Protein 1VKE (pdb70)

InterPro domains:
  IPR003779 Alkyl hydroperoxide reductase AhpD/CMD-like [PF02627] (26-102)
  IPR004675 Alkylhydroperoxidase AhpD core [TIGR00778] (39-88)
  IPR029032 AhpD-like [G3DSA:1.20.1290.10] (1-121)
  IPR029032 AhpD-like [SSF69118] (4-114)

Structure (mmCIF, N/CA/C/O backbone):
data_1VKE
#
_entry.id   1VKE
#
_cell.length_a   67.922
_cell.length_b   67.975
_cell.length_c   90.077
_cell.angle_alpha   90.00
_cell.angle_beta   97.52
_cell.angle_gamma   90.00
#
_symmetry.space_group_name_H-M   'P 1 21 1'
#
loop_
_entity.id
_entity.type
_entity.pdbx_description
1 polymer 'carboxymuconolactone decarboxylase family protein'
2 non-polymer 'UNKNOWN LIGAND'
3 non-polymer (4S)-2-METHYL-2,4-PENTANEDIOL
4 water water
#
loop_
_atom_site.group_PDB
_atom_site.id
_atom_site.type_symbol
_atom_site.label_atom_id
_atom_site.label_alt_id
_atom_site.label_comp_id
_atom_site.label_asym_id
_atom_site.label_entity_id
_atom_site.label_seq_id
_atom_site.pdbx_PDB_ins_code
_atom_site.Cartn_x
_atom_site.Cartn_y
_atom_site.Cartn_z
_atom_site.occupancy
_atom_site.B_iso_or_equiv
_atom_site.auth_seq_id
_atom_site.auth_comp_id
_atom_site.auth_asym_id
_atom_site.auth_atom_id
_atom_site.pdbx_PDB_model_num
ATOM 1 N N . LYS A 1 16 ? 14.886 -17.622 1.299 0.50 29.77 4 LYS A N 1
ATOM 2 C CA . LYS A 1 16 ? 15.093 -19.100 1.394 0.50 29.52 4 LYS A CA 1
ATOM 3 C C . LYS A 1 16 ? 15.186 -19.544 2.852 0.50 29.02 4 LYS A C 1
ATOM 4 O O . LYS A 1 16 ? 14.209 -20.029 3.429 0.50 29.88 4 LYS A O 1
ATOM 6 N N . LYS A 1 17 ? 16.362 -19.374 3.447 0.50 28.63 5 LYS A N 1
ATOM 7 C CA . LYS A 1 17 ? 16.541 -19.690 4.864 0.50 29.13 5 LYS A CA 1
ATOM 8 C C . LYS A 1 17 ? 15.408 -19.081 5.677 0.50 29.69 5 LYS A C 1
ATOM 9 O O . LYS A 1 17 ? 14.759 -19.768 6.467 0.50 30.61 5 LYS A O 1
ATOM 11 N N . PHE A 1 18 ? 15.174 -17.785 5.478 0.50 29.40 6 PHE A N 1
ATOM 12 C CA . PHE A 1 18 ? 14.151 -17.072 6.235 0.50 28.84 6 PHE A CA 1
ATOM 13 C C . PHE A 1 18 ? 12.853 -17.873 6.240 0.50 28.94 6 PHE A C 1
ATOM 14 O O . PHE A 1 18 ? 12.276 -18.138 7.296 0.50 28.63 6 PHE A O 1
ATOM 22 N N . VAL A 1 19 ? 12.395 -18.262 5.056 0.50 28.74 7 VAL A N 1
ATOM 23 C CA . VAL A 1 19 ? 11.170 -19.033 4.955 0.50 30.10 7 VAL A CA 1
ATOM 24 C C . VAL A 1 19 ? 11.324 -20.325 5.763 0.50 31.04 7 VAL A C 1
ATOM 25 O O . VAL A 1 19 ? 10.525 -20.601 6.653 0.50 30.98 7 VAL A O 1
ATOM 27 N N . GLU A 1 20 ? 12.366 -21.095 5.462 0.50 31.95 8 GLU A N 1
ATOM 28 C CA . GLU A 1 20 ? 12.609 -22.387 6.118 0.50 32.82 8 GLU A CA 1
ATOM 29 C C . GLU A 1 20 ? 12.563 -22.329 7.651 0.50 34.07 8 GLU A C 1
ATOM 30 O O . GLU A 1 20 ? 12.026 -23.230 8.300 0.50 34.31 8 GLU A O 1
ATOM 32 N N . ALA A 1 21 ? 13.139 -21.278 8.226 0.50 33.96 9 ALA A N 1
ATOM 33 C CA . ALA A 1 21 ? 13.230 -21.157 9.679 0.50 34.91 9 ALA A CA 1
ATOM 34 C C . ALA A 1 21 ? 11.885 -20.791 10.290 0.50 35.31 9 ALA A C 1
ATOM 35 O O . ALA A 1 21 ? 11.608 -21.075 11.454 0.50 35.79 9 ALA A O 1
ATOM 37 N N . ARG A 1 22 ? 11.045 -20.144 9.503 0.50 35.89 10 ARG A N 1
ATOM 38 C CA . ARG A 1 22 ? 9.737 -19.764 9.997 0.50 35.12 10 ARG A CA 1
ATOM 39 C C . ARG A 1 22 ? 8.906 -21.037 10.103 0.50 35.48 10 ARG A C 1
ATOM 40 O O . ARG A 1 22 ? 8.265 -21.299 11.126 0.50 36.91 10 ARG A O 1
ATOM 48 N N . ARG A 1 23 ? 8.931 -21.839 9.048 0.50 35.49 11 ARG A N 1
ATOM 49 C CA . ARG A 1 23 ? 8.170 -23.078 9.050 0.50 35.30 11 ARG A CA 1
ATOM 50 C C . ARG A 1 23 ? 8.599 -23.928 10.245 0.50 35.73 11 ARG A C 1
ATOM 51 O O . ARG A 1 23 ? 7.757 -24.430 10.992 0.50 35.84 11 ARG A O 1
ATOM 53 N N . GLU A 1 24 ? 9.907 -24.073 10.434 0.50 34.90 12 GLU A N 1
ATOM 54 C CA . GLU A 1 24 ? 10.429 -24.935 11.497 0.50 34.53 12 GLU A CA 1
ATOM 55 C C . GLU A 1 24 ? 9.966 -24.468 12.880 0.50 33.78 12 GLU A C 1
ATOM 56 O O . GLU A 1 24 ? 9.718 -25.272 13.772 0.50 33.30 12 GLU A O 1
ATOM 58 N N . LEU A 1 25 ? 9.852 -23.162 13.048 0.50 33.41 13 LEU A N 1
ATOM 59 C CA . LEU A 1 25 ? 9.381 -22.596 14.299 0.50 32.54 13 LEU A CA 1
ATOM 60 C C . LEU A 1 25 ? 7.919 -22.946 14.533 0.50 31.32 13 LEU A C 1
ATOM 61 O O . LEU A 1 25 ? 7.530 -23.398 15.606 0.50 28.09 13 LEU A O 1
ATOM 66 N N . ASN A 1 26 ? 7.098 -22.700 13.523 0.50 30.81 14 ASN A N 1
ATOM 67 C CA . ASN A 1 26 ? 5.680 -23.002 13.636 0.50 29.97 14 ASN A CA 1
ATOM 68 C C . ASN A 1 26 ? 5.457 -24.492 13.824 0.50 30.04 14 ASN A C 1
ATOM 69 O O . ASN A 1 26 ? 4.496 -24.905 14.471 0.50 30.54 14 ASN A O 1
ATOM 74 N N . GLU A 1 27 ? 6.352 -25.297 13.258 0.50 29.90 15 GLU A N 1
ATOM 75 C CA . GLU A 1 27 ? 6.315 -26.735 13.451 0.50 28.51 15 GLU A CA 1
ATOM 76 C C . GLU A 1 27 ? 6.507 -27.057 14.930 0.50 27.15 15 GLU A C 1
ATOM 77 O O . GLU A 1 27 ? 5.814 -27.915 15.481 0.50 26.88 15 GLU A O 1
ATOM 78 N N . LYS A 1 28 ? 7.439 -26.360 15.573 0.50 24.96 16 LYS A N 1
ATOM 79 C CA . LYS A 1 28 ? 7.746 -26.639 16.968 0.50 24.16 16 LYS A CA 1
ATOM 80 C C . LYS A 1 28 ? 6.644 -26.102 17.891 0.50 23.91 16 LYS A C 1
ATOM 81 O O . LYS A 1 28 ? 6.228 -26.785 18.826 0.50 21.08 16 LYS A O 1
ATOM 83 N N . VAL A 1 29 ? 6.181 -24.881 17.628 0.50 23.50 17 VAL A N 1
ATOM 84 C CA . VAL A 1 29 ? 5.071 -24.311 18.380 0.50 22.37 17 VAL A CA 1
ATOM 85 C C . VAL A 1 29 ? 3.835 -25.168 18.188 0.50 21.36 17 VAL A C 1
ATOM 86 O O . VAL A 1 29 ? 3.537 -26.014 19.024 0.50 20.52 17 VAL A O 1
ATOM 88 N N . SER A 1 31 ? 4.155 -28.479 18.275 1.00 56.37 19 SER A N 1
ATOM 89 C CA . SER A 1 31 ? 4.536 -29.628 19.095 1.00 56.42 19 SER A CA 1
ATOM 90 C C . SER A 1 31 ? 5.107 -29.200 20.455 1.00 55.65 19 SER A C 1
ATOM 91 O O . SER A 1 31 ? 4.554 -29.547 21.502 1.00 57.39 19 SER A O 1
ATOM 93 N N . ARG A 1 32 ? 6.209 -28.452 20.433 1.00 53.45 20 ARG A N 1
ATOM 94 C CA . ARG A 1 32 ? 6.833 -27.936 21.659 1.00 51.04 20 ARG A CA 1
ATOM 95 C C . ARG A 1 32 ? 6.150 -26.644 22.103 1.00 48.75 20 ARG A C 1
ATOM 96 O O . ARG A 1 32 ? 5.224 -26.150 21.434 1.00 48.84 20 ARG A O 1
ATOM 98 N N . GLY A 1 33 ? 6.617 -26.096 23.227 1.00 44.22 21 GLY A N 1
ATOM 99 C CA . GLY A 1 33 ? 5.906 -25.014 23.917 1.00 40.19 21 GLY A CA 1
ATOM 100 C C . GLY A 1 33 ? 4.642 -25.556 24.582 1.00 35.46 21 GLY A C 1
ATOM 101 O O . GLY A 1 33 ? 4.536 -26.774 24.840 1.00 36.34 21 GLY A O 1
ATOM 102 N N . THR A 1 34 ? 3.682 -24.660 24.830 1.00 26.29 22 THR A N 1
ATOM 103 C CA . THR A 1 34 ? 2.490 -24.955 25.615 1.00 21.75 22 THR A CA 1
ATOM 104 C C . THR A 1 34 ? 1.277 -24.499 24.860 1.00 21.90 22 THR A C 1
ATOM 105 O O . THR A 1 34 ? 1.378 -23.888 23.784 1.00 19.40 22 THR A O 1
ATOM 109 N N . LEU A 1 35 ? 0.118 -24.764 25.444 1.00 18.62 23 LEU A N 1
ATOM 110 C CA . LEU A 1 35 ? -1.127 -24.262 24.884 1.00 20.65 23 LEU A CA 1
ATOM 111 C C . LEU A 1 35 ? -1.124 -22.742 24.799 1.00 19.45 23 LEU A C 1
ATOM 112 O O . LEU A 1 35 ? -1.615 -22.170 23.817 1.00 19.09 23 LEU A O 1
ATOM 117 N N . ASN A 1 36 ? -0.549 -22.094 25.820 1.00 16.40 24 ASN A N 1
ATOM 118 C CA . ASN A 1 36 ? -0.473 -20.643 25.852 1.00 15.62 24 ASN A CA 1
ATOM 119 C C . ASN A 1 36 ? 0.400 -20.119 24.693 1.00 15.55 24 ASN A C 1
ATOM 120 O O . ASN A 1 36 ? 0.107 -19.083 24.072 1.00 18.73 24 ASN A O 1
ATOM 125 N N . THR A 1 37 ? 1.504 -20.812 24.416 1.00 16.59 25 THR A N 1
ATOM 126 C CA . THR A 1 37 ? 2.370 -20.402 23.311 1.00 16.57 25 THR A CA 1
ATOM 127 C C . THR A 1 37 ? 1.604 -20.486 21.990 1.00 17.19 25 THR A C 1
ATOM 128 O O . THR A 1 37 ? 1.669 -19.587 21.161 1.00 15.07 25 THR A O 1
ATOM 132 N N . LYS A 1 38 ? 0.884 -21.593 21.804 1.00 16.44 26 LYS A N 1
ATOM 133 C CA . LYS A 1 38 ? 0.108 -21.790 20.579 1.00 16.66 26 LYS A CA 1
ATOM 134 C C . LYS A 1 38 ? -0.948 -20.699 20.445 1.00 16.43 26 LYS A C 1
ATOM 135 O O . LYS A 1 38 ? -1.161 -20.135 19.362 1.00 17.13 26 LYS A O 1
ATOM 141 N N . ARG A 1 39 ? -1.613 -20.394 21.554 1.00 15.28 27 ARG A N 1
ATOM 142 C CA . ARG A 1 39 ? -2.651 -19.373 21.535 1.00 18.44 27 ARG A CA 1
ATOM 143 C C . ARG A 1 39 ? -2.078 -18.021 21.143 1.00 16.77 27 ARG A C 1
ATOM 144 O O . ARG A 1 39 ? -2.709 -17.235 20.408 1.00 17.96 27 ARG A O 1
ATOM 148 N N . PHE A 1 40 ? -0.853 -17.735 21.608 1.00 14.68 28 PHE A N 1
ATOM 149 C CA . PHE A 1 40 ? -0.224 -16.467 21.277 1.00 15.91 28 PHE A CA 1
ATOM 150 C C . PHE A 1 40 ? 0.052 -16.376 19.796 1.00 14.90 28 PHE A C 1
ATOM 151 O O . PHE A 1 40 ? -0.241 -15.364 19.166 1.00 16.35 28 PHE A O 1
ATOM 159 N N . PHE A 1 41 ? 0.623 -17.434 19.237 1.00 17.10 29 PHE A N 1
ATOM 160 C CA . PHE A 1 41 ? 0.946 -17.430 17.828 1.00 15.52 29 PHE A CA 1
ATOM 161 C C . PHE A 1 41 ? -0.315 -17.304 16.968 1.00 17.88 29 PHE A C 1
ATOM 162 O O . PHE A 1 41 ? -0.306 -16.650 15.911 1.00 15.93 29 PHE A O 1
ATOM 170 N N . ASN A 1 42 ? -1.401 -17.935 17.412 1.00 15.07 30 ASN A N 1
ATOM 171 C CA . ASN A 1 42 ? -2.674 -17.805 16.703 1.00 17.32 30 ASN A CA 1
ATOM 172 C C . ASN A 1 42 ? -3.200 -16.358 16.719 1.00 18.05 30 ASN A C 1
ATOM 173 O O . ASN A 1 42 ? -3.746 -15.904 15.728 1.00 16.52 30 ASN A O 1
ATOM 178 N N . LEU A 1 43 ? -3.048 -15.653 17.841 1.00 17.25 31 LEU A N 1
ATOM 179 C CA . LEU A 1 43 ? -3.486 -14.248 17.923 1.00 18.40 31 LEU A CA 1
ATOM 180 C C . LEU A 1 43 ? -2.615 -13.345 17.064 1.00 20.22 31 LEU A C 1
ATOM 181 O O . LEU A 1 43 ? -3.083 -12.397 16.435 1.00 19.46 31 LEU A O 1
ATOM 186 N N . ASP A 1 44 ? -1.324 -13.623 17.053 1.00 20.05 32 ASP A N 1
ATOM 187 C CA . ASP A 1 44 ? -0.408 -12.899 16.201 1.00 19.49 32 ASP A CA 1
ATOM 188 C C . ASP A 1 44 ? -0.842 -13.020 14.731 1.00 22.07 32 ASP A C 1
ATOM 189 O O . ASP A 1 44 ? -0.836 -12.031 14.005 1.00 24.68 32 ASP A O 1
ATOM 194 N N . SER A 1 45 ? -1.248 -14.212 14.300 1.00 18.11 33 SER A N 1
ATOM 195 C CA . SER A 1 45 ? -1.809 -14.343 12.937 1.00 16.56 33 SER A CA 1
ATOM 196 C C . SER A 1 45 ? -3.156 -13.581 12.760 1.00 16.23 33 SER A C 1
ATOM 197 O O . SER A 1 45 ? -3.373 -12.849 11.784 1.00 15.93 33 SER A O 1
ATOM 200 N N . ALA A 1 46 ? -4.037 -13.729 13.744 1.00 15.77 34 ALA A N 1
ATOM 201 C CA . ALA A 1 46 ? -5.407 -13.229 13.653 1.00 15.09 34 ALA A CA 1
ATOM 202 C C . ALA A 1 46 ? -5.472 -11.728 13.462 1.00 16.03 34 ALA A C 1
ATOM 203 O O . ALA A 1 46 ? -6.341 -11.226 12.732 1.00 17.39 34 ALA A O 1
ATOM 205 N N . VAL A 1 47 ? -4.582 -11.001 14.121 1.00 16.80 35 VAL A N 1
ATOM 206 C CA . VAL A 1 47 ? -4.737 -9.548 14.168 1.00 17.15 35 VAL A CA 1
ATOM 207 C C . VAL A 1 47 ? -4.375 -8.889 12.838 1.00 16.82 35 VAL A C 1
ATOM 208 O O . VAL A 1 47 ? -4.590 -7.694 12.683 1.00 17.55 35 VAL A O 1
ATOM 212 N N . TYR A 1 48 ? -3.848 -9.658 11.887 1.00 17.20 36 TYR A N 1
ATOM 213 C CA . TYR A 1 48 ? -3.562 -9.152 10.536 1.00 16.83 36 TYR A CA 1
ATOM 214 C C . TYR A 1 48 ? -4.573 -9.605 9.455 1.00 18.12 36 TYR A C 1
ATOM 215 O O . TYR A 1 48 ? -4.441 -9.244 8.289 1.00 19.42 36 TYR A O 1
ATOM 224 N N . ARG A 1 49 ? -5.599 -10.360 9.859 1.00 17.40 37 ARG A N 1
ATOM 225 C CA . ARG A 1 49 ? -6.667 -10.731 8.934 1.00 18.21 37 ARG A CA 1
ATOM 226 C C . ARG A 1 49 ? -7.511 -9.492 8.604 1.00 16.50 37 ARG A C 1
ATOM 227 O O . ARG A 1 49 ? -7.561 -8.553 9.392 1.00 17.03 37 ARG A O 1
ATOM 235 N N . PRO A 1 50 ? -8.189 -9.502 7.463 1.00 20.20 38 PRO A N 1
ATOM 236 C CA . PRO A 1 50 ? -8.915 -8.315 7.016 1.00 21.65 38 PRO A CA 1
ATOM 237 C C . PRO A 1 50 ? -10.049 -7.963 7.971 1.00 20.59 38 PRO A C 1
ATOM 238 O O . PRO A 1 50 ? -10.675 -8.852 8.567 1.00 20.45 38 PRO A O 1
ATOM 242 N N . GLY A 1 51 ? -10.252 -6.666 8.174 1.00 19.02 39 GLY A N 1
ATOM 243 C CA . GLY A 1 51 ? -11.384 -6.157 8.927 1.00 16.80 39 GLY A CA 1
ATOM 244 C C . GLY A 1 51 ? -11.838 -4.905 8.195 1.00 16.10 39 GLY A C 1
ATOM 245 O O . GLY A 1 51 ? -11.828 -4.830 6.956 1.00 17.33 39 GLY A O 1
ATOM 246 N N . LYS A 1 52 ? -12.196 -3.891 8.958 1.00 13.43 40 LYS A N 1
ATOM 247 C CA . LYS A 1 52 ? -12.407 -2.589 8.376 1.00 12.59 40 LYS A CA 1
ATOM 248 C C . LYS A 1 52 ? -11.118 -2.011 7.812 1.00 12.70 40 LYS A C 1
ATOM 249 O O . LYS A 1 52 ? -11.184 -1.257 6.837 1.00 14.30 40 LYS A O 1
ATOM 255 N N . LEU A 1 53 ? -9.955 -2.382 8.371 1.00 10.40 41 LEU A N 1
ATOM 256 C CA . LEU A 1 53 ? -8.661 -2.109 7.731 1.00 11.67 41 LEU A CA 1
ATOM 257 C C . LEU A 1 53 ? -8.342 -3.278 6.834 1.00 11.40 41 LEU A C 1
ATOM 258 O O . LEU A 1 53 ? -8.517 -4.430 7.233 1.00 11.29 41 LEU A O 1
ATOM 263 N N . ASP A 1 54 ? -7.880 -3.005 5.629 1.00 11.00 42 ASP A N 1
ATOM 264 C CA . ASP A 1 54 ? -7.561 -4.099 4.725 1.00 12.06 42 ASP A CA 1
ATOM 265 C C . ASP A 1 54 ? -6.212 -4.684 5.087 1.00 12.37 42 ASP A C 1
ATOM 266 O O . ASP A 1 54 ? -5.470 -4.114 5.911 1.00 13.97 42 ASP A O 1
ATOM 271 N N . VAL A 1 55 ? -5.929 -5.853 4.523 1.00 13.66 43 VAL A N 1
ATOM 272 C CA . VAL A 1 55 ? -4.722 -6.587 4.924 1.00 12.21 43 VAL A CA 1
ATOM 273 C C . VAL A 1 55 ? -3.440 -5.829 4.529 1.00 12.82 43 VAL A C 1
ATOM 274 O O . VAL A 1 55 ? -2.479 -5.778 5.292 1.00 9.98 43 VAL A O 1
ATOM 281 N N . LYS A 1 56 ? -3.411 -5.195 3.363 1.00 12.56 44 LYS A N 1
ATOM 282 C CA . LYS A 1 56 ? -2.247 -4.321 3.044 1.00 10.21 44 LYS A CA 1
ATOM 283 C C . LYS A 1 56 ? -1.958 -3.296 4.147 1.00 12.62 44 LYS A C 1
ATOM 284 O O . LYS A 1 56 ? -0.805 -3.137 4.594 1.00 13.28 44 LYS A O 1
ATOM 290 N N . THR A 1 57 ? -3.005 -2.633 4.637 1.00 11.23 45 THR A N 1
ATOM 291 C CA . THR A 1 57 ? -2.844 -1.593 5.639 1.00 9.75 45 THR A CA 1
ATOM 292 C C . THR A 1 57 ? -2.336 -2.201 6.933 1.00 10.01 45 THR A C 1
ATOM 293 O O . THR A 1 57 ? -1.443 -1.644 7.602 1.00 11.16 45 THR A O 1
ATOM 297 N N . LYS A 1 58 ? -2.931 -3.318 7.328 1.00 9.84 46 LYS A N 1
ATOM 298 C CA . LYS A 1 58 ? -2.493 -3.952 8.585 1.00 8.44 46 LYS A CA 1
ATOM 299 C C . LYS A 1 58 ? -1.040 -4.410 8.484 1.00 9.30 46 LYS A C 1
ATOM 300 O O . LYS A 1 58 ? -0.275 -4.273 9.455 1.00 9.78 46 LYS A O 1
ATOM 306 N N . GLU A 1 59 ? -0.653 -4.939 7.332 1.00 10.25 47 GLU A N 1
ATOM 307 C CA . GLU A 1 59 ? 0.714 -5.399 7.161 1.00 10.43 47 GLU A CA 1
ATOM 308 C C . GLU A 1 59 ? 1.696 -4.212 7.164 1.00 13.82 47 GLU A C 1
ATOM 309 O O . GLU A 1 59 ? 2.799 -4.307 7.724 1.00 12.88 47 GLU A O 1
ATOM 315 N N . LEU A 1 60 ? 1.272 -3.058 6.628 1.00 11.10 48 LEU A N 1
ATOM 316 C CA . LEU A 1 60 ? 2.085 -1.856 6.747 1.00 11.18 48 LEU A CA 1
ATOM 317 C C . LEU A 1 60 ? 2.205 -1.377 8.183 1.00 9.57 48 LEU A C 1
ATOM 318 O O . LEU A 1 60 ? 3.270 -0.876 8.589 1.00 11.56 48 LEU A O 1
ATOM 323 N N . MET A 1 61 ? 1.120 -1.509 8.939 1.00 10.78 49 MET A N 1
ATOM 324 C CA . MET A 1 61 ? 1.186 -1.202 10.377 1.00 11.69 49 MET A CA 1
ATOM 325 C C . MET A 1 61 ? 2.137 -2.114 11.119 1.00 10.31 49 MET A C 1
ATOM 326 O O . MET A 1 61 ? 2.912 -1.668 11.984 1.00 12.16 49 MET A O 1
ATOM 331 N N . GLY A 1 62 ? 2.110 -3.407 10.770 1.00 10.23 50 GLY A N 1
ATOM 332 C CA . GLY A 1 62 ? 3.057 -4.334 11.311 1.00 10.75 50 GLY A CA 1
ATOM 333 C C . GLY A 1 62 ? 4.494 -3.969 10.976 1.00 9.13 50 GLY A C 1
ATOM 334 O O . GLY A 1 62 ? 5.411 -4.090 11.830 1.00 12.91 50 GLY A O 1
ATOM 335 N N . LEU A 1 63 ? 4.693 -3.507 9.755 1.00 11.34 51 LEU A N 1
ATOM 336 C CA . LEU A 1 63 ? 6.036 -3.099 9.320 1.00 8.58 51 LEU A CA 1
ATOM 337 C C . LEU A 1 63 ? 6.508 -1.922 10.188 1.00 9.14 51 LEU A C 1
ATOM 338 O O . LEU A 1 63 ? 7.660 -1.823 10.663 1.00 10.34 51 LEU A O 1
ATOM 343 N N . VAL A 1 64 ? 5.640 -0.942 10.344 1.00 8.70 52 VAL A N 1
ATOM 344 C CA . VAL A 1 64 ? 6.002 0.247 11.155 1.00 9.18 52 VAL A CA 1
ATOM 345 C C . VAL A 1 64 ? 6.358 -0.172 12.590 1.00 10.65 52 VAL A C 1
ATOM 346 O O . VAL A 1 64 ? 7.374 0.260 13.136 1.00 8.42 52 VAL A O 1
ATOM 350 N N . ALA A 1 65 ? 5.508 -0.966 13.234 1.00 9.72 53 ALA A N 1
ATOM 351 C CA . ALA A 1 65 ? 5.791 -1.369 14.617 1.00 12.57 53 ALA A CA 1
ATOM 352 C C . ALA A 1 65 ? 7.101 -2.157 14.709 1.00 10.83 53 ALA A C 1
ATOM 353 O O . ALA A 1 65 ? 7.874 -1.971 15.630 1.00 11.07 53 ALA A O 1
ATOM 355 N N . SER A 1 66 ? 7.298 -3.058 13.771 1.00 10.50 54 SER A N 1
ATOM 356 C CA . SER A 1 66 ? 8.495 -3.887 13.726 1.00 9.79 54 SER A CA 1
ATOM 357 C C . SER A 1 66 ? 9.763 -3.091 13.548 1.00 10.69 54 SER A C 1
ATOM 358 O O . SER A 1 66 ? 10.829 -3.439 14.084 1.00 10.87 54 SER A O 1
ATOM 361 N N . THR A 1 67 ? 9.658 -2.017 12.774 1.00 10.04 55 THR A N 1
ATOM 362 C CA . THR A 1 67 ? 10.798 -1.164 12.493 1.00 11.54 55 THR A CA 1
ATOM 363 C C . THR A 1 67 ? 11.159 -0.271 13.658 1.00 11.18 55 THR A C 1
ATOM 364 O O . THR A 1 67 ? 12.348 -0.193 14.055 1.00 11.81 55 THR A O 1
ATOM 368 N N . VAL A 1 68 ? 10.170 0.401 14.283 1.00 9.36 56 VAL A N 1
ATOM 369 C CA . VAL A 1 68 ? 10.459 1.258 15.447 1.00 8.29 56 VAL A CA 1
ATOM 370 C C . VAL A 1 68 ? 11.008 0.428 16.607 1.00 9.13 56 VAL A C 1
ATOM 371 O O . VAL A 1 68 ? 11.810 0.904 17.401 1.00 12.38 56 VAL A O 1
ATOM 375 N N . LEU A 1 69 ? 10.587 -0.840 16.698 1.00 8.78 57 LEU A N 1
ATOM 376 C CA . LEU A 1 69 ? 11.065 -1.778 17.725 1.00 10.62 57 LEU A CA 1
ATOM 377 C C . LEU A 1 69 ? 12.305 -2.575 17.323 1.00 10.15 57 LEU A C 1
ATOM 378 O O . LEU A 1 69 ? 12.859 -3.325 18.164 1.00 12.72 57 LEU A O 1
ATOM 383 N N . ARG A 1 70 ? 12.784 -2.332 16.111 1.00 9.32 58 ARG A N 1
ATOM 384 C CA . ARG A 1 70 ? 14.080 -2.815 15.627 1.00 10.74 58 ARG A CA 1
ATOM 385 C C . ARG A 1 70 ? 14.205 -4.362 15.721 1.00 13.12 58 ARG A C 1
ATOM 386 O O . ARG A 1 70 ? 15.209 -4.899 16.223 1.00 13.57 58 ARG A O 1
ATOM 394 N N . CYS A 1 71 ? 13.201 -5.049 15.181 1.00 11.53 59 CYS A N 1
ATOM 395 C CA . CYS A 1 71 ? 13.207 -6.516 15.048 1.00 12.64 59 CYS A CA 1
ATOM 396 C C . CYS A 1 71 ? 13.384 -6.901 13.587 1.00 10.57 59 CYS A C 1
ATOM 397 O O . CYS A 1 71 ? 12.442 -6.794 12.797 1.00 11.58 59 CYS A O 1
ATOM 400 N N . ASP A 1 72 ? 14.585 -7.334 13.193 1.00 11.81 60 ASP A N 1
ATOM 401 C CA . ASP A 1 72 ? 14.852 -7.580 11.762 1.00 12.09 60 ASP A CA 1
ATOM 402 C C . ASP A 1 72 ? 14.006 -8.705 11.176 1.00 12.20 60 ASP A C 1
ATOM 403 O O . ASP A 1 72 ? 13.497 -8.574 10.052 1.00 12.05 60 ASP A O 1
ATOM 408 N N . ASP A 1 73 ? 13.834 -9.818 11.895 1.00 12.73 61 ASP A N 1
ATOM 409 C CA . ASP A 1 73 ? 13.008 -10.890 11.335 1.00 10.47 61 ASP A CA 1
ATOM 410 C C . ASP A 1 73 ? 11.554 -10.462 11.167 1.00 11.26 61 ASP A C 1
ATOM 411 O O . ASP A 1 73 ? 10.877 -10.904 10.218 1.00 13.71 61 ASP A O 1
ATOM 416 N N . CYS A 1 74 ? 11.067 -9.631 12.097 1.00 12.74 62 CYS A N 1
ATOM 417 C CA . CYS A 1 74 ? 9.699 -9.097 12.034 1.00 12.83 62 CYS A CA 1
ATOM 418 C C . CYS A 1 74 ? 9.578 -8.162 10.808 1.00 13.90 62 CYS A C 1
ATOM 419 O O . CYS A 1 74 ? 8.603 -8.204 10.053 1.00 14.22 62 CYS A O 1
ATOM 422 N N . ILE A 1 75 ? 10.584 -7.302 10.643 1.00 12.05 63 ILE A N 1
ATOM 423 C CA . ILE A 1 75 ? 10.607 -6.410 9.490 1.00 11.67 63 ILE A CA 1
ATOM 424 C C . ILE A 1 75 ? 10.500 -7.215 8.175 1.00 13.74 63 ILE A C 1
ATOM 425 O O . ILE A 1 75 ? 9.699 -6.919 7.268 1.00 13.46 63 ILE A O 1
ATOM 430 N N . ARG A 1 76 ? 11.358 -8.230 8.060 1.00 13.17 64 ARG A N 1
ATOM 431 C CA . ARG A 1 76 ? 11.378 -9.097 6.877 1.00 13.56 64 ARG A CA 1
ATOM 432 C C . ARG A 1 76 ? 10.031 -9.744 6.612 1.00 12.19 64 ARG A C 1
ATOM 433 O O . ARG A 1 76 ? 9.509 -9.726 5.491 1.00 12.74 64 ARG A O 1
ATOM 448 N N . TYR A 1 77 ? 9.440 -10.318 7.661 1.00 12.73 65 TYR A N 1
ATOM 449 C CA . TYR A 1 77 ? 8.144 -10.969 7.531 1.00 12.59 65 TYR A CA 1
ATOM 450 C C . TYR A 1 77 ? 7.096 -9.992 7.007 1.00 13.52 65 TYR A C 1
ATOM 451 O O . TYR A 1 77 ? 6.351 -10.275 6.060 1.00 12.61 65 TYR A O 1
ATOM 460 N N . HIS A 1 78 ? 7.004 -8.821 7.632 1.00 12.46 66 HIS A N 1
ATOM 461 C CA . HIS A 1 78 ? 5.978 -7.853 7.181 1.00 13.91 66 HIS A CA 1
ATOM 462 C C . HIS A 1 78 ? 6.267 -7.210 5.831 1.00 13.75 66 HIS A C 1
ATOM 463 O O . HIS A 1 78 ? 5.325 -6.941 5.072 1.00 15.61 66 HIS A O 1
ATOM 470 N N . LEU A 1 79 ? 7.547 -7.034 5.473 1.00 14.66 67 LEU A N 1
ATOM 471 C CA . LEU A 1 79 ? 7.897 -6.652 4.082 1.00 16.01 67 LEU A CA 1
ATOM 472 C C . LEU A 1 79 ? 7.381 -7.659 3.077 1.00 14.98 67 LEU A C 1
ATOM 473 O O . LEU A 1 79 ? 6.770 -7.286 2.075 1.00 17.43 67 LEU A O 1
ATOM 478 N N . VAL A 1 80 ? 7.607 -8.951 3.323 1.00 14.21 68 VAL A N 1
ATOM 479 C CA . VAL A 1 80 ? 7.080 -9.982 2.429 1.00 13.34 68 VAL A CA 1
ATOM 480 C C . VAL A 1 80 ? 5.567 -9.819 2.280 1.00 13.34 68 VAL A C 1
ATOM 481 O O . VAL A 1 80 ? 5.043 -9.811 1.154 1.00 14.49 68 VAL A O 1
ATOM 485 N N . ARG A 1 81 ? 4.865 -9.727 3.405 1.00 15.73 69 ARG A N 1
ATOM 486 C CA . ARG A 1 81 ? 3.412 -9.616 3.373 1.00 14.68 69 ARG A CA 1
ATOM 487 C C . ARG A 1 81 ? 2.975 -8.339 2.629 1.00 11.56 69 ARG A C 1
ATOM 488 O O . ARG A 1 81 ? 2.037 -8.384 1.837 1.00 13.10 69 ARG A O 1
ATOM 496 N N . CYS A 1 82 ? 3.674 -7.220 2.865 1.00 11.47 70 CYS A N 1
ATOM 497 C CA . CYS A 1 82 ? 3.297 -5.972 2.188 1.00 12.03 70 CYS A CA 1
ATOM 498 C C . CYS A 1 82 ? 3.442 -6.123 0.671 1.00 13.80 70 CYS A C 1
ATOM 499 O O . CYS A 1 82 ? 2.579 -5.682 -0.090 1.00 13.72 70 CYS A O 1
ATOM 502 N N . VAL A 1 83 ? 4.539 -6.732 0.223 1.00 13.25 71 VAL A N 1
ATOM 503 C CA . VAL A 1 83 ? 4.733 -6.972 -1.208 1.00 15.83 71 VAL A CA 1
ATOM 504 C C . VAL A 1 83 ? 3.673 -7.919 -1.753 1.00 13.17 71 VAL A C 1
ATOM 505 O O . VAL A 1 83 ? 3.059 -7.646 -2.778 1.00 14.22 71 VAL A O 1
ATOM 509 N N . GLN A 1 84 ? 3.405 -9.022 -1.040 1.00 15.50 72 GLN A N 1
ATOM 510 C CA . GLN A 1 84 ? 2.335 -9.940 -1.446 1.00 13.25 72 GLN A CA 1
ATOM 511 C C . GLN A 1 84 ? 0.965 -9.271 -1.609 1.00 13.82 72 GLN A C 1
ATOM 512 O O . GLN A 1 84 ? 0.178 -9.663 -2.469 1.00 15.07 72 GLN A O 1
ATOM 518 N N . GLU A 1 85 ? 0.676 -8.273 -0.777 1.00 12.58 73 GLU A N 1
ATOM 519 C CA . GLU A 1 85 ? -0.624 -7.614 -0.780 1.00 13.30 73 GLU A CA 1
ATOM 520 C C . GLU A 1 85 ? -0.629 -6.394 -1.675 1.00 14.81 73 GLU A C 1
ATOM 521 O O . GLU A 1 85 ? -1.574 -5.603 -1.652 1.00 15.53 73 GLU A O 1
ATOM 527 N N . GLY A 1 86 ? 0.425 -6.240 -2.468 1.00 13.57 74 GLY A N 1
ATOM 528 C CA . GLY A 1 86 ? 0.418 -5.240 -3.521 1.00 14.32 74 GLY A CA 1
ATOM 529 C C . GLY A 1 86 ? 0.855 -3.843 -3.126 1.00 16.57 74 GLY A C 1
ATOM 530 O O . GLY A 1 86 ? 0.588 -2.894 -3.854 1.00 15.05 74 GLY A O 1
ATOM 531 N N . ALA A 1 87 ? 1.495 -3.675 -1.966 1.00 14.21 75 ALA A N 1
ATOM 532 C CA . ALA A 1 87 ? 2.013 -2.345 -1.630 1.00 13.73 75 ALA A CA 1
ATOM 533 C C . ALA A 1 87 ? 3.123 -1.965 -2.579 1.00 13.71 75 ALA A C 1
ATOM 534 O O . ALA A 1 87 ? 3.925 -2.819 -2.964 1.00 14.42 75 ALA A O 1
ATOM 536 N N . SER A 1 88 ? 3.187 -0.678 -2.930 1.00 11.94 76 SER A N 1
ATOM 537 C CA . SER A 1 88 ? 4.262 -0.180 -3.785 1.00 12.16 76 SER A CA 1
ATOM 538 C C . SER A 1 88 ? 5.506 0.175 -2.941 1.00 12.51 76 SER A C 1
ATOM 539 O O . SER A 1 88 ? 5.406 0.387 -1.720 1.00 11.85 76 SER A O 1
ATOM 542 N N . ASP A 1 89 ? 6.671 0.302 -3.593 1.00 13.16 77 ASP A N 1
ATOM 543 C CA . ASP A 1 89 ? 7.855 0.772 -2.882 1.00 12.66 77 ASP A CA 1
ATOM 544 C C . ASP A 1 89 ? 7.593 2.166 -2.260 1.00 11.86 77 ASP A C 1
ATOM 545 O O . ASP A 1 89 ? 8.043 2.436 -1.123 1.00 12.51 77 ASP A O 1
ATOM 550 N N . GLU A 1 90 ? 6.876 3.043 -2.963 1.00 14.69 78 GLU A N 1
ATOM 551 C CA . GLU A 1 90 ? 6.621 4.383 -2.423 1.00 15.39 78 GLU A CA 1
ATOM 552 C C . GLU A 1 90 ? 5.775 4.302 -1.149 1.00 12.02 78 GLU A C 1
ATOM 553 O O . GLU A 1 90 ? 6.018 5.038 -0.174 1.00 14.14 78 GLU A O 1
ATOM 559 N N . GLU A 1 91 ? 4.757 3.428 -1.146 1.00 11.88 79 GLU A N 1
ATOM 560 C CA . GLU A 1 91 ? 3.958 3.242 0.090 1.00 12.86 79 GLU A CA 1
ATOM 561 C C . GLU A 1 91 ? 4.823 2.725 1.249 1.00 9.84 79 GLU A C 1
ATOM 562 O O . GLU A 1 91 ? 4.733 3.189 2.409 1.00 12.21 79 GLU A O 1
ATOM 568 N N . ILE A 1 92 ? 5.635 1.715 0.945 1.00 10.09 80 ILE A N 1
ATOM 569 C CA . ILE A 1 92 ? 6.550 1.140 1.925 1.00 10.48 80 ILE A CA 1
ATOM 570 C C . ILE A 1 92 ? 7.489 2.207 2.466 1.00 9.78 80 ILE A C 1
ATOM 571 O O . ILE A 1 92 ? 7.698 2.304 3.685 1.00 12.87 80 ILE A O 1
ATOM 576 N N . PHE A 1 93 ? 8.059 3.030 1.601 1.00 10.30 81 PHE A N 1
ATOM 577 C CA . PHE A 1 93 ? 9.007 4.021 2.074 1.00 9.86 81 PHE A CA 1
ATOM 578 C C . PHE A 1 93 ? 8.330 5.088 2.916 1.00 12.07 81 PHE A C 1
ATOM 579 O O . PHE A 1 93 ? 8.920 5.560 3.884 1.00 11.37 81 PHE A O 1
ATOM 587 N N . GLU A 1 94 ? 7.106 5.482 2.574 1.00 11.52 82 GLU A N 1
ATOM 588 C CA . GLU A 1 94 ? 6.366 6.446 3.420 1.00 11.29 82 GLU A CA 1
ATOM 589 C C . GLU A 1 94 ? 6.133 5.899 4.824 1.00 9.99 82 GLU A C 1
ATOM 590 O O . GLU A 1 94 ? 6.186 6.640 5.812 1.00 13.84 82 GLU A O 1
ATOM 596 N N . ALA A 1 95 ? 5.859 4.591 4.919 1.00 11.42 83 ALA A N 1
ATOM 597 C CA . ALA A 1 95 ? 5.673 3.957 6.213 1.00 11.25 83 ALA A CA 1
ATOM 598 C C . ALA A 1 95 ? 7.025 3.913 6.945 1.00 12.82 83 ALA A C 1
ATOM 599 O O . ALA A 1 95 ? 7.113 4.210 8.155 1.00 12.60 83 ALA A O 1
ATOM 601 N N . LEU A 1 96 ? 8.091 3.514 6.250 1.00 13.35 84 LEU A N 1
ATOM 602 C CA . LEU A 1 96 ? 9.411 3.395 6.879 1.00 10.33 84 LEU A CA 1
ATOM 603 C C . LEU A 1 96 ? 9.899 4.783 7.399 1.00 11.61 84 LEU A C 1
ATOM 604 O O . LEU A 1 96 ? 10.613 4.838 8.417 1.00 13.82 84 LEU A O 1
ATOM 609 N N . ASP A 1 97 ? 9.548 5.856 6.708 1.00 14.23 85 ASP A N 1
ATOM 610 C CA . ASP A 1 97 ? 9.890 7.224 7.150 1.00 13.50 85 ASP A CA 1
ATOM 611 C C . ASP A 1 97 ? 9.271 7.592 8.462 1.00 12.95 85 ASP A C 1
ATOM 612 O O . ASP A 1 97 ? 9.893 8.305 9.273 1.00 11.50 85 ASP A O 1
ATOM 617 N N . ILE A 1 98 ? 8.011 7.180 8.667 1.00 12.07 86 ILE A N 1
ATOM 618 C CA . ILE A 1 98 ? 7.387 7.393 9.977 1.00 11.25 86 ILE A CA 1
ATOM 619 C C . ILE A 1 98 ? 8.187 6.654 11.026 1.00 12.44 86 ILE A C 1
ATOM 620 O O . ILE A 1 98 ? 8.479 7.206 12.133 1.00 12.17 86 ILE A O 1
ATOM 625 N N . ALA A 1 99 ? 8.515 5.393 10.774 1.00 10.92 87 ALA A N 1
ATOM 626 C CA . ALA A 1 99 ? 9.310 4.630 11.719 1.00 10.07 87 ALA A CA 1
ATOM 627 C C . ALA A 1 99 ? 10.679 5.250 12.024 1.00 10.89 87 ALA A C 1
ATOM 628 O O . ALA A 1 99 ? 11.140 5.249 13.149 1.00 11.36 87 ALA A O 1
ATOM 630 N N . LEU A 1 100 ? 11.313 5.795 11.010 1.00 12.08 88 LEU A N 1
ATOM 631 C CA . LEU A 1 100 ? 12.630 6.376 11.144 1.00 13.42 88 LEU A CA 1
ATOM 632 C C . LEU A 1 100 ? 12.534 7.616 12.041 1.00 14.64 88 LEU A C 1
ATOM 633 O O . LEU A 1 100 ? 13.330 7.826 12.962 1.00 12.41 88 LEU A O 1
ATOM 638 N N . VAL A 1 101 ? 11.598 8.505 11.734 1.00 13.61 89 VAL A N 1
ATOM 639 C CA . VAL A 1 101 ? 11.533 9.763 12.481 1.00 14.31 89 VAL A CA 1
ATOM 640 C C . VAL A 1 101 ? 11.125 9.504 13.941 1.00 12.94 89 VAL A C 1
ATOM 641 O O . VAL A 1 101 ? 11.677 10.083 14.916 1.00 14.67 89 VAL A O 1
ATOM 645 N N . VAL A 1 102 ? 10.154 8.600 14.142 1.00 11.85 90 VAL A N 1
ATOM 646 C CA . VAL A 1 102 ? 9.648 8.288 15.493 1.00 13.26 90 VAL A CA 1
ATOM 647 C C . VAL A 1 102 ? 10.685 7.553 16.324 1.00 14.26 90 VAL A C 1
ATOM 648 O O . VAL A 1 102 ? 10.842 7.856 17.508 1.00 13.34 90 VAL A O 1
ATOM 652 N N . GLY A 1 103 ? 11.347 6.553 15.752 1.00 11.00 91 GLY A N 1
ATOM 653 C CA . GLY A 1 103 ? 12.290 5.701 16.493 1.00 12.90 91 GLY A CA 1
ATOM 654 C C . GLY A 1 103 ? 13.736 6.140 16.525 1.00 13.41 91 GLY A C 1
ATOM 655 O O . GLY A 1 103 ? 14.506 5.619 17.323 1.00 15.85 91 GLY A O 1
ATOM 656 N N . GLY A 1 104 ? 14.140 7.111 15.676 1.00 13.09 92 GLY A N 1
ATOM 657 C CA . GLY A 1 104 ? 15.480 7.704 15.730 1.00 14.26 92 GLY A CA 1
ATOM 658 C C . GLY A 1 104 ? 16.494 7.089 14.822 1.00 14.44 92 GLY A C 1
ATOM 659 O O . GLY A 1 104 ? 16.220 6.100 14.135 1.00 11.36 92 GLY A O 1
ATOM 660 N N . SER A 1 105 ? 17.694 7.659 14.834 1.00 11.80 93 SER A N 1
ATOM 661 C CA . SER A 1 105 ? 18.769 7.179 14.005 1.00 13.77 93 SER A CA 1
ATOM 662 C C . SER A 1 105 ? 19.194 5.762 14.298 1.00 11.23 93 SER A C 1
ATOM 663 O O . SER A 1 105 ? 19.781 5.145 13.439 1.00 10.70 93 SER A O 1
ATOM 666 N N . ILE A 1 106 ? 18.935 5.245 15.506 1.00 12.57 94 ILE A N 1
ATOM 667 C CA . ILE A 1 106 ? 19.146 3.819 15.799 1.00 12.80 94 ILE A CA 1
ATOM 668 C C . ILE A 1 106 ? 18.389 2.918 14.897 1.00 11.05 94 ILE A C 1
ATOM 669 O O . ILE A 1 106 ? 18.679 1.713 14.826 1.00 15.22 94 ILE A O 1
ATOM 674 N N . VAL A 1 107 ? 17.360 3.436 14.208 1.00 10.34 95 VAL A N 1
ATOM 675 C CA . VAL A 1 107 ? 16.600 2.638 13.248 1.00 9.88 95 VAL A CA 1
ATOM 676 C C . VAL A 1 107 ? 17.365 2.447 11.930 1.00 10.28 95 VAL A C 1
ATOM 677 O O . VAL A 1 107 ? 17.106 1.514 11.153 1.00 13.03 95 VAL A O 1
ATOM 681 N N . ILE A 1 108 ? 18.333 3.322 11.664 1.00 9.67 96 ILE A N 1
ATOM 682 C CA . ILE A 1 108 ? 18.981 3.342 10.330 1.00 8.91 96 ILE A CA 1
ATOM 683 C C . ILE A 1 108 ? 19.564 1.988 9.868 1.00 11.48 96 ILE A C 1
ATOM 684 O O . ILE A 1 108 ? 19.308 1.598 8.727 1.00 12.29 96 ILE A O 1
ATOM 689 N N . PRO A 1 109 ? 20.329 1.278 10.689 1.00 8.68 97 PRO A N 1
ATOM 690 C CA . PRO A 1 109 ? 20.849 -0.048 10.309 1.00 10.99 97 PRO A CA 1
ATOM 691 C C . PRO A 1 109 ? 19.729 -1.002 9.874 1.00 13.82 97 PRO A C 1
ATOM 692 O O . PRO A 1 109 ? 19.889 -1.810 8.951 1.00 13.65 97 PRO A O 1
ATOM 696 N N . HIS A 1 110 ? 18.588 -0.924 10.550 1.00 10.56 9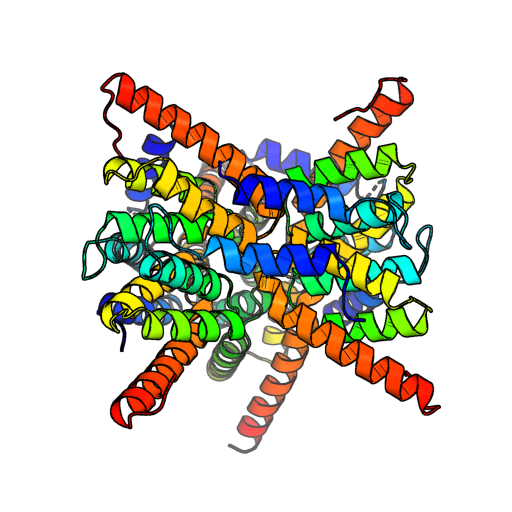8 HIS A N 1
ATOM 697 C CA . HIS A 1 110 ? 17.405 -1.748 10.191 1.00 10.88 98 HIS A CA 1
ATOM 698 C C . HIS A 1 110 ? 16.764 -1.321 8.885 1.00 12.79 98 HIS A C 1
ATOM 699 O O . HIS A 1 110 ? 16.240 -2.137 8.121 1.00 13.56 98 HIS A O 1
ATOM 706 N N . LEU A 1 111 ? 16.745 -0.021 8.653 1.00 13.59 99 LEU A N 1
ATOM 707 C CA . LEU A 1 111 ? 16.176 0.532 7.403 1.00 17.61 99 LEU A CA 1
ATOM 708 C C . LEU A 1 111 ? 17.027 0.096 6.243 1.00 18.85 99 LEU A C 1
ATOM 709 O O . LEU A 1 111 ? 16.518 -0.298 5.164 1.00 17.04 99 LEU A O 1
ATOM 714 N N . ARG A 1 112 ? 18.337 0.126 6.441 1.00 17.52 100 ARG A N 1
ATOM 715 C CA . ARG A 1 112 ? 19.273 -0.330 5.419 1.00 19.69 100 ARG A CA 1
ATOM 716 C C . ARG A 1 112 ? 19.000 -1.769 5.067 1.00 18.83 100 ARG A C 1
ATOM 717 O O . ARG A 1 112 ? 18.871 -2.142 3.894 1.00 17.54 100 ARG A O 1
ATOM 720 N N . ARG A 1 113 ? 18.878 -2.608 6.075 1.00 14.43 101 ARG A N 1
ATOM 721 C CA . ARG A 1 113 ? 18.562 -4.013 5.812 1.00 16.67 101 ARG A CA 1
ATOM 722 C C . ARG A 1 113 ? 17.187 -4.231 5.169 1.00 15.70 101 ARG A C 1
ATOM 723 O O . ARG A 1 113 ? 17.031 -5.111 4.285 1.00 16.28 101 ARG A O 1
ATOM 731 N N . ALA A 1 114 ? 16.182 -3.464 5.610 1.00 15.13 102 ALA A N 1
ATOM 732 C CA . ALA A 1 114 ? 14.843 -3.524 5.036 1.00 15.15 102 ALA A CA 1
ATOM 733 C C . ALA A 1 114 ? 14.885 -3.230 3.534 1.00 16.52 102 ALA A C 1
ATOM 734 O O . ALA A 1 114 ? 14.281 -3.938 2.740 1.00 15.72 102 ALA A O 1
ATOM 736 N N . VAL A 1 115 ? 15.607 -2.182 3.158 1.00 14.26 103 VAL A N 1
ATOM 737 C CA . VAL A 1 115 ? 15.675 -1.802 1.735 1.00 15.30 103 VAL A CA 1
ATOM 738 C C . VAL A 1 115 ? 16.404 -2.861 0.899 1.00 17.25 103 VAL A C 1
ATOM 739 O O . VAL A 1 115 ? 15.966 -3.200 -0.236 1.00 16.78 103 VAL A O 1
ATOM 743 N N . GLY A 1 116 ? 17.473 -3.446 1.430 1.00 17.15 104 GLY A N 1
ATOM 744 C CA . GLY A 1 116 ? 18.172 -4.548 0.733 1.00 17.28 104 GLY A CA 1
ATOM 745 C C . GLY A 1 116 ? 17.248 -5.732 0.480 1.00 18.28 104 GLY A C 1
ATOM 746 O O . GLY A 1 116 ? 17.178 -6.291 -0.626 1.00 17.89 104 GLY A O 1
ATOM 747 N N . PHE A 1 117 ? 16.499 -6.095 1.506 1.00 16.21 105 PHE A N 1
ATOM 748 C CA . PHE A 1 117 ? 15.574 -7.210 1.402 1.00 16.27 105 PHE A CA 1
ATOM 749 C C . PHE A 1 117 ? 14.430 -6.914 0.420 1.00 15.82 105 PHE A C 1
ATOM 750 O O . PHE A 1 117 ? 14.068 -7.777 -0.397 1.00 12.85 105 PHE A O 1
ATOM 758 N N . LEU A 1 118 ? 13.925 -5.681 0.430 1.00 12.37 106 LEU A N 1
ATOM 759 C CA . LEU A 1 118 ? 12.864 -5.297 -0.517 1.00 11.34 106 LEU A CA 1
ATOM 760 C C . LEU A 1 118 ? 13.371 -5.429 -1.945 1.00 13.07 106 LEU A C 1
ATOM 761 O O . LEU A 1 118 ? 12.667 -5.958 -2.824 1.00 14.47 106 LEU A O 1
ATOM 766 N N . GLU A 1 119 ? 14.587 -4.955 -2.181 1.00 13.66 107 GLU A N 1
ATOM 767 C CA . GLU A 1 119 ? 15.169 -5.092 -3.526 1.00 13.74 107 GLU A CA 1
ATOM 768 C C . GLU A 1 119 ? 15.252 -6.545 -3.989 1.00 15.14 107 GLU A C 1
ATOM 769 O O . GLU A 1 119 ? 14.959 -6.854 -5.164 1.00 13.39 107 GLU A O 1
ATOM 775 N N . GLU A 1 120 ? 15.603 -7.439 -3.077 1.00 13.51 108 GLU A N 1
ATOM 776 C CA . GLU A 1 120 ? 15.644 -8.889 -3.356 1.00 16.17 108 GLU A CA 1
ATOM 777 C C . GLU A 1 120 ? 14.261 -9.431 -3.704 1.00 13.54 108 GLU A C 1
ATOM 778 O O . GLU A 1 120 ? 14.104 -10.248 -4.613 1.00 13.18 108 GLU A O 1
ATOM 784 N N . LEU A 1 121 ? 13.255 -9.008 -2.952 1.00 11.54 109 LEU A N 1
ATOM 785 C CA . LEU A 1 121 ? 11.874 -9.379 -3.236 1.00 13.18 109 LEU A CA 1
ATOM 786 C C . LEU A 1 121 ? 11.419 -8.872 -4.602 1.00 13.29 109 LEU A C 1
ATOM 787 O O . LEU A 1 121 ? 10.767 -9.612 -5.369 1.00 11.39 109 LEU A O 1
ATOM 792 N N . ARG A 1 122 ? 11.750 -7.621 -4.923 1.00 13.05 110 ARG A N 1
ATOM 793 C CA . ARG A 1 122 ? 11.408 -7.093 -6.263 1.00 10.68 110 ARG A CA 1
ATOM 794 C C . ARG A 1 122 ? 12.099 -7.847 -7.408 1.00 11.07 110 ARG A C 1
ATOM 795 O O . ARG A 1 122 ? 11.537 -8.013 -8.495 1.00 11.58 110 ARG A O 1
ATOM 803 N N . GLU A 1 123 ? 13.321 -8.294 -7.178 1.00 10.15 111 GLU A N 1
ATOM 804 C CA . GLU A 1 123 ? 14.037 -9.089 -8.202 1.00 11.70 111 GLU A CA 1
ATOM 805 C C . GLU A 1 123 ? 13.326 -10.428 -8.404 1.00 11.15 111 GLU A C 1
ATOM 806 O O . GLU A 1 123 ? 13.146 -10.890 -9.524 1.00 10.25 111 GLU A O 1
ATOM 812 N N . MET A 1 124 ? 12.891 -11.050 -7.309 1.00 10.18 112 MET A N 1
ATOM 813 C CA . MET A 1 124 ? 12.116 -12.300 -7.391 1.00 10.29 112 MET A CA 1
ATOM 814 C C . MET A 1 124 ? 10.822 -12.092 -8.183 1.00 10.52 112 MET A C 1
ATOM 815 O O . MET A 1 124 ? 10.488 -12.884 -9.053 1.00 11.78 112 MET A O 1
ATOM 820 N N . GLU A 1 125 ? 10.094 -11.019 -7.837 1.00 10.24 113 GLU A N 1
ATOM 821 C CA . GLU A 1 125 ? 8.893 -10.641 -8.577 1.00 12.25 113 GLU A CA 1
ATOM 822 C C . GLU A 1 125 ? 9.232 -10.472 -10.065 1.00 11.49 113 GLU A C 1
ATOM 823 O O . GLU A 1 125 ? 8.505 -10.973 -10.940 1.00 17.65 113 GLU A O 1
ATOM 829 N N . LYS A 1 126 ? 10.352 -9.821 -10.373 1.00 12.99 114 LYS A N 1
ATOM 830 C CA . LYS A 1 126 ? 10.720 -9.540 -11.774 1.00 17.69 114 LYS A CA 1
ATOM 831 C C . LYS A 1 126 ? 10.883 -10.876 -12.533 1.00 18.20 114 LYS A C 1
ATOM 832 O O . LYS A 1 126 ? 10.545 -10.991 -13.721 1.00 19.11 114 LYS A O 1
ATOM 836 N N . ASN A 1 127 ? 11.369 -11.889 -11.827 1.00 14.55 115 ASN A N 1
ATOM 837 C CA . ASN A 1 127 ? 11.682 -13.169 -12.415 1.00 12.98 115 ASN A CA 1
ATOM 838 C C . ASN A 1 127 ? 10.564 -14.218 -12.308 1.00 11.88 115 ASN A C 1
ATOM 839 O O . ASN A 1 127 ? 10.746 -15.372 -12.721 1.00 9.76 115 ASN A O 1
ATOM 844 N N . GLY A 1 128 ? 9.420 -13.821 -11.771 1.00 12.14 116 GLY A N 1
ATOM 845 C CA . GLY A 1 128 ? 8.291 -14.740 -11.614 1.00 11.78 116 GLY A CA 1
ATOM 846 C C . GLY A 1 128 ? 8.427 -15.733 -10.484 1.00 12.16 116 GLY A C 1
ATOM 847 O O . GLY A 1 128 ? 7.758 -16.757 -10.469 1.00 14.20 116 GLY A O 1
ATOM 848 N N . GLU A 1 129 ? 9.296 -15.449 -9.524 1.00 10.00 117 GLU A N 1
ATOM 849 C CA . GLU A 1 129 ? 9.525 -16.382 -8.430 1.00 11.82 117 GLU A CA 1
ATOM 850 C C . GLU A 1 129 ? 8.572 -15.979 -7.305 1.00 16.12 117 GLU A C 1
ATOM 851 O O . GLU A 1 129 ? 8.637 -14.882 -6.772 1.00 15.69 117 GLU A O 1
ATOM 862 N N . THR A 1 130 ? 7.645 -16.871 -6.980 1.00 16.61 118 THR A N 1
ATOM 863 C CA . THR A 1 130 ? 6.557 -16.490 -6.109 1.00 21.71 118 THR A CA 1
ATOM 864 C C . THR A 1 130 ? 7.145 -16.218 -4.785 1.00 24.43 118 THR A C 1
ATOM 865 O O . THR A 1 130 ? 7.954 -17.006 -4.274 1.00 26.10 118 THR A O 1
ATOM 869 N N . ILE A 1 131 ? 6.679 -15.086 -4.246 1.00 30.50 119 ILE A N 1
ATOM 870 C CA . ILE A 1 131 ? 6.942 -14.628 -2.903 1.00 32.34 119 ILE A CA 1
ATOM 871 C C . ILE A 1 131 ? 5.958 -15.389 -1.990 1.00 36.45 119 ILE A C 1
ATOM 872 O O . ILE A 1 131 ? 4.755 -15.062 -1.968 1.00 31.06 119 ILE A O 1
ATOM 877 N N . SER A 1 132 ? 6.466 -16.404 -1.277 1.00 39.73 120 SER A N 1
ATOM 878 C CA . SER A 1 132 ? 5.638 -17.220 -0.391 1.00 44.35 120 SER A CA 1
ATOM 879 C C . SER A 1 132 ? 6.266 -17.330 1.002 1.00 48.12 120 SER A C 1
ATOM 880 O O . SER A 1 132 ? 7.425 -16.926 1.200 1.00 49.21 120 SER A O 1
ATOM 883 N N . LEU A 1 133 ? 5.485 -17.863 1.951 1.00 50.62 121 LEU A N 1
ATOM 884 C CA . LEU A 1 133 ? 5.944 -18.128 3.325 1.00 51.39 121 LEU A CA 1
ATOM 885 C C . LEU A 1 133 ? 5.545 -19.538 3.791 1.00 52.30 121 LEU A C 1
ATOM 886 O O . LEU A 1 133 ? 4.460 -20.044 3.475 1.00 52.22 121 LEU A O 1
ATOM 889 N N . GLY B 1 33 ? 14.900 6.288 -1.118 1.00 31.59 21 GLY B N 1
ATOM 890 C CA . GLY B 1 33 ? 13.867 6.819 -0.145 1.00 31.14 21 GLY B CA 1
ATOM 891 C C . GLY B 1 33 ? 13.179 8.082 -0.655 1.00 28.84 21 GLY B C 1
ATOM 892 O O . GLY B 1 33 ? 12.947 8.216 -1.879 1.00 31.60 21 GLY B O 1
ATOM 893 N N . THR B 1 34 ? 12.831 8.986 0.269 1.00 22.18 22 THR B N 1
ATOM 894 C CA . THR B 1 34 ? 12.105 10.207 -0.037 1.00 17.99 22 THR B CA 1
ATOM 895 C C . THR B 1 34 ? 12.883 11.440 0.393 1.00 16.27 22 THR B C 1
ATOM 896 O O . THR B 1 34 ? 13.939 11.350 1.037 1.00 16.42 22 THR B O 1
ATOM 900 N N . LEU B 1 35 ? 12.288 12.602 0.144 1.00 15.27 23 LEU B N 1
ATOM 901 C CA . LEU B 1 35 ? 12.868 13.868 0.611 1.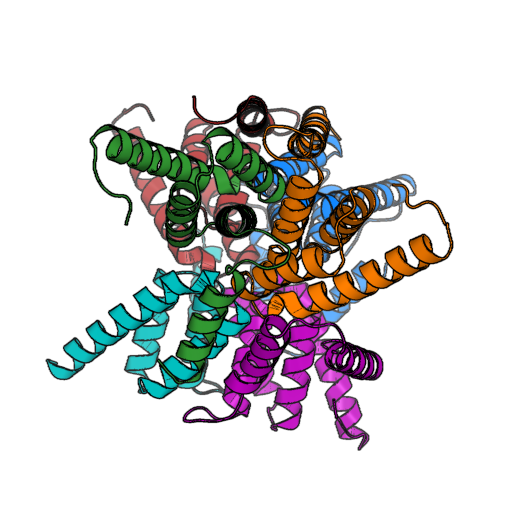00 19.89 23 LEU B CA 1
ATOM 902 C C . LEU B 1 35 ? 12.958 13.882 2.139 1.00 15.65 23 LEU B C 1
ATOM 903 O O . LEU B 1 35 ? 13.918 14.391 2.721 1.00 15.61 23 LEU B O 1
ATOM 908 N N . ASN B 1 36 ? 11.947 13.296 2.790 1.00 15.75 24 ASN B N 1
ATOM 909 C CA . ASN B 1 36 ? 11.937 13.201 4.236 1.00 13.90 24 ASN B CA 1
ATOM 910 C C . ASN B 1 36 ? 13.077 12.298 4.767 1.00 12.72 24 ASN B C 1
ATOM 911 O O . ASN B 1 36 ? 13.697 12.623 5.748 1.00 13.07 24 ASN B O 1
ATOM 916 N N . THR B 1 37 ? 13.363 11.198 4.075 1.00 13.16 25 THR B N 1
ATOM 917 C CA . THR B 1 37 ? 14.483 10.342 4.470 1.00 14.45 25 THR B CA 1
ATOM 918 C C . THR B 1 37 ? 15.785 11.140 4.397 1.00 13.92 25 THR B C 1
ATOM 919 O O . THR B 1 37 ? 16.599 11.112 5.316 1.00 12.35 25 THR B O 1
ATOM 923 N N . LYS B 1 38 ? 15.951 11.879 3.308 1.00 12.47 26 LYS B N 1
ATOM 924 C CA . LYS B 1 38 ? 17.160 12.699 3.085 1.00 10.49 26 LYS B CA 1
ATOM 925 C C . LYS B 1 38 ? 17.299 13.753 4.175 1.00 11.81 26 LYS B C 1
ATOM 926 O O . LYS B 1 38 ? 18.374 13.932 4.732 1.00 12.90 26 LYS B O 1
ATOM 932 N N . ARG B 1 39 ? 16.196 14.428 4.493 1.00 11.99 27 ARG B N 1
ATOM 933 C CA . ARG B 1 39 ? 16.213 15.445 5.533 1.00 12.72 27 ARG B CA 1
ATOM 934 C C . ARG B 1 39 ? 16.625 14.845 6.876 1.00 12.26 27 ARG B C 1
ATOM 935 O O . ARG B 1 39 ? 17.376 15.461 7.650 1.00 12.87 27 ARG B O 1
ATOM 939 N N . PHE B 1 40 ? 16.147 13.637 7.183 1.00 11.63 28 PHE B N 1
ATOM 940 C CA . PHE B 1 40 ? 16.495 12.989 8.442 1.00 12.48 28 PHE B CA 1
ATOM 941 C C . PHE B 1 40 ? 17.990 12.685 8.494 1.00 10.92 28 PHE B C 1
ATOM 942 O O . PHE B 1 40 ? 18.652 12.983 9.521 1.00 13.17 28 PHE B O 1
ATOM 950 N N . PHE B 1 41 ? 18.542 12.127 7.414 1.00 12.35 29 PHE B N 1
ATOM 951 C CA . PHE B 1 41 ? 19.967 11.862 7.390 1.00 12.55 29 PHE B CA 1
ATOM 952 C C . PHE B 1 41 ? 20.793 13.144 7.499 1.00 13.66 29 PHE B C 1
ATOM 953 O O . PHE B 1 41 ? 21.884 13.155 8.109 1.00 14.76 29 PHE B O 1
ATOM 961 N N . ASN B 1 42 ? 20.331 14.224 6.862 1.00 12.45 30 ASN B N 1
ATOM 962 C CA . ASN B 1 42 ? 21.043 15.512 6.944 1.00 13.74 30 ASN B CA 1
ATOM 963 C C . ASN B 1 42 ? 21.058 16.008 8.407 1.00 14.22 30 ASN B C 1
ATOM 964 O O . ASN B 1 42 ? 22.079 16.477 8.882 1.00 13.98 30 ASN B O 1
ATOM 969 N N . LEU B 1 43 ? 19.937 15.843 9.109 1.00 13.31 31 LEU B N 1
ATOM 970 C CA . LEU B 1 43 ? 19.874 16.255 10.515 1.00 13.83 31 LEU B CA 1
ATOM 971 C C . LEU B 1 43 ? 20.764 15.388 11.404 1.00 13.72 31 LEU B C 1
ATOM 972 O O . LEU B 1 43 ? 21.411 15.912 12.314 1.00 17.41 31 LEU B O 1
ATOM 977 N N . ASP B 1 44 ? 20.806 14.081 11.159 1.00 11.95 32 ASP B N 1
ATOM 978 C CA . ASP B 1 44 ? 21.690 13.164 11.871 1.00 13.45 32 ASP B CA 1
ATOM 979 C C . ASP B 1 44 ? 23.160 13.599 11.752 1.00 17.87 32 ASP B C 1
ATOM 980 O O . ASP B 1 44 ? 23.913 13.582 12.726 1.00 20.83 32 ASP B O 1
ATOM 985 N N . SER B 1 45 ? 23.585 14.000 10.581 1.00 12.84 33 SER B N 1
ATOM 986 C CA . SER B 1 45 ? 24.947 14.551 10.463 1.00 13.52 33 SER B CA 1
ATOM 987 C C . SER B 1 45 ? 25.078 15.891 11.200 1.00 14.00 33 SER B C 1
ATOM 988 O O . SER B 1 45 ? 26.073 16.149 11.894 1.00 13.20 33 SER B O 1
ATOM 993 N N . ALA B 1 46 ? 24.099 16.760 11.018 1.00 11.92 34 ALA B N 1
ATOM 994 C CA . ALA B 1 46 ? 24.196 18.130 11.545 1.00 13.37 34 ALA B CA 1
ATOM 995 C C . ALA B 1 46 ? 24.362 18.211 13.051 1.00 13.12 34 ALA B C 1
ATOM 996 O O . ALA B 1 46 ? 25.079 19.094 13.585 1.00 14.47 34 ALA B O 1
ATOM 998 N N . VAL B 1 47 ? 23.679 17.351 13.782 1.00 12.11 35 VAL B N 1
ATOM 999 C CA . VAL B 1 47 ? 23.686 17.457 15.230 1.00 11.91 35 VAL B CA 1
ATOM 1000 C C . VAL B 1 47 ? 25.059 17.138 15.860 1.00 13.43 35 VAL B C 1
ATOM 1001 O O . VAL B 1 47 ? 25.239 17.354 17.093 1.00 12.34 35 VAL B O 1
ATOM 1005 N N . TYR B 1 48 ? 25.976 16.602 15.078 1.00 13.69 36 TYR B N 1
ATOM 1006 C CA . TYR B 1 48 ? 27.339 16.327 15.567 1.00 14.78 36 TYR B CA 1
ATOM 1007 C C . TYR B 1 48 ? 28.401 17.358 15.135 1.00 15.69 36 TYR B C 1
ATOM 1008 O O . TYR B 1 48 ? 29.565 17.192 15.437 1.00 14.78 36 TYR B O 1
ATOM 1017 N N . ARG B 1 49 ? 28.004 18.390 14.392 1.00 14.30 37 ARG B N 1
ATOM 1018 C CA . ARG B 1 49 ? 28.930 19.420 13.985 1.00 16.51 37 ARG B CA 1
ATOM 1019 C C . ARG B 1 49 ? 29.294 20.236 15.226 1.00 15.55 37 ARG B C 1
ATOM 1020 O O . ARG B 1 49 ? 28.509 20.312 16.155 1.00 16.69 37 ARG B O 1
ATOM 1028 N N . PRO B 1 50 ? 30.458 20.888 15.219 1.00 15.46 38 PRO B N 1
ATOM 1029 C CA . PRO B 1 50 ? 30.899 21.629 16.408 1.00 18.26 38 PRO B CA 1
ATOM 1030 C C . PRO B 1 50 ? 29.983 22.812 16.764 1.00 16.09 38 PRO B C 1
ATOM 1031 O O . PRO B 1 50 ? 29.488 23.525 15.878 1.00 14.72 38 PRO B O 1
ATOM 1035 N N . GLY B 1 51 ? 29.790 23.015 18.065 1.00 16.34 39 GLY B N 1
ATOM 1036 C CA . GLY B 1 51 ? 29.026 24.143 18.563 1.00 15.52 39 GLY B CA 1
ATOM 1037 C C . GLY B 1 51 ? 29.742 24.595 19.809 1.00 11.02 39 GLY B C 1
ATOM 1038 O O . GLY B 1 51 ? 30.977 24.598 19.858 1.00 13.53 39 GLY B O 1
ATOM 1039 N N . LYS B 1 52 ? 28.968 24.927 20.836 1.00 10.54 40 LYS B N 1
ATOM 1040 C CA . LYS B 1 52 ? 29.566 25.150 22.149 1.00 10.70 40 LYS B CA 1
ATOM 1041 C C . LYS B 1 52 ? 30.112 23.871 22.721 1.00 11.39 40 LYS B C 1
ATOM 1042 O O . LYS B 1 52 ? 31.083 23.915 23.483 1.00 11.54 40 LYS B O 1
ATOM 1048 N N . LEU B 1 53 ? 29.547 22.719 22.322 1.00 9.08 41 LEU B N 1
ATOM 1049 C CA . LEU B 1 53 ? 30.171 21.420 22.570 1.00 9.71 41 LEU B CA 1
ATOM 1050 C C . LEU B 1 53 ? 31.039 21.064 21.376 1.00 9.62 41 LEU B C 1
ATOM 1051 O O . LEU B 1 53 ? 30.623 21.256 20.233 1.00 9.13 41 LEU B O 1
ATOM 1056 N N . ASP B 1 54 ? 32.251 20.588 21.632 1.00 9.83 42 ASP B N 1
ATOM 1057 C CA . ASP B 1 54 ? 33.144 20.215 20.527 1.00 10.65 42 ASP B CA 1
ATOM 1058 C C . ASP B 1 54 ? 32.753 18.860 19.961 1.00 9.25 42 ASP B C 1
ATOM 1059 O O . ASP B 1 54 ? 31.941 18.128 20.544 1.00 8.88 42 ASP B O 1
ATOM 1064 N N . VAL B 1 55 ? 33.327 18.552 18.789 1.00 10.99 43 VAL B N 1
ATOM 1065 C CA . VAL B 1 55 ? 32.936 17.320 18.083 1.00 9.77 43 VAL B CA 1
ATOM 1066 C C . VAL B 1 55 ? 33.289 16.071 18.890 1.00 9.57 43 VAL B C 1
ATOM 1067 O O . VAL B 1 55 ? 32.516 15.123 18.932 1.00 9.73 43 VAL B O 1
ATOM 1071 N N . LYS B 1 56 ? 34.462 16.053 19.523 1.00 8.37 44 LYS B N 1
ATOM 1072 C CA . LYS B 1 56 ? 34.829 14.913 20.365 1.00 10.74 44 LYS B CA 1
ATOM 1073 C C . LYS B 1 56 ? 33.734 14.659 21.413 1.00 11.87 44 LYS B C 1
ATOM 1074 O O . LYS B 1 56 ? 33.265 13.526 21.621 1.00 10.70 44 LYS B O 1
ATOM 1080 N N . THR B 1 57 ? 33.312 15.718 22.109 1.00 9.69 45 THR B N 1
ATOM 1081 C CA . THR B 1 57 ? 32.285 15.578 23.102 1.00 9.67 45 THR B CA 1
ATOM 1082 C C . THR B 1 57 ? 30.956 15.073 22.529 1.00 9.96 45 THR B C 1
ATOM 1083 O O . THR B 1 57 ? 30.332 14.169 23.086 1.00 10.32 45 THR B O 1
ATOM 1087 N N . LYS B 1 58 ? 30.548 15.655 21.398 1.00 9.39 46 LYS B N 1
ATOM 1088 C CA . LYS B 1 58 ? 29.307 15.228 20.742 1.00 7.75 46 LYS B CA 1
ATOM 1089 C C . LYS B 1 58 ? 29.354 13.754 20.310 1.00 9.53 46 LYS B C 1
ATOM 1090 O O . LYS B 1 58 ? 28.383 12.999 20.469 1.00 9.48 46 LYS B O 1
ATOM 1096 N N . GLU B 1 59 ? 30.473 13.341 19.796 1.00 8.94 47 GLU B N 1
ATOM 1097 C CA . GLU B 1 59 ? 30.588 11.953 19.373 1.00 10.56 47 GLU B CA 1
ATOM 1098 C C . GLU B 1 59 ? 30.585 10.995 20.587 1.00 10.12 47 GLU B C 1
ATOM 1099 O O . GLU B 1 59 ? 30.034 9.873 20.474 1.00 9.98 47 GLU B O 1
ATOM 1105 N N . LEU B 1 60 ? 31.167 11.410 21.743 1.00 8.25 48 LEU B N 1
ATOM 1106 C CA . LEU B 1 60 ? 31.094 10.585 22.951 1.00 9.82 48 LEU B CA 1
ATOM 1107 C C . LEU B 1 60 ? 29.653 10.491 23.405 1.00 10.05 48 LEU B C 1
ATOM 1108 O O . LEU B 1 60 ? 29.250 9.465 23.933 1.00 10.11 48 LEU B O 1
ATOM 1113 N N . MET B 1 61 ? 28.906 11.579 23.272 1.00 8.56 49 MET B N 1
ATOM 1114 C CA . MET B 1 61 ? 27.457 11.545 23.599 1.00 10.68 49 MET B CA 1
ATOM 1115 C C . MET B 1 61 ? 26.711 10.591 22.687 1.00 10.57 49 MET B C 1
ATOM 1116 O O . MET B 1 61 ? 25.833 9.843 23.136 1.00 10.78 49 MET B O 1
ATOM 1125 N N . GLY B 1 62 ? 27.019 10.628 21.396 1.00 9.60 50 GLY B N 1
ATOM 1126 C CA . GLY B 1 62 ? 26.463 9.675 20.418 1.00 9.84 50 GLY B CA 1
ATOM 1127 C C . GLY B 1 62 ? 26.755 8.236 20.843 1.00 10.82 50 GLY B C 1
ATOM 1128 O O . GLY B 1 62 ? 25.901 7.341 20.722 1.00 11.25 50 GLY B O 1
ATOM 1129 N N . LEU B 1 63 ? 28.000 8.000 21.273 1.00 9.58 51 LEU B N 1
ATOM 1130 C CA . LEU B 1 63 ? 28.421 6.694 21.766 1.00 10.39 51 LEU B CA 1
ATOM 1131 C C . LEU B 1 63 ? 27.577 6.222 22.962 1.00 9.30 51 LEU B C 1
ATOM 1132 O O . LEU B 1 63 ? 27.063 5.114 23.012 1.00 9.73 51 LEU B O 1
ATOM 1137 N N . VAL B 1 64 ? 27.390 7.080 23.942 1.00 8.29 52 VAL B N 1
ATOM 1138 C CA . VAL B 1 64 ? 26.611 6.718 25.125 1.00 9.25 52 VAL B CA 1
ATOM 1139 C C . VAL B 1 64 ? 25.163 6.396 24.732 1.00 9.22 52 VAL B C 1
ATOM 1140 O O . VAL B 1 64 ? 24.596 5.403 25.143 1.00 9.21 52 VAL B O 1
ATOM 1144 N N . ALA B 1 65 ? 24.561 7.259 23.911 1.00 8.40 53 ALA B N 1
ATOM 1145 C CA . ALA B 1 65 ? 23.169 7.034 23.483 1.00 8.65 53 ALA B CA 1
ATOM 1146 C C . ALA B 1 65 ? 23.035 5.712 22.729 1.00 10.13 53 ALA B C 1
ATOM 1147 O O . ALA B 1 65 ? 22.115 4.935 22.937 1.00 9.17 53 ALA B O 1
ATOM 1149 N N . SER B 1 66 ? 23.985 5.473 21.827 1.00 8.55 54 SER B N 1
ATOM 1150 C CA . SER B 1 66 ? 23.994 4.281 20.959 1.00 8.75 54 SER B CA 1
ATOM 1151 C C . SER B 1 66 ? 24.139 3.020 21.786 1.00 11.00 54 SER B C 1
ATOM 1152 O O . SER B 1 66 ? 23.629 1.970 21.458 1.00 9.92 54 SER B O 1
ATOM 1155 N N . THR B 1 67 ? 24.898 3.126 22.887 1.00 9.22 55 THR B N 1
ATOM 1156 C CA . THR B 1 67 ? 25.215 1.985 23.727 1.00 9.74 55 THR B CA 1
ATOM 1157 C C . THR B 1 67 ? 24.037 1.646 24.601 1.00 8.84 55 THR B C 1
ATOM 1158 O O . THR B 1 67 ? 23.601 0.475 24.693 1.00 9.39 55 THR B O 1
ATOM 1162 N N . VAL B 1 68 ? 23.424 2.632 25.269 1.00 8.82 56 VAL B N 1
ATOM 1163 C CA . VAL B 1 68 ? 22.258 2.304 26.060 1.00 8.03 56 VAL B CA 1
ATOM 1164 C C . VAL B 1 68 ? 21.064 1.796 25.255 1.00 9.25 56 VAL B C 1
ATOM 1165 O O . VAL B 1 68 ? 20.237 1.054 25.751 1.00 10.26 56 VAL B O 1
ATOM 1169 N N . LEU B 1 69 ? 21.009 2.177 23.984 1.00 8.44 57 LEU B N 1
ATOM 1170 C CA . LEU B 1 69 ? 19.968 1.758 23.061 1.00 9.04 57 LEU B CA 1
ATOM 1171 C C . LEU B 1 69 ? 20.365 0.495 22.312 1.00 9.65 57 LEU B C 1
ATOM 1172 O O . LEU B 1 69 ? 19.550 -0.047 21.529 1.00 10.57 57 LEU B O 1
ATOM 1177 N N . ARG B 1 70 ? 21.604 0.019 22.529 1.00 9.12 58 ARG B N 1
ATOM 1178 C CA . ARG B 1 70 ? 22.039 -1.301 22.068 1.00 9.00 58 ARG B CA 1
ATOM 1179 C C . ARG B 1 70 ? 21.956 -1.422 20.547 1.00 10.40 58 ARG B C 1
ATOM 1180 O O . ARG B 1 70 ? 21.400 -2.380 20.013 1.00 13.50 58 ARG B O 1
ATOM 1188 N N . CYS B 1 71 ? 22.515 -0.428 19.859 1.00 10.37 59 CYS B N 1
ATOM 1189 C CA . CYS B 1 71 ? 22.652 -0.444 18.380 1.00 11.10 59 CYS B CA 1
ATOM 1190 C C . CYS B 1 71 ? 24.127 -0.651 18.013 1.00 10.26 59 CYS B C 1
ATOM 1191 O O . CYS B 1 71 ? 24.933 0.302 18.081 1.00 12.15 59 CYS B O 1
ATOM 1194 N N . ASP B 1 72 ? 24.494 -1.868 17.614 1.00 9.79 60 ASP B N 1
ATOM 1195 C CA . ASP B 1 72 ? 25.913 -2.128 17.316 1.00 10.15 60 ASP B CA 1
ATOM 1196 C C . ASP B 1 72 ? 26.514 -1.292 16.208 1.00 10.48 60 ASP B C 1
ATOM 1197 O O . ASP B 1 72 ? 27.638 -0.816 16.332 1.00 12.48 60 ASP B O 1
ATOM 1202 N N . ASP B 1 73 ? 25.806 -1.142 15.088 1.00 9.84 61 ASP B N 1
ATOM 1203 C CA . ASP B 1 73 ? 26.371 -0.342 13.977 1.00 10.66 61 ASP B CA 1
ATOM 1204 C C . ASP B 1 73 ? 26.561 1.129 14.386 1.00 10.07 61 ASP B C 1
ATOM 1205 O O . ASP B 1 73 ? 27.494 1.790 13.940 1.00 12.00 61 ASP B O 1
ATOM 1210 N N . CYS B 1 74 ? 25.654 1.643 15.213 1.00 10.76 62 CYS B N 1
ATOM 1211 C CA . CYS B 1 74 ? 25.733 3.019 15.714 1.00 9.90 62 CYS B CA 1
ATOM 1212 C C . CYS B 1 74 ? 26.951 3.145 16.668 1.00 10.60 62 CYS B C 1
ATOM 1213 O O . CYS B 1 74 ? 27.708 4.102 16.632 1.00 11.00 62 CYS B O 1
ATOM 1216 N N . ILE B 1 75 ? 27.119 2.178 17.559 1.00 9.00 63 ILE B N 1
ATOM 1217 C CA . ILE B 1 75 ? 28.286 2.152 18.450 1.00 10.01 63 ILE B CA 1
ATOM 1218 C C . ILE B 1 75 ? 29.575 2.185 17.614 1.00 10.64 63 ILE B C 1
ATOM 1219 O O . ILE B 1 75 ? 30.489 2.966 17.903 1.00 10.54 63 ILE B O 1
ATOM 1224 N N . ARG B 1 76 ? 29.651 1.324 16.584 1.00 10.14 64 ARG B N 1
ATOM 1225 C CA . ARG B 1 76 ? 30.862 1.281 15.742 1.00 10.64 64 ARG B CA 1
ATOM 1226 C C . ARG B 1 76 ? 31.136 2.638 15.081 1.00 11.28 64 ARG B C 1
ATOM 1227 O O . ARG B 1 76 ? 32.260 3.134 15.081 1.00 10.10 64 ARG B O 1
ATOM 1249 N N . TYR B 1 77 ? 30.087 3.234 14.520 1.00 10.50 65 TYR B N 1
ATOM 1250 C CA . TYR B 1 77 ? 30.206 4.549 13.910 1.00 10.84 65 TYR B CA 1
ATOM 1251 C C . TYR B 1 77 ? 30.776 5.576 14.852 1.00 9.34 65 TYR B C 1
ATOM 1252 O O . TYR B 1 77 ? 31.777 6.261 14.556 1.00 11.02 65 TYR B O 1
ATOM 1261 N N . HIS B 1 78 ? 30.192 5.667 16.041 1.00 9.57 66 HIS B N 1
ATOM 1262 C CA . HIS B 1 78 ? 30.638 6.698 16.963 1.00 11.32 66 HIS B CA 1
ATOM 1263 C C . HIS B 1 78 ? 32.011 6.388 17.533 1.00 11.53 66 HIS B C 1
ATOM 1264 O O . HIS B 1 78 ? 32.749 7.300 17.824 1.00 11.57 66 HIS B O 1
ATOM 1271 N N . LEU B 1 79 ? 32.368 5.101 17.687 1.00 11.24 67 LEU B N 1
ATOM 1272 C CA . LEU B 1 79 ? 33.734 4.769 18.108 1.00 12.15 67 LEU B CA 1
ATOM 1273 C C . LEU B 1 79 ? 34.741 5.238 17.092 1.00 10.16 67 LEU B C 1
ATOM 1274 O O . LEU B 1 79 ? 35.783 5.789 17.460 1.00 13.04 67 LEU B O 1
ATOM 1279 N N . VAL B 1 80 ? 34.445 5.027 15.805 1.00 10.10 68 VAL B N 1
ATOM 1280 C CA . VAL B 1 80 ? 35.365 5.515 14.772 1.00 11.41 68 VAL B CA 1
ATOM 1281 C C . VAL B 1 80 ? 35.550 7.025 14.923 1.00 9.82 68 VAL B C 1
ATOM 1282 O O . VAL B 1 80 ? 36.679 7.520 14.966 1.00 11.95 68 VAL B O 1
ATOM 1286 N N . ARG B 1 81 ? 34.424 7.753 15.041 1.00 9.93 69 ARG B N 1
ATOM 1287 C CA . ARG B 1 81 ? 34.495 9.218 15.146 1.00 11.56 69 ARG B CA 1
ATOM 1288 C C . ARG B 1 81 ? 35.237 9.662 16.432 1.00 9.88 69 ARG B C 1
ATOM 1289 O O . ARG B 1 81 ? 36.047 10.596 16.389 1.00 11.17 69 ARG B O 1
ATOM 1297 N N . CYS B 1 82 ? 34.971 9.001 17.559 1.00 11.56 70 CYS B N 1
ATOM 1298 C CA . CYS B 1 82 ? 35.676 9.314 18.829 1.00 11.24 70 CYS B CA 1
ATOM 1299 C C . CYS B 1 82 ? 37.205 9.196 18.614 1.00 10.32 70 CYS B C 1
ATOM 1300 O O . CYS B 1 82 ? 37.964 10.047 19.057 1.00 11.68 70 CYS B O 1
ATOM 1303 N N . VAL B 1 83 ? 37.618 8.082 18.011 1.00 8.95 71 VAL B N 1
ATOM 1304 C CA . VAL B 1 83 ? 39.028 7.784 17.778 1.00 11.38 71 VAL B CA 1
ATOM 1305 C C . VAL B 1 83 ? 39.617 8.852 16.840 1.00 10.60 71 VAL B C 1
ATOM 1306 O O . VAL B 1 83 ? 40.678 9.451 17.118 1.00 12.01 71 VAL B O 1
ATOM 1310 N N . GLN B 1 84 ? 38.913 9.144 15.749 1.00 11.14 72 GLN B N 1
ATOM 1311 C CA . GLN B 1 84 ? 39.330 10.186 14.790 1.00 13.58 72 GLN B CA 1
ATOM 1312 C C . GLN B 1 84 ? 39.487 11.568 15.430 1.00 12.55 72 GLN B C 1
ATOM 1313 O O . GLN B 1 84 ? 40.373 12.336 15.053 1.00 11.82 72 GLN B O 1
ATOM 1319 N N . GLU B 1 85 ? 38.625 11.870 16.411 1.00 11.22 73 GLU B N 1
ATOM 1320 C CA . GLU B 1 85 ? 38.655 13.147 17.127 1.00 11.94 73 GLU B CA 1
ATOM 1321 C C . GLU B 1 85 ? 39.589 13.164 18.353 1.00 14.20 73 GLU B C 1
ATOM 1322 O O . GLU B 1 85 ? 39.595 14.144 19.109 1.00 15.72 73 GLU B O 1
ATOM 1328 N N . GLY B 1 86 ? 40.399 12.126 18.538 1.00 13.35 74 GLY B N 1
ATOM 1329 C CA . GLY B 1 86 ? 41.435 12.136 19.568 1.00 12.38 74 GLY B CA 1
ATOM 1330 C C . GLY B 1 86 ? 41.026 11.685 20.950 1.00 13.87 74 GLY B C 1
ATOM 1331 O O . GLY B 1 86 ? 41.791 11.850 21.897 1.00 13.98 74 GLY B O 1
ATOM 1332 N N . ALA B 1 87 ? 39.851 11.066 21.100 1.00 11.70 75 ALA B N 1
ATOM 1333 C CA . ALA B 1 87 ? 39.527 10.484 22.390 1.00 12.34 75 ALA B CA 1
ATOM 1334 C C . ALA B 1 87 ? 40.475 9.358 22.746 1.00 11.88 75 ALA B C 1
ATOM 1335 O O . ALA B 1 87 ? 40.863 8.554 21.889 1.00 13.20 75 ALA B O 1
ATOM 1337 N N . SER B 1 88 ? 40.782 9.272 24.026 1.00 10.84 76 SER B N 1
ATOM 1338 C CA . SER B 1 88 ? 41.591 8.192 24.554 1.00 10.97 76 SER B CA 1
ATOM 1339 C C . SER B 1 88 ? 40.738 7.017 24.922 1.00 11.35 76 SER B C 1
ATOM 1340 O O . SER B 1 88 ? 39.529 7.156 25.087 1.00 10.85 76 SER B O 1
ATOM 1343 N N . ASP B 1 89 ? 41.364 5.846 25.095 1.00 11.18 77 ASP B N 1
ATOM 1344 C CA . ASP B 1 89 ? 40.627 4.707 25.576 1.00 10.06 77 ASP B CA 1
ATOM 1345 C C . ASP B 1 89 ? 40.032 4.984 26.962 1.00 9.62 77 ASP B C 1
ATOM 1346 O O . ASP B 1 89 ? 38.903 4.572 27.240 1.00 10.44 77 ASP B O 1
ATOM 1351 N N . GLU B 1 90 ? 40.777 5.671 27.824 1.00 11.19 78 GLU B N 1
ATOM 1352 C CA . GLU B 1 90 ? 40.239 5.943 29.153 1.00 14.66 78 GLU B CA 1
ATOM 1353 C C . GLU B 1 90 ? 38.966 6.820 29.066 1.00 9.81 78 GLU B C 1
ATOM 1354 O O . GLU B 1 90 ? 37.987 6.580 29.806 1.00 11.19 78 GLU B O 1
ATOM 1360 N N . GLU B 1 91 ? 38.992 7.849 28.205 1.00 9.52 79 GLU B N 1
ATOM 1361 C CA . GLU B 1 91 ? 37.777 8.653 28.007 1.00 11.04 79 GLU B CA 1
ATOM 1362 C C . GLU B 1 91 ? 36.609 7.801 27.508 1.00 12.35 79 GLU B C 1
ATOM 1363 O O . GLU B 1 91 ? 35.474 7.887 27.995 1.00 11.56 79 GLU B O 1
ATOM 1369 N N . ILE B 1 92 ? 36.899 6.961 26.520 1.00 9.55 80 ILE B N 1
ATOM 1370 C CA . ILE B 1 92 ? 35.860 6.090 25.957 1.00 10.19 80 ILE B CA 1
ATOM 1371 C C . ILE B 1 92 ? 35.300 5.147 27.004 1.00 10.52 80 ILE B C 1
ATOM 1372 O O . ILE B 1 92 ? 34.080 4.953 27.122 1.00 9.73 80 ILE B O 1
ATOM 1377 N N . PHE B 1 93 ? 36.187 4.521 27.786 1.00 9.86 81 PHE B N 1
ATOM 1378 C CA . PHE B 1 93 ? 35.724 3.619 28.850 1.00 11.20 81 PHE B CA 1
ATOM 1379 C C . PHE B 1 93 ? 34.886 4.324 29.935 1.00 9.60 81 PHE B C 1
ATOM 1380 O O . PHE B 1 93 ? 33.930 3.778 30.417 1.00 9.56 81 PHE B O 1
ATOM 1388 N N . GLU B 1 94 ? 35.236 5.562 30.286 1.00 9.41 82 GLU B N 1
ATOM 1389 C CA . GLU B 1 94 ? 34.424 6.294 31.280 1.00 9.46 82 GLU B CA 1
ATOM 1390 C C . GLU B 1 94 ? 33.020 6.545 30.775 1.00 7.54 82 GLU B C 1
ATOM 1391 O O . GLU B 1 94 ? 32.069 6.519 31.509 1.00 11.23 82 GLU B O 1
ATOM 1397 N N . ALA B 1 95 ? 32.916 6.814 29.469 1.00 8.76 83 ALA B N 1
ATOM 1398 C CA . ALA B 1 95 ? 31.636 6.982 28.812 1.00 7.75 83 ALA B CA 1
ATOM 1399 C C . ALA B 1 95 ? 30.825 5.690 28.767 1.00 10.06 83 ALA B C 1
ATOM 1400 O O . ALA B 1 95 ? 29.616 5.639 29.041 1.00 10.76 83 ALA B O 1
ATOM 1402 N N . LEU B 1 96 ? 31.497 4.615 28.378 1.00 12.39 84 LEU B N 1
ATOM 1403 C CA . LEU B 1 96 ? 30.842 3.298 28.324 1.00 9.90 84 LEU B CA 1
ATOM 1404 C C . LEU B 1 96 ? 30.376 2.839 29.696 1.00 9.48 84 LEU B C 1
ATOM 1405 O O . LEU B 1 96 ? 29.304 2.171 29.780 1.00 10.38 84 LEU B O 1
ATOM 1410 N N . ASP B 1 97 ? 31.108 3.192 30.756 1.00 8.65 85 ASP B N 1
ATOM 1411 C CA . ASP B 1 97 ? 30.695 2.839 32.101 1.00 9.90 85 ASP B CA 1
ATOM 1412 C C . ASP B 1 97 ? 29.354 3.514 32.458 1.00 9.49 85 ASP B C 1
ATOM 1413 O O . AS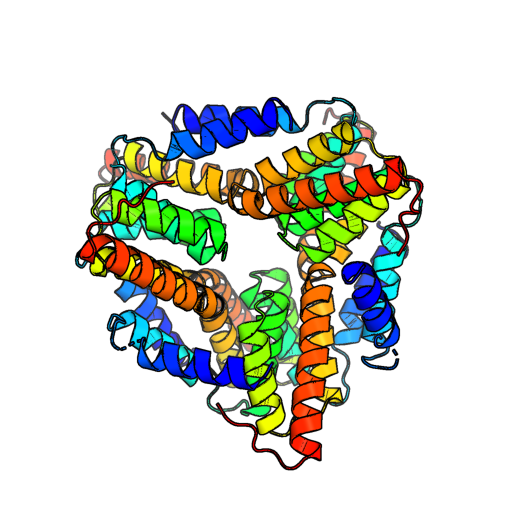P B 1 97 ? 28.483 2.909 33.140 1.00 10.06 85 ASP B O 1
ATOM 1418 N N . ILE B 1 98 ? 29.166 4.770 32.013 1.00 7.60 86 ILE B N 1
ATOM 1419 C CA . ILE B 1 98 ? 27.873 5.441 32.250 1.00 8.60 86 ILE B CA 1
ATOM 1420 C C . ILE B 1 98 ? 26.760 4.641 31.558 1.00 9.04 86 ILE B C 1
ATOM 1421 O O . ILE B 1 98 ? 25.706 4.386 32.101 1.00 11.44 86 ILE B O 1
ATOM 1426 N N . ALA B 1 99 ? 27.008 4.279 30.301 1.00 9.07 87 ALA B N 1
ATOM 1427 C CA . ALA B 1 99 ? 26.004 3.534 29.545 1.00 9.20 87 ALA B CA 1
ATOM 1428 C C . ALA B 1 99 ? 25.677 2.175 30.156 1.00 11.34 87 ALA B C 1
ATOM 1429 O O . ALA B 1 99 ? 24.525 1.732 30.168 1.00 10.57 87 ALA B O 1
ATOM 1431 N N . LEU B 1 100 ? 26.698 1.522 30.661 1.00 10.02 88 LEU B N 1
ATOM 1432 C CA . LEU B 1 100 ? 26.527 0.230 31.337 1.00 11.08 88 LEU B CA 1
ATOM 1433 C C . LEU B 1 100 ? 25.690 0.374 32.579 1.00 11.34 88 LEU B C 1
ATOM 1434 O O . LEU B 1 100 ? 24.747 -0.386 32.808 1.00 10.31 88 LEU B O 1
ATOM 1439 N N . VAL B 1 101 ? 26.021 1.335 33.431 1.00 10.71 89 VAL B N 1
ATOM 1440 C CA . VAL B 1 101 ? 25.264 1.464 34.642 1.00 11.80 89 VAL B CA 1
ATOM 1441 C C . VAL B 1 101 ? 23.832 1.915 34.355 1.00 13.17 89 VAL B C 1
ATOM 1442 O O . VAL B 1 101 ? 22.882 1.391 34.967 1.00 15.10 89 VAL B O 1
ATOM 1446 N N . VAL B 1 102 ? 23.637 2.869 33.448 1.00 12.70 90 VAL B N 1
ATOM 1447 C CA . VAL B 1 102 ? 22.300 3.390 33.145 1.00 12.07 90 VAL B CA 1
ATOM 1448 C C . VAL B 1 102 ? 21.407 2.384 32.391 1.00 9.85 90 VAL B C 1
ATOM 1449 O O . VAL B 1 102 ? 20.216 2.219 32.728 1.00 12.49 90 VAL B O 1
ATOM 1453 N N . GLY B 1 103 ? 22.006 1.676 31.437 1.00 11.54 91 GLY B N 1
ATOM 1454 C CA . GLY B 1 103 ? 21.278 0.746 30.559 1.00 9.76 91 GLY B CA 1
ATOM 1455 C C . GLY B 1 103 ? 21.201 -0.678 31.023 1.00 12.82 91 GLY B C 1
ATOM 1456 O O . GLY B 1 103 ? 20.376 -1.451 30.492 1.00 14.59 91 GLY B O 1
ATOM 1457 N N . GLY B 1 104 ? 22.005 -1.059 32.021 1.00 12.37 92 GLY B N 1
ATOM 1458 C CA . GLY B 1 104 ? 21.932 -2.396 32.597 1.00 11.24 92 GLY B CA 1
ATOM 1459 C C . GLY B 1 104 ? 22.847 -3.463 32.033 1.00 13.08 92 GLY B C 1
ATOM 1460 O O . GLY B 1 104 ? 23.529 -3.273 31.044 1.00 11.83 92 GLY B O 1
ATOM 1461 N N . SER B 1 105 ? 22.828 -4.644 32.646 1.00 13.07 93 SER B N 1
ATOM 1462 C CA . SER B 1 105 ? 23.641 -5.743 32.189 1.00 10.94 93 SER B CA 1
ATOM 1463 C C . SER B 1 105 ? 23.287 -6.280 30.824 1.00 9.13 93 SER B C 1
ATOM 1464 O O . SER B 1 105 ? 24.117 -6.931 30.166 1.00 10.99 93 SER B O 1
ATOM 1467 N N . ILE B 1 106 ? 22.070 -5.942 30.316 1.00 9.79 94 ILE B N 1
ATOM 1468 C CA . ILE B 1 106 ? 21.727 -6.234 28.889 1.00 13.66 94 ILE B CA 1
ATOM 1469 C C . ILE B 1 106 ? 22.667 -5.565 27.945 1.00 12.29 94 ILE B C 1
ATOM 1470 O O . ILE B 1 106 ? 22.795 -5.954 26.809 1.00 15.20 94 ILE B O 1
ATOM 1475 N N . VAL B 1 107 ? 23.333 -4.488 28.375 1.00 9.10 95 VAL B N 1
ATOM 1476 C CA . VAL B 1 107 ? 24.349 -3.824 27.566 1.00 10.10 95 VAL B CA 1
ATOM 1477 C C . VAL B 1 107 ? 25.648 -4.613 27.394 1.00 9.24 95 VAL B C 1
ATOM 1478 O O . VAL B 1 107 ? 26.427 -4.357 26.478 1.00 11.27 95 VAL B O 1
ATOM 1482 N N . ILE B 1 108 ? 25.922 -5.552 28.290 1.00 8.99 96 ILE B N 1
ATOM 1483 C CA . ILE B 1 108 ? 27.231 -6.186 28.291 1.00 10.40 96 ILE B CA 1
ATOM 1484 C C . ILE B 1 108 ? 27.665 -6.767 26.942 1.00 10.74 96 ILE B C 1
ATOM 1485 O O . ILE B 1 108 ? 28.831 -6.544 26.542 1.00 11.45 96 ILE B O 1
ATOM 1490 N N . PRO B 1 109 ? 26.824 -7.530 26.237 1.00 10.66 97 PRO B N 1
ATOM 1491 C CA . PRO B 1 109 ? 27.275 -8.045 24.936 1.00 12.05 97 PRO B CA 1
ATOM 1492 C C . PRO B 1 109 ? 27.717 -6.939 23.975 1.00 12.75 97 PRO B C 1
ATOM 1493 O O . PRO B 1 109 ? 28.669 -7.129 23.215 1.00 13.80 97 PRO B O 1
ATOM 1497 N N . HIS B 1 110 ? 27.049 -5.793 24.030 1.00 12.58 98 HIS B N 1
ATOM 1498 C CA . HIS B 1 110 ? 27.399 -4.676 23.179 1.00 12.48 98 HIS B CA 1
ATOM 1499 C C . HIS B 1 110 ? 28.671 -4.013 23.620 1.00 13.56 98 HIS B C 1
ATOM 1500 O O . HIS B 1 110 ? 29.430 -3.546 22.807 1.00 15.75 98 HIS B O 1
ATOM 1507 N N . LEU B 1 111 ? 28.895 -3.965 24.922 1.00 14.59 99 LEU B N 1
ATOM 1508 C CA . LEU B 1 111 ? 30.153 -3.440 25.452 1.00 14.77 99 LEU B CA 1
ATOM 1509 C C . LEU B 1 111 ? 31.325 -4.302 25.025 1.00 16.87 99 LEU B C 1
ATOM 1510 O O . LEU B 1 111 ? 32.379 -3.769 24.678 1.00 16.39 99 LEU B O 1
ATOM 1515 N N . ARG B 1 112 ? 31.156 -5.622 25.070 1.00 15.38 100 ARG B N 1
ATOM 1516 C CA . ARG B 1 112 ? 32.181 -6.557 24.588 1.00 16.61 100 ARG B CA 1
ATOM 1517 C C . ARG B 1 112 ? 32.526 -6.264 23.146 1.00 17.46 100 ARG B C 1
ATOM 1518 O O . ARG B 1 112 ? 33.706 -6.162 22.789 1.00 18.24 100 ARG B O 1
ATOM 1521 N N . ARG B 1 113 ? 31.509 -6.161 22.304 1.00 16.65 101 ARG B N 1
ATOM 1522 C CA . ARG B 1 113 ? 31.717 -5.853 20.893 1.00 17.03 101 ARG B CA 1
ATOM 1523 C C . ARG B 1 113 ? 32.413 -4.498 20.697 1.00 14.63 101 ARG B C 1
ATOM 1524 O O . ARG B 1 113 ? 33.283 -4.370 19.822 1.00 16.93 101 ARG B O 1
ATOM 1532 N N . ALA B 1 114 ? 32.006 -3.497 21.466 1.00 14.47 102 ALA B N 1
ATOM 1533 C CA . ALA B 1 114 ? 32.578 -2.164 21.369 1.00 14.01 102 ALA B CA 1
ATOM 1534 C C . ALA B 1 114 ? 34.059 -2.230 21.667 1.00 15.38 102 ALA B C 1
ATOM 1535 O O . ALA B 1 114 ? 34.854 -1.616 20.953 1.00 13.63 102 ALA B O 1
ATOM 1537 N N . VAL B 1 115 ? 34.436 -2.976 22.704 1.00 12.20 103 VAL B N 1
ATOM 1538 C CA . VAL B 1 115 ? 35.856 -3.028 23.095 1.00 14.28 103 VAL B CA 1
ATOM 1539 C C . VAL B 1 115 ? 36.685 -3.778 22.042 1.00 15.81 103 VAL B C 1
ATOM 1540 O O . VAL B 1 115 ? 37.795 -3.352 21.708 1.00 14.27 103 VAL B O 1
ATOM 1544 N N . GLY B 1 116 ? 36.154 -4.858 21.484 1.00 14.92 104 GLY B N 1
ATOM 1545 C CA . GLY B 1 116 ? 36.816 -5.549 20.389 1.00 15.34 104 GLY B CA 1
ATOM 1546 C C . GLY B 1 116 ? 37.046 -4.657 19.193 1.00 15.45 104 GLY B C 1
ATOM 1547 O O . GLY B 1 116 ? 38.141 -4.645 18.610 1.00 15.55 104 GLY B O 1
ATOM 1548 N N . PHE B 1 117 ? 36.041 -3.851 18.864 1.00 13.31 105 PHE B N 1
ATOM 1549 C CA . PHE B 1 117 ? 36.139 -2.970 17.732 1.00 14.57 105 PHE B CA 1
ATOM 1550 C C . PHE B 1 117 ? 37.149 -1.864 17.988 1.00 12.53 105 PHE B C 1
ATOM 1551 O O . PHE B 1 117 ? 37.961 -1.530 17.114 1.00 12.81 105 PHE B O 1
ATOM 1559 N N . LEU B 1 118 ? 37.117 -1.313 19.194 1.00 9.22 106 LEU B N 1
ATOM 1560 C CA . LEU B 1 118 ? 38.078 -0.289 19.583 1.00 9.66 106 LEU B CA 1
ATOM 1561 C C . LEU B 1 118 ? 39.517 -0.827 19.480 1.00 11.11 106 LEU B C 1
ATOM 1562 O O . LEU B 1 118 ? 40.430 -0.121 19.013 1.00 11.32 106 LEU B O 1
ATOM 1567 N N . GLU B 1 119 ? 39.725 -2.074 19.877 1.00 11.39 107 GLU B N 1
ATOM 1568 C CA . GLU B 1 119 ? 41.061 -2.688 19.774 1.00 13.02 107 GLU B CA 1
ATOM 1569 C C . GLU B 1 119 ? 41.510 -2.789 18.314 1.00 13.31 107 GLU B C 1
ATOM 1570 O O . GLU B 1 119 ? 42.700 -2.592 17.979 1.00 12.09 107 GLU B O 1
ATOM 1576 N N . GLU B 1 120 ? 40.575 -3.105 17.429 1.00 12.04 108 GLU B N 1
ATOM 1577 C CA . GLU B 1 120 ? 40.871 -3.122 15.989 1.00 11.74 108 GLU B CA 1
ATOM 1578 C C . GLU B 1 120 ? 41.292 -1.746 15.487 1.00 11.01 108 GLU B C 1
ATOM 1579 O O . GLU B 1 120 ? 42.245 -1.620 14.719 1.00 10.74 108 GLU B O 1
ATOM 1590 N N . LEU B 1 121 ? 40.576 -0.712 15.913 1.00 10.08 109 LEU B N 1
ATOM 1591 C CA . LEU B 1 121 ? 40.920 0.642 15.489 1.00 9.01 109 LEU B CA 1
ATOM 1592 C C . LEU B 1 121 ? 42.319 1.042 16.032 1.00 9.04 109 LEU B C 1
ATOM 1593 O O . LEU B 1 121 ? 43.089 1.740 15.348 1.00 10.66 109 LEU B O 1
ATOM 1598 N N . ARG B 1 122 ? 42.632 0.631 17.257 1.00 7.90 110 ARG B N 1
ATOM 1599 C CA . ARG B 1 122 ? 43.915 1.003 17.853 1.00 9.24 110 ARG B CA 1
ATOM 1600 C C . ARG B 1 122 ? 45.049 0.277 17.147 1.00 9.16 110 ARG B C 1
ATOM 1601 O O . ARG B 1 122 ? 46.165 0.830 17.037 1.00 11.62 110 ARG B O 1
ATOM 1609 N N . GLU B 1 123 ? 44.777 -0.950 16.684 1.00 9.49 111 GLU B N 1
ATOM 1610 C CA . GLU B 1 123 ? 45.760 -1.678 15.878 1.00 9.92 111 GLU B CA 1
ATOM 1611 C C . GLU B 1 123 ? 45.993 -0.957 14.558 1.00 9.39 111 GLU B C 1
ATOM 1612 O O . GLU B 1 123 ? 47.141 -0.810 14.125 1.00 8.25 111 GLU B O 1
ATOM 1623 N N . MET B 1 124 ? 44.921 -0.515 13.910 1.00 9.42 112 MET B N 1
ATOM 1624 C CA . MET B 1 124 ? 45.073 0.300 12.700 1.00 10.30 112 MET B CA 1
ATOM 1625 C C . MET B 1 124 ? 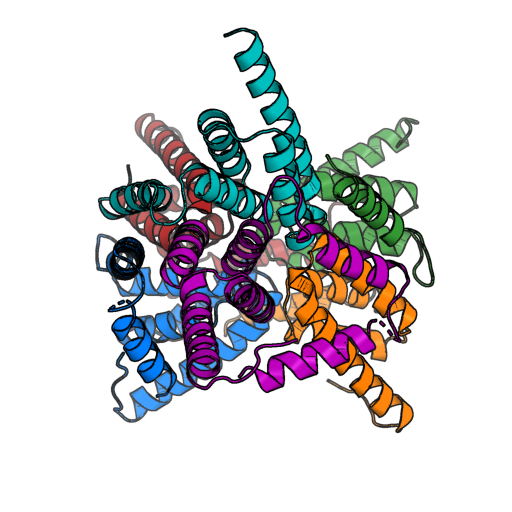45.917 1.555 12.982 1.00 8.43 112 MET B C 1
ATOM 1626 O O . MET B 1 124 ? 46.853 1.836 12.226 1.00 10.37 112 MET B O 1
ATOM 1631 N N . GLU B 1 125 ? 45.602 2.264 14.065 1.00 9.76 113 GLU B N 1
ATOM 1632 C CA . GLU B 1 125 ? 46.322 3.490 14.466 1.00 8.44 113 GLU B CA 1
ATOM 1633 C C . GLU B 1 125 ? 47.823 3.188 14.661 1.00 8.53 113 GLU B C 1
ATOM 1634 O O . GLU B 1 125 ? 48.724 3.878 14.102 1.00 9.53 113 GLU B O 1
ATOM 1640 N N . LYS B 1 126 ? 48.105 2.147 15.444 1.00 7.57 114 LYS B N 1
ATOM 1641 C CA . LYS B 1 126 ? 49.503 1.687 15.658 1.00 6.09 114 LYS B CA 1
ATOM 1642 C C . LYS B 1 126 ? 50.253 1.428 14.350 1.00 3.38 114 LYS B C 1
ATOM 1643 O O . LYS B 1 126 ? 51.433 1.803 14.213 1.00 7.41 114 LYS B O 1
ATOM 1649 N N . ASN B 1 127 ? 49.553 0.777 13.421 1.00 4.50 115 ASN B N 1
ATOM 1650 C CA . ASN B 1 127 ? 50.091 0.392 12.135 1.00 7.59 115 ASN B CA 1
ATOM 1651 C C . ASN B 1 127 ? 50.097 1.507 11.084 1.00 7.02 115 ASN B C 1
ATOM 1652 O O . ASN B 1 127 ? 50.589 1.280 9.970 1.00 10.23 115 ASN B O 1
ATOM 1657 N N . GLY B 1 128 ? 49.627 2.697 11.440 1.00 8.70 116 GLY B N 1
ATOM 1658 C CA . GLY B 1 128 ? 49.658 3.854 10.527 1.00 10.27 116 GLY B CA 1
ATOM 1659 C C . GLY B 1 128 ? 48.678 3.687 9.369 1.00 12.37 116 GLY B C 1
ATOM 1660 O O . GLY B 1 128 ? 48.924 4.195 8.250 1.00 17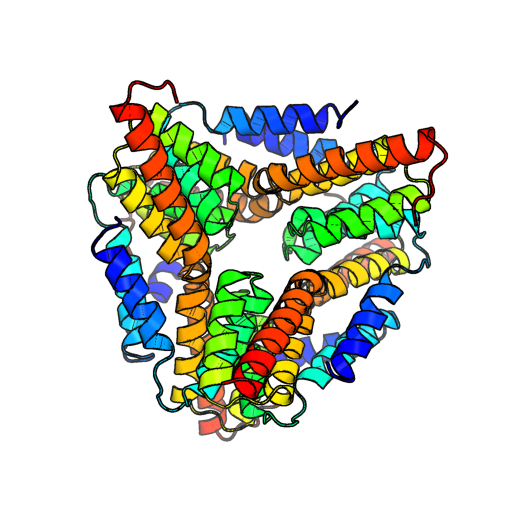.25 116 GLY B O 1
ATOM 1661 N N . GLU B 1 129 ? 47.629 2.914 9.599 1.00 11.53 117 GLU B N 1
ATOM 1662 C CA . GLU B 1 129 ? 46.595 2.654 8.594 1.00 13.59 117 GLU B CA 1
ATOM 1663 C C . GLU B 1 129 ? 45.500 3.672 8.784 1.00 16.95 117 GLU B C 1
ATOM 1664 O O . GLU B 1 129 ? 45.004 3.862 9.892 1.00 14.63 117 GLU B O 1
ATOM 1670 N N . THR B 1 130 ? 45.163 4.388 7.714 1.00 20.50 118 THR B N 1
ATOM 1671 C CA . THR B 1 130 ? 44.184 5.479 7.825 1.00 23.37 118 THR B CA 1
ATOM 1672 C C . THR B 1 130 ? 42.849 4.902 8.204 1.00 20.83 118 THR B C 1
ATOM 1673 O O . THR B 1 130 ? 42.409 3.892 7.651 1.00 19.24 118 THR B O 1
ATOM 1677 N N . ILE B 1 131 ? 42.206 5.565 9.149 1.00 23.52 119 ILE B N 1
ATOM 1678 C CA . ILE B 1 131 ? 40.871 5.207 9.590 1.00 24.12 119 ILE B CA 1
ATOM 1679 C C . ILE B 1 131 ? 39.920 6.213 8.926 1.00 27.21 119 ILE B C 1
ATOM 1680 O O . ILE B 1 131 ? 39.972 7.416 9.214 1.00 24.87 119 ILE B O 1
ATOM 1685 N N . SER B 1 132 ? 39.100 5.735 8.001 1.00 29.89 120 SER B N 1
ATOM 1686 C CA . SER B 1 132 ? 38.188 6.618 7.293 1.00 35.21 120 SER B CA 1
ATOM 1687 C C . SER B 1 132 ? 36.860 5.924 7.047 1.00 39.42 120 SER B C 1
ATOM 1688 O O . SER B 1 132 ? 36.816 4.704 6.878 1.00 40.86 120 SER B O 1
ATOM 1691 N N . LEU B 1 133 ? 35.785 6.714 7.037 1.00 42.82 121 LEU B N 1
ATOM 1692 C CA . LEU B 1 133 ? 34.426 6.217 6.804 1.00 44.89 121 LEU B CA 1
ATOM 1693 C C . LEU B 1 133 ? 33.993 6.423 5.353 1.00 46.60 121 LEU B C 1
ATOM 1694 O O . LEU B 1 133 ? 34.800 6.813 4.503 1.00 48.78 121 LEU B O 1
ATOM 1699 N N . GLY C 1 33 ? 15.874 -2.329 50.993 1.00 28.06 21 GLY C N 1
ATOM 1700 C CA . GLY C 1 33 ? 16.493 -3.148 49.877 1.00 27.01 21 GLY C CA 1
ATOM 1701 C C . GLY C 1 33 ? 17.447 -4.196 50.422 1.00 23.84 21 GLY C C 1
ATOM 1702 O O . GLY C 1 33 ? 17.178 -4.779 51.455 1.00 25.31 21 GLY C O 1
ATOM 1703 N N . THR C 1 34 ? 18.545 -4.445 49.717 1.00 17.85 22 THR C N 1
ATOM 1704 C CA . THR C 1 34 ? 19.580 -5.340 50.171 1.00 14.94 22 THR C CA 1
ATOM 1705 C C . THR C 1 34 ? 20.948 -4.697 50.056 1.00 13.54 22 THR C C 1
ATOM 1706 O O . THR C 1 34 ? 21.115 -3.579 49.538 1.00 14.11 22 THR C O 1
ATOM 1710 N N . LEU C 1 35 ? 21.947 -5.459 50.474 1.00 14.30 23 LEU C N 1
ATOM 1711 C CA . LEU C 1 35 ? 23.331 -5.076 50.283 1.00 15.84 23 LEU C CA 1
ATOM 1712 C C . LEU C 1 35 ? 23.629 -4.798 48.794 1.00 14.32 23 LEU C C 1
ATOM 1713 O O . LEU C 1 35 ? 24.369 -3.886 48.437 1.00 13.42 23 LEU C O 1
ATOM 1718 N N . ASN C 1 36 ? 23.058 -5.623 47.922 1.00 11.72 24 ASN C N 1
ATOM 1719 C CA . ASN C 1 36 ? 23.194 -5.436 46.476 1.00 10.52 24 ASN C CA 1
ATOM 1720 C C . ASN C 1 36 ? 22.568 -4.136 45.974 1.00 8.34 24 ASN C C 1
ATOM 1721 O O . ASN C 1 36 ? 23.142 -3.442 45.109 1.00 11.53 24 ASN C O 1
ATOM 1726 N N . THR C 1 37 ? 21.396 -3.788 46.510 1.00 10.16 25 THR C N 1
ATOM 1727 C CA . THR C 1 37 ? 20.776 -2.537 46.119 1.00 8.54 25 THR C CA 1
ATOM 1728 C C . THR C 1 37 ? 21.674 -1.363 46.483 1.00 10.32 25 THR C C 1
ATOM 1729 O O . THR C 1 37 ? 21.850 -0.465 45.708 1.00 11.02 25 THR C O 1
ATOM 1733 N N . LYS C 1 38 ? 22.214 -1.372 47.710 1.00 8.88 26 LYS C N 1
ATOM 1734 C CA . LYS C 1 38 ? 23.086 -0.268 48.153 1.00 10.48 26 LYS C CA 1
ATOM 1735 C C . LYS C 1 38 ? 24.305 -0.153 47.263 1.00 11.01 26 LYS C C 1
ATOM 1736 O O . LYS C 1 38 ? 24.738 0.934 46.887 1.00 12.59 26 LYS C O 1
ATOM 1742 N N . ARG C 1 39 ? 24.878 -1.303 46.941 1.00 11.22 27 ARG C N 1
ATOM 1743 C CA . ARG C 1 39 ? 26.098 -1.326 46.135 1.00 12.39 27 ARG C CA 1
ATOM 1744 C C . ARG C 1 39 ? 25.811 -0.742 44.717 1.00 12.73 27 ARG C C 1
ATOM 1745 O O . ARG C 1 39 ? 26.593 0.044 44.179 1.00 13.75 27 ARG C O 1
ATOM 1753 N N . PHE C 1 40 ? 24.661 -1.112 44.143 1.00 10.73 28 PHE C N 1
ATOM 1754 C CA . PHE C 1 40 ? 24.250 -0.578 42.889 1.00 12.82 28 PHE C CA 1
ATOM 1755 C C . PHE C 1 40 ? 24.050 0.942 42.930 1.00 13.50 28 PHE C C 1
ATOM 1756 O O . PHE C 1 40 ? 24.530 1.650 42.061 1.00 12.66 28 PHE C O 1
ATOM 1764 N N . PHE C 1 41 ? 23.342 1.445 43.940 1.00 10.16 29 PHE C N 1
ATOM 1765 C CA . PHE C 1 41 ? 23.153 2.894 44.059 1.00 10.34 29 PHE C CA 1
ATOM 1766 C C . PHE C 1 41 ? 24.499 3.586 44.171 1.00 11.96 29 PHE C C 1
ATOM 1767 O O . PHE C 1 41 ? 24.696 4.671 43.602 1.00 14.17 29 PHE C O 1
ATOM 1775 N N . ASN C 1 42 ? 25.426 2.996 44.925 1.00 12.54 30 ASN C N 1
ATOM 1776 C CA . ASN C 1 42 ? 26.745 3.592 45.078 1.00 12.82 30 ASN C CA 1
ATOM 1777 C C . ASN C 1 42 ? 27.482 3.653 43.744 1.00 14.52 30 ASN C C 1
ATOM 1778 O O . ASN C 1 42 ? 28.124 4.642 43.462 1.00 12.87 30 ASN C O 1
ATOM 1783 N N . LEU C 1 43 ? 27.359 2.608 42.926 1.00 11.85 31 LEU C N 1
ATOM 1784 C CA . LEU C 1 43 ? 27.998 2.597 41.607 1.00 12.16 31 LEU C CA 1
ATOM 1785 C C . LEU C 1 43 ? 27.391 3.647 40.695 1.00 14.79 31 LEU C C 1
ATOM 1786 O O . LEU C 1 43 ? 28.090 4.295 39.890 1.00 13.65 31 LEU C O 1
ATOM 1791 N N . ASP C 1 44 ? 26.083 3.810 40.784 1.00 12.99 32 ASP C N 1
ATOM 1792 C CA . ASP C 1 44 ? 25.415 4.822 39.963 1.00 13.72 32 ASP C CA 1
ATOM 1793 C C . ASP C 1 44 ? 25.976 6.221 40.273 1.00 16.11 32 ASP C C 1
ATOM 1794 O O . ASP C 1 44 ? 26.186 7.026 39.379 1.00 19.34 32 ASP C O 1
ATOM 1799 N N . SER C 1 45 ? 26.202 6.515 41.534 1.00 11.22 33 SER C N 1
ATOM 1800 C CA . SER C 1 45 ? 26.839 7.783 41.908 1.00 13.77 33 SER C CA 1
ATOM 1801 C C . SER C 1 45 ? 28.303 7.869 41.410 1.00 13.80 33 SER C C 1
ATOM 1802 O O . SER C 1 45 ? 28.759 8.886 40.864 1.00 12.17 33 SER C O 1
ATOM 1807 N N . ALA C 1 46 ? 29.048 6.782 41.590 1.00 13.03 34 ALA C N 1
ATOM 1808 C CA . ALA C 1 46 ? 30.474 6.764 41.285 1.00 12.19 34 ALA C CA 1
ATOM 1809 C C . ALA C 1 46 ? 30.756 6.980 39.827 1.00 10.86 34 ALA C C 1
ATOM 1810 O O . ALA C 1 46 ? 31.755 7.637 39.481 1.00 11.71 34 ALA C O 1
ATOM 1812 N N . VAL C 1 47 ? 29.926 6.444 38.926 1.00 12.15 35 VAL C N 1
ATOM 1813 C CA . VAL C 1 47 ? 30.261 6.555 37.501 1.00 11.51 35 VAL C CA 1
ATOM 1814 C C . VAL C 1 47 ? 30.209 7.983 36.937 1.00 11.16 35 VAL C C 1
ATOM 1815 O O . VAL C 1 47 ? 30.707 8.249 35.846 1.00 12.92 35 VAL C O 1
ATOM 1819 N N . TYR C 1 48 ? 29.556 8.897 37.640 1.00 10.82 36 TYR C N 1
ATOM 1820 C CA . TYR C 1 48 ? 29.533 10.302 37.246 1.00 11.00 36 TYR C CA 1
ATOM 1821 C C . TYR C 1 48 ? 30.612 11.150 37.887 1.00 12.76 36 TYR C C 1
ATOM 1822 O O . TYR C 1 48 ? 30.735 12.330 37.550 1.00 12.58 36 TYR C O 1
ATOM 1831 N N . ARG C 1 49 ? 31.444 10.583 38.769 1.00 10.78 37 ARG C N 1
ATOM 1832 C CA . ARG C 1 49 ? 32.535 11.338 39.338 1.00 10.96 37 ARG C CA 1
ATOM 1833 C C . ARG C 1 49 ? 33.583 11.498 38.260 1.00 10.05 37 ARG C C 1
ATOM 1834 O O . ARG C 1 49 ? 33.761 10.589 37.423 1.00 10.97 37 ARG C O 1
ATOM 1842 N N . PRO C 1 50 ? 34.272 12.631 38.231 1.00 10.62 38 PRO C N 1
ATOM 1843 C CA . PRO C 1 50 ? 35.119 12.896 37.077 1.00 12.09 38 PRO C CA 1
ATOM 1844 C C . PRO C 1 50 ? 36.360 12.039 37.058 1.00 14.42 38 PRO C C 1
ATOM 1845 O O . PRO C 1 50 ? 36.806 11.523 38.114 1.00 12.25 38 PRO C O 1
ATOM 1849 N N . GLY C 1 51 ? 36.887 11.879 35.856 1.00 12.19 39 GLY C N 1
ATOM 1850 C CA . GLY C 1 51 ? 38.170 11.212 35.636 1.00 12.67 39 GLY C CA 1
ATOM 1851 C C . GLY C 1 51 ? 38.903 11.941 34.537 1.00 12.62 39 GLY C C 1
ATOM 1852 O O . GLY C 1 51 ? 39.134 13.151 34.630 1.00 12.90 39 GLY C O 1
ATOM 1853 N N . LYS C 1 52 ? 39.250 11.220 33.473 1.00 11.93 40 LYS C N 1
ATOM 1854 C CA . LYS C 1 52 ? 39.708 11.879 32.252 1.00 11.78 40 LYS C CA 1
ATOM 1855 C C . LYS C 1 52 ? 38.602 12.682 31.600 1.00 13.06 40 LYS C C 1
ATOM 1856 O O . LYS C 1 52 ? 38.894 13.695 30.947 1.00 14.20 40 LYS C O 1
ATOM 1862 N N . LEU C 1 53 ? 37.329 12.301 31.831 1.00 9.16 41 LEU C N 1
ATOM 1863 C CA . LEU C 1 53 ? 36.178 13.131 31.438 1.00 10.79 41 LEU C CA 1
ATOM 1864 C C . LEU C 1 53 ? 35.759 13.961 32.649 1.00 8.66 41 LEU C C 1
ATOM 1865 O O . LEU C 1 53 ? 35.678 13.439 33.789 1.00 10.80 41 LEU C O 1
ATOM 1870 N N . ASP C 1 54 ? 35.536 15.262 32.404 1.00 9.74 42 ASP C N 1
ATOM 1871 C CA . ASP C 1 54 ? 35.142 16.162 33.478 1.00 10.46 42 ASP C CA 1
ATOM 1872 C C . ASP C 1 54 ? 33.694 15.974 33.896 1.00 10.55 42 ASP C C 1
ATOM 1873 O O . ASP C 1 54 ? 32.892 15.280 33.228 1.00 10.14 42 ASP C O 1
ATOM 1878 N N . VAL C 1 55 ? 33.366 16.529 35.043 1.00 9.83 43 VAL C N 1
ATOM 1879 C CA . VAL C 1 55 ? 32.035 16.274 35.599 1.00 8.37 43 VAL C CA 1
ATOM 1880 C C . VAL C 1 55 ? 30.913 16.860 34.723 1.00 9.16 43 VAL C C 1
ATOM 1881 O O . VAL C 1 55 ? 29.834 16.272 34.605 1.00 9.10 43 VAL C O 1
ATOM 1885 N N . LYS C 1 56 ? 31.140 18.035 34.127 1.00 10.40 44 LYS C N 1
ATOM 1886 C CA . LYS C 1 56 ? 30.076 18.599 33.272 1.00 10.11 44 LYS C CA 1
ATOM 1887 C C . LYS C 1 56 ? 29.738 17.641 32.127 1.00 10.39 44 LYS C C 1
ATOM 1888 O O . LYS C 1 56 ? 28.574 17.405 31.767 1.00 11.30 44 LYS C O 1
ATOM 1894 N N . THR C 1 57 ? 30.804 17.145 31.517 1.00 9.48 45 THR C N 1
ATOM 1895 C CA . THR C 1 57 ? 30.691 16.154 30.438 1.00 9.02 45 THR C CA 1
ATOM 1896 C C . THR C 1 57 ? 29.897 14.933 30.876 1.00 9.53 45 THR C C 1
ATOM 1897 O O . THR C 1 57 ? 28.959 14.481 30.186 1.00 10.23 45 THR C O 1
ATOM 1901 N N . LYS C 1 58 ? 30.286 14.358 32.015 1.00 7.76 46 LYS C N 1
ATOM 1902 C CA . LYS C 1 58 ? 29.579 13.164 32.478 1.00 7.23 46 LYS C CA 1
ATOM 1903 C C . LYS C 1 58 ? 28.124 13.452 32.810 1.00 7.72 46 LYS C C 1
ATOM 1904 O O . LYS C 1 58 ? 27.233 12.608 32.555 1.00 8.99 46 LYS C O 1
ATOM 1910 N N . GLU C 1 59 ? 27.833 14.610 33.399 1.00 8.31 47 GLU C N 1
ATOM 1911 C CA . GLU C 1 59 ? 26.425 14.898 33.718 1.00 9.71 47 GLU C CA 1
ATOM 1912 C C . GLU C 1 59 ? 25.615 15.128 32.436 1.00 8.36 47 GLU C C 1
ATOM 1913 O O . GLU C 1 59 ? 24.440 14.734 32.369 1.00 8.73 47 GLU C O 1
ATOM 1919 N N . LEU C 1 60 ? 26.231 15.776 31.425 1.00 8.57 48 LEU C N 1
ATOM 1920 C CA . LEU C 1 60 ? 25.576 15.895 30.144 1.00 9.24 48 LEU C CA 1
ATOM 1921 C C . LEU C 1 60 ? 25.337 14.517 29.522 1.00 7.16 48 LEU C C 1
ATOM 1922 O O . LEU C 1 60 ? 24.273 14.291 28.902 1.00 8.41 48 LEU C O 1
ATOM 1927 N N . MET C 1 61 ? 26.257 13.575 29.700 1.00 6.97 49 MET C N 1
ATOM 1928 C CA . MET C 1 61 ? 26.035 12.202 29.238 1.00 7.47 49 MET C CA 1
ATOM 1929 C C . MET C 1 61 ? 24.859 11.545 29.964 1.00 9.77 49 MET C C 1
ATOM 1930 O O . MET C 1 61 ? 24.036 10.841 29.334 1.00 9.20 49 MET C O 1
ATOM 1935 N N . GLY C 1 62 ? 24.799 11.716 31.271 1.00 8.27 50 GLY C N 1
ATOM 1936 C CA . GLY C 1 62 ? 23.653 11.271 32.047 1.00 9.36 50 GLY C CA 1
ATOM 1937 C C . GLY C 1 62 ? 22.332 11.833 31.481 1.00 8.82 50 GLY C C 1
ATOM 1938 O O . GLY C 1 62 ? 21.290 11.116 31.347 1.00 9.58 50 GLY C O 1
ATOM 1939 N N . LEU C 1 63 ? 22.326 13.118 31.159 1.00 9.13 51 LEU C N 1
ATOM 1940 C CA . LEU C 1 63 ? 21.167 13.745 30.567 1.00 8.41 51 LEU C CA 1
ATOM 1941 C C . LEU C 1 63 ? 20.780 13.138 29.219 1.00 8.78 51 LEU C C 1
ATOM 1942 O O . LEU C 1 63 ? 19.622 12.844 28.950 1.00 8.95 51 LEU C O 1
ATOM 1947 N N . VAL C 1 64 ? 21.763 12.948 28.356 1.00 7.30 52 VAL C N 1
ATOM 1948 C CA . VAL C 1 64 ? 21.515 12.316 27.059 1.00 6.26 52 VAL C CA 1
ATOM 1949 C C . VAL C 1 64 ? 20.908 10.918 27.246 1.00 7.14 52 VAL C C 1
ATOM 1950 O O . VAL C 1 64 ? 19.917 10.553 26.596 1.00 8.31 52 VAL C O 1
ATOM 1954 N N . ALA C 1 65 ? 21.519 10.104 28.108 1.00 9.98 53 ALA C N 1
ATOM 1955 C CA . ALA C 1 65 ? 21.071 8.702 28.282 1.00 8.61 53 ALA C CA 1
ATOM 1956 C C . ALA C 1 65 ? 19.650 8.708 28.847 1.00 7.87 53 ALA C C 1
ATOM 1957 O O . ALA C 1 65 ? 18.778 7.898 28.435 1.00 11.02 53 ALA C O 1
ATOM 1959 N N . SER C 1 66 ? 19.415 9.581 29.841 1.00 8.35 54 SER C N 1
ATOM 1960 C CA . SER C 1 66 ? 18.110 9.704 30.500 1.00 9.40 54 SER C CA 1
ATOM 1961 C C . SER C 1 66 ? 17.018 10.123 29.527 1.00 9.66 54 SER C C 1
ATOM 1962 O O . SER C 1 66 ? 15.849 9.735 29.671 1.00 9.69 54 SER C O 1
ATOM 1965 N N . THR C 1 67 ? 17.392 10.955 28.555 1.00 8.26 55 THR C N 1
ATOM 1966 C CA . THR C 1 67 ? 16.436 11.468 27.579 1.00 8.02 55 THR C CA 1
ATOM 1967 C C . THR C 1 67 ? 16.098 10.405 26.522 1.00 9.65 55 THR C C 1
ATOM 1968 O O . THR C 1 67 ? 14.916 10.161 26.227 1.00 9.54 55 THR C O 1
ATOM 1972 N N . VAL C 1 68 ? 17.093 9.755 25.924 1.00 8.60 56 VAL C N 1
ATOM 1973 C CA . VAL C 1 68 ? 16.749 8.750 24.932 1.00 7.19 56 VAL C CA 1
ATOM 1974 C C . VAL C 1 68 ? 16.017 7.549 25.552 1.00 10.38 56 VAL C C 1
ATOM 1975 O O . VAL C 1 68 ? 15.264 6.854 24.857 1.00 9.98 56 VAL C O 1
ATOM 1979 N N . LEU C 1 69 ? 16.263 7.273 26.841 1.00 10.80 57 LEU C N 1
ATOM 1980 C CA . LEU C 1 69 ? 15.509 6.217 27.594 1.00 8.57 57 LEU C CA 1
ATOM 1981 C C . LEU C 1 69 ? 14.218 6.700 28.275 1.00 9.60 57 LEU C C 1
ATOM 1982 O O . LEU C 1 69 ? 13.456 5.915 28.836 1.00 11.21 57 LEU C O 1
ATOM 1987 N N . ARG C 1 70 ? 13.933 7.988 28.090 1.00 10.30 58 ARG C N 1
ATOM 1988 C CA . ARG C 1 70 ? 12.657 8.562 28.507 1.00 9.93 58 ARG C CA 1
ATOM 1989 C C . ARG C 1 70 ? 12.290 8.367 29.973 1.00 12.19 58 ARG C C 1
ATOM 1990 O O . ARG C 1 70 ? 11.164 7.943 30.276 1.00 13.21 58 ARG C O 1
ATOM 1998 N N . CYS C 1 71 ? 13.213 8.775 30.848 1.00 11.34 59 CYS C N 1
ATOM 1999 C CA . CYS C 1 71 ? 13.015 8.791 32.304 1.00 11.10 59 CYS C CA 1
ATOM 2000 C C . CYS C 1 71 ? 12.996 10.223 32.813 1.00 10.60 59 CYS C C 1
ATOM 2001 O O . CYS C 1 71 ? 14.038 10.872 32.917 1.00 9.98 59 CYS C O 1
ATOM 2004 N N . ASP C 1 72 ? 11.797 10.720 33.111 1.00 12.33 60 ASP C N 1
ATOM 2005 C CA . ASP C 1 72 ? 11.668 12.114 33.566 1.00 12.68 60 ASP C CA 1
ATOM 2006 C C . ASP C 1 72 ? 12.413 12.432 34.835 1.00 11.71 60 ASP C C 1
ATOM 2007 O O . ASP C 1 72 ? 13.073 13.476 34.924 1.00 12.46 60 ASP C O 1
ATOM 2012 N N . ASP C 1 73 ? 12.318 11.580 35.860 1.00 9.97 61 ASP C N 1
ATOM 2013 C CA . ASP C 1 73 ? 13.029 11.915 37.105 1.00 11.97 61 ASP C CA 1
ATOM 2014 C C . ASP C 1 73 ? 14.551 11.919 36.880 1.00 10.64 61 ASP C C 1
ATOM 2015 O O . ASP C 1 73 ? 15.285 12.711 37.478 1.00 11.01 61 ASP C O 1
ATOM 2020 N N . CYS C 1 74 ? 15.015 11.029 36.000 1.00 9.54 62 CYS C N 1
ATOM 2021 C CA . CYS C 1 74 ? 16.444 10.945 35.672 1.00 11.80 62 CYS C CA 1
ATOM 2022 C C . CYS C 1 74 ? 16.882 12.199 34.969 1.00 10.02 62 CYS C C 1
ATOM 2023 O O . CYS C 1 74 ? 17.963 12.752 35.224 1.00 10.88 62 CYS C O 1
ATOM 2026 N N . ILE C 1 75 ? 16.085 12.612 33.986 1.00 11.18 63 ILE C N 1
ATOM 2027 C CA . ILE C 1 75 ? 16.350 13.862 33.234 1.00 9.07 63 ILE C CA 1
ATOM 2028 C C . ILE C 1 75 ? 16.463 15.053 34.201 1.00 10.63 63 ILE C C 1
ATOM 2029 O O . ILE C 1 75 ? 17.388 15.874 34.146 1.00 11.95 63 ILE C O 1
ATOM 2034 N N . ARG C 1 76 ? 15.490 15.146 35.105 1.00 9.94 64 ARG C N 1
ATOM 2035 C CA . ARG C 1 76 ? 15.464 16.249 36.072 1.00 9.93 64 ARG C CA 1
ATOM 2036 C C . ARG C 1 76 ? 16.746 16.259 36.910 1.00 8.46 64 ARG C C 1
ATOM 2037 O O . ARG C 1 76 ? 17.351 17.299 37.129 1.00 11.26 64 ARG C O 1
ATOM 2052 N N . TYR C 1 77 ? 17.124 15.091 37.441 1.00 9.02 65 TYR C N 1
ATOM 2053 C CA . TYR C 1 77 ? 18.305 14.968 38.235 1.00 10.23 65 TYR C CA 1
ATOM 2054 C C . TYR C 1 77 ? 19.546 15.480 37.491 1.00 9.10 65 TYR C C 1
ATOM 2055 O O . TYR C 1 77 ? 20.307 16.334 37.981 1.00 10.19 65 TYR C O 1
ATOM 2064 N N . HIS C 1 78 ? 19.741 14.989 36.269 1.00 9.31 66 HIS C N 1
ATOM 2065 C CA . HIS C 1 78 ? 20.950 15.396 35.569 1.00 9.52 66 HIS C CA 1
ATOM 2066 C C . HIS C 1 78 ? 20.909 16.834 35.097 1.00 11.73 66 HIS C C 1
ATOM 2067 O O . HIS C 1 78 ? 21.957 17.460 34.983 1.00 10.83 66 HIS C O 1
ATOM 2074 N N . LEU C 1 79 ? 19.705 17.386 34.837 1.00 12.21 67 LEU C N 1
ATOM 2075 C CA . LEU C 1 79 ? 19.602 18.821 34.536 1.00 12.52 67 LEU C CA 1
ATOM 2076 C C . LEU C 1 79 ? 20.090 19.650 35.690 1.00 11.79 67 LEU C C 1
ATOM 2077 O O . LEU C 1 79 ? 20.887 20.603 35.521 1.00 13.57 67 LEU C O 1
ATOM 2082 N N . VAL C 1 80 ? 19.592 19.355 36.887 1.00 10.93 68 VAL C N 1
ATOM 2083 C CA . VAL C 1 80 ? 20.083 20.047 38.082 1.00 10.93 68 VAL C CA 1
ATOM 2084 C C . VAL C 1 80 ? 21.619 19.997 38.139 1.00 11.78 68 VAL C C 1
ATOM 2085 O O . VAL C 1 80 ? 22.295 21.024 38.331 1.00 10.61 68 VAL C O 1
ATOM 2089 N N . ARG C 1 81 ? 22.177 18.798 38.012 1.00 9.57 69 ARG C N 1
ATOM 2090 C CA . ARG C 1 81 ? 23.616 18.640 38.063 1.00 8.50 69 ARG C CA 1
ATOM 2091 C C . ARG C 1 81 ? 24.341 19.425 36.972 1.00 9.99 69 ARG C C 1
ATOM 2092 O O . ARG C 1 81 ? 25.354 20.072 37.229 1.00 11.17 69 ARG C O 1
ATOM 2100 N N . CYS C 1 82 ? 23.801 19.417 35.764 1.00 10.69 70 CYS C N 1
ATOM 2101 C CA . CYS C 1 82 ? 24.438 20.198 34.683 1.00 8.99 70 CYS C CA 1
ATOM 2102 C C . CYS C 1 82 ? 24.472 21.676 35.026 1.00 9.95 70 CYS C C 1
ATOM 2103 O O . CYS C 1 82 ? 25.478 22.342 34.818 1.00 12.74 70 CYS C O 1
ATOM 2106 N N . VAL C 1 83 ? 23.355 22.195 35.505 1.00 10.97 71 VAL C N 1
ATOM 2107 C CA . VAL C 1 83 ? 23.280 23.612 35.918 1.00 11.05 71 VAL C CA 1
ATOM 2108 C C . VAL C 1 83 ? 24.303 23.888 37.039 1.00 10.89 71 VAL C C 1
ATOM 2109 O O . VAL C 1 83 ? 25.057 24.869 37.000 1.00 13.15 71 VAL C O 1
ATOM 2113 N N . GLN C 1 84 ? 24.334 23.015 38.046 1.00 11.12 72 GLN C N 1
ATOM 2114 C CA . GLN C 1 84 ? 25.281 23.147 39.143 1.00 11.64 72 GLN C CA 1
ATOM 2115 C C . GLN C 1 84 ? 26.726 23.205 38.656 1.00 12.47 72 GLN C C 1
ATOM 2116 O O . GLN C 1 84 ? 27.557 23.915 39.239 1.00 12.81 72 GLN C O 1
ATOM 2122 N N . GLU C 1 85 ? 27.036 22.401 37.635 1.00 10.00 73 GLU C N 1
ATOM 2123 C CA . GLU C 1 85 ? 28.409 22.317 37.161 1.00 13.87 73 GLU C CA 1
ATOM 2124 C C . GLU C 1 85 ? 28.679 23.329 36.071 1.00 14.45 73 GLU C C 1
ATOM 2125 O O . GLU C 1 85 ? 29.705 23.219 35.384 1.00 16.42 73 GLU C O 1
ATOM 2131 N N . GLY C 1 86 ? 27.790 24.309 35.893 1.00 12.60 74 GLY C N 1
ATOM 2132 C CA . GLY C 1 86 ? 28.051 25.437 34.984 1.00 13.72 74 GLY C CA 1
ATOM 2133 C C . GLY C 1 86 ? 27.744 25.241 33.519 1.00 13.47 74 GLY C C 1
ATOM 2134 O O . GLY C 1 86 ? 28.194 26.030 32.673 1.00 13.83 74 GLY C O 1
ATOM 2135 N N . ALA C 1 87 ? 26.993 24.197 33.185 1.00 9.38 75 ALA C N 1
ATOM 2136 C CA . ALA C 1 87 ? 26.564 24.055 31.782 1.00 10.22 75 ALA C CA 1
ATOM 2137 C C . ALA C 1 87 ? 25.684 25.225 31.358 1.00 9.44 75 ALA C C 1
ATOM 2138 O O . ALA C 1 87 ? 24.831 25.671 32.118 1.00 10.52 75 ALA C O 1
ATOM 2140 N N . SER C 1 88 ? 25.888 25.683 30.120 1.00 10.52 76 SER C N 1
ATOM 2141 C CA . SER C 1 88 ? 25.063 26.712 29.548 1.00 10.53 76 SER C CA 1
ATOM 2142 C C . SER C 1 88 ? 23.798 26.083 28.948 1.00 8.66 76 SER C C 1
ATOM 2143 O O . SER C 1 88 ? 23.768 24.874 28.632 1.00 8.11 76 SER C O 1
ATOM 2146 N N . ASP C 1 89 ? 22.768 26.896 28.742 1.00 9.16 77 ASP C N 1
ATOM 2147 C CA . ASP C 1 89 ? 21.586 26.434 28.023 1.00 9.72 77 ASP C CA 1
ATOM 2148 C C . ASP C 1 89 ? 21.971 25.889 26.662 1.00 9.62 77 ASP C C 1
ATOM 2149 O O . ASP C 1 89 ? 21.443 24.874 26.238 1.00 9.25 77 ASP C O 1
ATOM 2154 N N . GLU C 1 90 ? 22.885 26.558 25.965 1.00 8.77 78 GLU C N 1
ATOM 2155 C CA . GLU C 1 90 ? 23.291 26.094 24.647 1.00 8.66 78 GLU C CA 1
ATOM 2156 C C . GLU C 1 90 ? 23.930 24.700 24.695 1.00 7.80 78 GLU C C 1
ATOM 2157 O O . GLU C 1 90 ? 23.622 23.856 23.844 1.00 8.09 78 GLU C O 1
ATOM 2163 N N . GLU C 1 91 ? 24.821 24.475 25.652 1.00 8.08 79 GLU C N 1
ATOM 2164 C CA . GLU C 1 91 ? 25.432 23.122 25.800 1.00 7.44 79 GLU C CA 1
ATOM 2165 C C . GLU C 1 91 ? 24.359 22.091 26.055 1.00 8.41 79 GLU C C 1
ATOM 2166 O O . GLU C 1 91 ? 24.351 21.016 25.467 1.00 7.62 79 GLU C O 1
ATOM 2172 N N . ILE C 1 92 ? 23.433 22.405 26.957 1.00 7.56 80 ILE C N 1
ATOM 2173 C CA . ILE C 1 92 ? 22.311 21.497 27.244 1.00 8.06 80 ILE C CA 1
ATOM 2174 C C . ILE C 1 92 ? 21.481 21.235 25.964 1.00 9.78 80 ILE C C 1
ATOM 2175 O O . ILE C 1 92 ? 21.130 20.080 25.659 1.00 10.61 80 ILE C O 1
ATOM 2180 N N . PHE C 1 93 ? 21.124 22.284 25.231 1.00 7.86 81 PHE C N 1
ATOM 2181 C CA . PHE C 1 93 ? 20.324 22.113 24.043 1.00 6.92 81 PHE C CA 1
ATOM 2182 C C . PHE C 1 93 ? 21.055 21.233 22.982 1.00 8.52 81 PHE C C 1
ATOM 2183 O O . PHE C 1 93 ? 20.432 20.439 22.251 1.00 8.82 81 PHE C O 1
ATOM 2191 N N . GLU C 1 94 ? 22.367 21.439 22.830 1.00 9.63 82 GLU C N 1
ATOM 2192 C CA . GLU C 1 94 ? 23.145 20.668 21.844 1.00 8.65 82 GLU C CA 1
ATOM 2193 C C . GLU C 1 94 ? 23.160 19.184 22.205 1.00 9.66 82 GLU C C 1
ATOM 2194 O O . GLU C 1 94 ? 23.031 18.300 21.388 1.00 9.11 82 GLU C O 1
ATOM 2200 N N . ALA C 1 95 ? 23.236 18.907 23.490 1.00 7.95 83 ALA C N 1
ATOM 2201 C CA . ALA C 1 95 ? 23.119 17.539 23.961 1.00 8.67 83 ALA C CA 1
ATOM 2202 C C . ALA C 1 95 ? 21.744 16.954 23.761 1.00 8.56 83 ALA C C 1
ATOM 2203 O O . ALA C 1 95 ? 21.606 15.785 23.327 1.00 9.07 83 ALA C O 1
ATOM 2205 N N . LEU C 1 96 ? 20.701 17.722 24.123 1.00 9.92 84 LEU C N 1
ATOM 2206 C CA . LEU C 1 96 ? 19.312 17.287 23.920 1.00 9.87 84 LEU C CA 1
ATOM 2207 C C . LEU C 1 96 ? 19.030 17.020 22.449 1.00 8.17 84 LEU C C 1
ATOM 2208 O O . LEU C 1 96 ? 18.292 16.079 22.147 1.00 10.29 84 LEU C O 1
ATOM 2213 N N . ASP C 1 97 ? 19.618 17.792 21.529 1.00 8.69 85 ASP C N 1
ATOM 2214 C CA . ASP C 1 97 ? 19.447 17.530 20.087 1.00 8.67 85 ASP C CA 1
ATOM 2215 C C . ASP C 1 97 ? 20.011 16.158 19.642 1.00 9.10 85 ASP C C 1
ATOM 2216 O O . ASP C 1 97 ? 19.432 15.497 18.771 1.00 9.67 85 ASP C O 1
ATOM 2221 N N . ILE C 1 98 ? 21.153 15.750 20.198 1.00 7.75 86 ILE C N 1
ATOM 2222 C CA . ILE C 1 98 ? 21.696 14.409 19.944 1.00 8.67 86 ILE C CA 1
ATOM 2223 C C . ILE C 1 98 ? 20.696 13.378 20.453 1.00 9.53 86 ILE C C 1
ATOM 2224 O O . ILE C 1 98 ? 20.385 12.426 19.762 1.00 10.38 86 ILE C O 1
ATOM 2229 N N . ALA C 1 99 ? 20.162 13.523 21.666 1.00 8.91 87 ALA C N 1
ATOM 2230 C CA . ALA C 1 99 ? 19.197 12.579 22.193 1.00 8.55 87 ALA C CA 1
ATOM 2231 C C . ALA C 1 99 ? 17.936 12.503 21.336 1.00 9.12 87 ALA C C 1
ATOM 2232 O O . ALA C 1 99 ? 17.389 11.421 21.102 1.00 10.12 87 ALA C O 1
ATOM 2234 N N . LEU C 1 100 ? 17.529 13.643 20.808 1.00 9.03 88 LEU C N 1
ATOM 2235 C CA . LEU C 1 100 ? 16.341 13.723 19.936 1.00 9.19 88 LEU C CA 1
ATOM 2236 C C . LEU C 1 100 ? 16.536 12.971 18.641 1.00 10.55 88 LEU C C 1
ATOM 2237 O O . LEU C 1 100 ? 15.698 12.155 18.233 1.00 11.16 88 LEU C O 1
ATOM 2242 N N . VAL C 1 101 ? 17.690 13.156 17.986 1.00 10.67 89 VAL C N 1
ATOM 2243 C CA . VAL C 1 101 ? 17.922 12.453 16.721 1.00 11.65 89 VAL C CA 1
ATOM 2244 C C . VAL C 1 101 ? 18.188 10.963 16.932 1.00 12.48 89 VAL C C 1
ATOM 2245 O O . VAL C 1 101 ? 17.684 10.125 16.184 1.00 13.41 89 VAL C O 1
ATOM 2249 N N . VAL C 1 102 ? 18.945 10.607 17.965 1.00 11.04 90 VAL C N 1
ATOM 2250 C CA . VAL C 1 102 ? 19.251 9.200 18.198 1.00 11.56 90 VAL C CA 1
ATOM 2251 C C . VAL C 1 102 ? 18.005 8.433 18.659 1.00 13.39 90 VAL C C 1
ATOM 2252 O O . VAL C 1 102 ? 17.744 7.311 18.174 1.00 12.07 90 VAL C O 1
ATOM 2256 N N . GLY C 1 103 ? 17.285 9.028 19.620 1.00 11.84 91 GLY C N 1
ATOM 2257 C CA . GLY C 1 103 ? 16.108 8.429 20.248 1.00 14.50 91 GLY C CA 1
ATOM 2258 C C . GLY C 1 103 ? 14.781 8.585 19.573 1.00 13.12 91 GLY C C 1
ATOM 2259 O O . GLY C 1 103 ? 13.804 7.897 19.940 1.00 13.38 91 GLY C O 1
ATOM 2260 N N . GLY C 1 104 ? 14.695 9.516 18.623 1.00 10.73 92 GLY C N 1
ATOM 2261 C CA . GLY C 1 104 ? 13.511 9.674 17.839 1.00 11.26 92 GLY C CA 1
ATOM 2262 C C . GLY C 1 104 ? 12.510 10.677 18.375 1.00 10.87 92 GLY C C 1
ATOM 2263 O O . GLY C 1 104 ? 12.602 11.158 19.513 1.00 9.89 92 GLY C O 1
ATOM 2264 N N . SER C 1 105 ? 11.536 11.028 17.535 1.00 11.73 93 SER C N 1
ATOM 2265 C CA . SER C 1 105 ? 10.515 12.013 17.924 1.00 12.83 93 SER C CA 1
ATOM 2266 C C . SER C 1 105 ? 9.632 11.500 19.068 1.00 12.58 93 SER C C 1
ATOM 2267 O O . SER C 1 105 ? 8.952 12.277 19.770 1.00 11.00 93 SER C O 1
ATOM 2270 N N . ILE C 1 106 ? 9.708 10.203 19.353 1.00 12.31 94 ILE C N 1
ATOM 2271 C CA . ILE C 1 106 ? 9.065 9.691 20.560 1.00 9.11 94 ILE C CA 1
ATOM 2272 C C . ILE C 1 106 ? 9.557 10.370 21.869 1.00 11.06 94 ILE C C 1
ATOM 2273 O O . ILE C 1 106 ? 8.867 10.393 22.880 1.00 12.25 94 ILE C O 1
ATOM 2278 N N . VAL C 1 107 ? 10.758 10.945 21.856 1.00 9.18 95 VAL C N 1
ATOM 2279 C CA . VAL C 1 107 ? 11.273 11.628 23.059 1.00 8.67 95 VAL C CA 1
ATOM 2280 C C . VAL C 1 107 ? 10.740 13.054 23.212 1.00 10.89 95 VAL C C 1
ATOM 2281 O O . VAL C 1 107 ? 10.996 13.685 24.255 1.00 11.73 95 VAL C O 1
ATOM 2285 N N . ILE C 1 108 ? 10.013 13.583 22.228 1.00 9.31 96 ILE C N 1
ATOM 2286 C CA . ILE C 1 108 ? 9.611 14.998 22.252 1.00 10.81 96 ILE C CA 1
ATOM 2287 C C . ILE C 1 108 ? 8.911 15.391 23.537 1.00 11.42 96 ILE C C 1
ATOM 2288 O O . ILE C 1 108 ? 9.227 16.452 24.097 1.00 13.07 96 ILE C O 1
ATOM 2293 N N . PRO C 1 109 ? 7.940 14.636 24.030 1.00 10.62 97 PRO C N 1
ATOM 2294 C CA . PRO C 1 109 ? 7.287 15.065 25.289 1.00 11.39 97 PRO C CA 1
ATOM 2295 C C . PRO C 1 109 ? 8.284 15.245 26.439 1.00 13.28 97 PRO C C 1
ATOM 2296 O O . PRO C 1 109 ? 8.151 16.184 27.245 1.00 13.30 97 PRO C O 1
ATOM 2300 N N . HIS C 1 110 ? 9.296 14.384 26.522 1.00 12.53 98 HIS C N 1
ATOM 2301 C CA . HIS C 1 110 ? 10.305 14.516 27.580 1.00 12.65 98 HIS C CA 1
ATOM 2302 C C . HIS C 1 110 ? 11.225 15.673 27.379 1.00 13.42 98 HIS C C 1
ATOM 2303 O O . HIS C 1 110 ? 11.652 16.303 28.350 1.00 14.33 98 HIS C O 1
ATOM 2310 N N . LEU C 1 111 ? 11.575 15.922 26.112 1.00 12.77 99 LEU C N 1
ATOM 2311 C CA . LEU C 1 111 ? 12.396 17.085 25.761 1.00 16.82 99 LEU C CA 1
ATOM 2312 C C . LEU C 1 111 ? 11.676 18.375 26.132 1.00 17.63 99 LEU C C 1
ATOM 2313 O O . LEU C 1 111 ? 12.282 19.280 26.737 1.00 17.25 99 LEU C O 1
ATOM 2322 N N . ARG C 1 112 ? 10.389 18.451 25.822 1.00 18.76 100 ARG C N 1
ATOM 2323 C CA . ARG C 1 112 ? 9.591 19.607 26.228 1.00 19.70 100 ARG C CA 1
ATOM 2324 C C . ARG C 1 112 ? 9.603 19.854 27.731 1.00 19.69 100 ARG C C 1
ATOM 2325 O O . ARG C 1 112 ? 9.777 20.989 28.215 1.00 18.37 100 ARG C O 1
ATOM 2333 N N . ARG C 1 113 ? 9.385 18.794 28.474 1.00 16.63 101 ARG C N 1
ATOM 2334 C CA . ARG C 1 113 ? 9.420 18.866 29.936 1.00 15.26 101 ARG C CA 1
ATOM 2335 C C . ARG C 1 113 ? 10.824 19.235 30.457 1.00 16.61 101 ARG C C 1
ATOM 2336 O O . ARG C 1 113 ? 10.949 19.968 31.473 1.00 15.30 101 ARG C O 1
ATOM 2344 N N . ALA C 1 114 ? 11.873 18.751 29.770 1.00 13.91 102 ALA C N 1
ATOM 2345 C CA . ALA C 1 114 ? 13.259 19.085 30.157 1.00 12.91 102 ALA C CA 1
ATOM 2346 C C . ALA C 1 114 ? 13.508 20.585 30.054 1.00 14.70 102 ALA C C 1
ATOM 2347 O O . ALA C 1 114 ? 14.014 21.219 31.001 1.00 13.59 102 ALA C O 1
ATOM 2349 N N . VAL C 1 115 ? 13.131 21.153 28.919 1.00 12.67 103 VAL C N 1
ATOM 2350 C CA . VAL C 1 115 ? 13.311 22.594 28.703 1.00 11.45 103 VAL C CA 1
ATOM 2351 C C . VAL C 1 115 ? 12.492 23.413 29.694 1.00 14.07 103 VAL C C 1
ATOM 2352 O O . VAL C 1 115 ? 12.980 24.438 30.200 1.00 12.95 103 VAL C O 1
ATOM 2356 N N . GLY C 1 116 ? 11.269 22.978 30.000 1.00 14.16 104 GLY C N 1
ATOM 2357 C CA . GLY C 1 116 ? 10.446 23.672 30.998 1.00 14.36 104 GLY C CA 1
ATOM 2358 C C . GLY C 1 116 ? 11.065 23.691 32.386 1.00 15.29 104 GLY C C 1
ATOM 2359 O O . GLY C 1 116 ? 11.099 24.720 33.073 1.00 14.65 104 GLY C O 1
ATOM 2360 N N . PHE C 1 117 ? 11.614 22.556 32.790 1.00 12.07 105 PHE C N 1
ATOM 2361 C CA . PHE C 1 117 ? 12.322 22.448 34.075 1.00 12.34 105 PHE C CA 1
ATOM 2362 C C . PHE C 1 117 ? 13.617 23.274 34.109 1.00 12.54 105 PHE C C 1
ATOM 2363 O O . PHE C 1 117 ? 13.901 23.971 35.093 1.00 13.35 105 PHE C O 1
ATOM 2371 N N . LEU C 1 118 ? 14.381 23.252 33.025 1.00 12.14 106 LEU C N 1
ATOM 2372 C CA . LEU C 1 118 ? 15.539 24.153 32.914 1.00 10.99 106 LEU C CA 1
ATOM 2373 C C . LEU C 1 118 ? 15.163 25.637 33.137 1.00 12.19 106 LEU C C 1
ATOM 2374 O O . LEU C 1 118 ? 15.859 26.368 33.842 1.00 11.52 106 LEU C O 1
ATOM 2379 N N . GLU C 1 119 ? 14.084 26.074 32.502 1.00 9.43 107 GLU C N 1
ATOM 2380 C CA . GLU C 1 119 ? 13.647 27.450 32.652 1.00 11.01 107 GLU C CA 1
ATOM 2381 C C . GLU C 1 119 ? 13.324 27.746 34.106 1.00 12.43 107 GLU C C 1
ATOM 2382 O O . GLU C 1 119 ? 13.581 28.863 34.600 1.00 13.22 107 GLU C O 1
ATOM 2388 N N . GLU C 1 120 ? 12.729 26.776 34.794 1.00 12.26 108 GLU C N 1
ATOM 2389 C CA . GLU C 1 120 ? 12.419 26.962 36.202 1.00 12.79 108 GLU C CA 1
ATOM 2390 C C . GLU C 1 120 ? 13.713 27.165 37.003 1.00 11.67 108 GLU C C 1
ATOM 2391 O O . GLU C 1 120 ? 13.803 28.029 37.880 1.00 12.06 108 GLU C O 1
ATOM 2397 N N . LEU C 1 121 ? 14.696 26.321 36.724 1.00 11.90 109 LEU C N 1
ATOM 2398 C CA . LEU C 1 121 ? 16.011 26.429 37.372 1.00 12.21 109 LEU C CA 1
ATOM 2399 C C . LEU C 1 121 ? 16.638 27.811 37.135 1.00 12.18 109 LEU C C 1
ATOM 2400 O O . LEU C 1 121 ? 17.208 28.386 38.042 1.00 12.83 109 LEU C O 1
ATOM 2405 N N . ARG C 1 122 ? 16.590 28.293 35.893 1.00 11.54 110 ARG C N 1
ATOM 2406 C CA . ARG C 1 122 ? 17.205 29.570 35.559 1.00 11.45 110 ARG C CA 1
ATOM 2407 C C . ARG C 1 122 ? 16.495 30.708 36.304 1.00 11.52 110 ARG C C 1
ATOM 2408 O O . ARG C 1 122 ? 17.129 31.671 36.781 1.00 16.24 110 ARG C O 1
ATOM 2416 N N . GLU C 1 123 ? 15.172 30.597 36.408 1.00 11.65 111 GLU C N 1
ATOM 2417 C CA . GLU C 1 123 ? 14.401 31.610 37.129 1.00 11.13 111 GLU C CA 1
ATOM 2418 C C . GLU C 1 123 ? 14.764 31.598 38.616 1.00 10.71 111 GLU C C 1
ATOM 2419 O O . GLU C 1 123 ? 14.931 32.663 39.214 1.00 12.01 111 GLU C O 1
ATOM 2425 N N . MET C 1 124 ? 14.917 30.414 39.212 1.00 11.61 112 MET C N 1
ATOM 2426 C CA . MET C 1 124 ? 15.376 30.320 40.598 1.00 14.19 112 MET C CA 1
ATOM 2427 C C . MET C 1 124 ? 16.692 31.056 40.768 1.00 17.34 112 MET C C 1
ATOM 2428 O O . MET C 1 124 ? 16.869 31.895 41.671 1.00 15.61 112 MET C O 1
ATOM 2433 N N . GLU C 1 125 ? 17.618 30.735 39.883 1.00 18.65 113 GLU C N 1
ATOM 2434 C CA . GLU C 1 125 ? 18.928 31.385 39.809 1.00 24.07 113 GLU C CA 1
ATOM 2435 C C . GLU C 1 125 ? 18.817 32.914 39.783 1.00 21.68 113 GLU C C 1
ATOM 2436 O O . GLU C 1 125 ? 19.444 33.612 40.589 1.00 24.39 113 GLU C O 1
ATOM 2442 N N . LYS C 1 126 ? 17.987 33.450 38.895 1.00 20.19 114 LYS C N 1
ATOM 2443 C CA . LYS C 1 126 ? 17.839 34.908 38.807 1.00 20.44 114 LYS C CA 1
ATOM 2444 C C . LYS C 1 126 ? 17.187 35.544 40.015 1.00 20.50 114 LYS C C 1
ATOM 2445 O O . LYS C 1 126 ? 17.327 36.770 40.228 1.00 19.33 114 LYS C O 1
ATOM 2451 N N . ASN C 1 127 ? 16.467 34.737 40.794 1.00 15.55 115 ASN C N 1
ATOM 2452 C CA . ASN C 1 127 ? 15.802 35.213 42.007 1.00 16.13 115 ASN C CA 1
ATOM 2453 C C . ASN C 1 127 ? 16.678 35.035 43.250 1.00 16.30 115 ASN C C 1
ATOM 2454 O O . ASN C 1 127 ? 16.250 35.340 44.374 1.00 16.47 115 ASN C O 1
ATOM 2459 N N . GLY C 1 128 ? 17.905 34.570 43.044 1.00 17.34 116 GLY C N 1
ATOM 2460 C CA . GLY C 1 128 ? 18.847 34.433 44.136 1.00 17.77 116 GLY C CA 1
ATOM 2461 C C . GLY C 1 128 ? 18.630 33.183 44.948 1.00 17.14 116 GLY C C 1
ATOM 2462 O O . GLY C 1 128 ? 19.209 33.036 46.008 1.00 16.30 116 GLY C O 1
ATOM 2463 N N . GLU C 1 129 ? 17.843 32.252 44.418 1.00 15.20 117 GLU C N 1
ATOM 2464 C CA . GLU C 1 129 ? 17.514 31.021 45.113 1.00 14.72 117 GLU C CA 1
ATOM 2465 C C . GLU C 1 129 ? 18.504 29.920 44.759 1.00 19.30 117 GLU C C 1
ATOM 2466 O O . GLU C 1 129 ? 19.057 29.890 43.660 1.00 20.01 117 GLU C O 1
ATOM 2472 N N . THR C 1 130 ? 18.659 28.970 45.672 1.00 23.27 118 THR C N 1
ATOM 2473 C CA . THR C 1 130 ? 19.728 27.987 45.560 1.00 29.95 118 THR C CA 1
ATOM 2474 C C . THR C 1 130 ? 19.250 26.728 44.897 1.00 33.66 118 THR C C 1
ATOM 2475 O O . THR C 1 130 ? 18.181 26.204 45.223 1.00 37.17 118 THR C O 1
ATOM 2479 N N . ILE C 1 131 ? 20.064 26.274 43.945 1.00 37.76 119 ILE C N 1
ATOM 2480 C CA . ILE C 1 131 ? 19.853 25.024 43.245 1.00 40.26 119 ILE C CA 1
ATOM 2481 C C . ILE C 1 131 ? 20.631 23.973 44.043 1.00 42.36 119 ILE C C 1
ATOM 2482 O O . ILE C 1 131 ? 21.878 23.841 43.917 1.00 37.48 119 ILE C O 1
ATOM 2487 N N . SER C 1 132 ? 19.876 23.281 44.899 1.00 44.36 120 SER C N 1
ATOM 2488 C CA . SER C 1 132 ? 20.391 22.227 45.754 1.00 47.48 120 SER C CA 1
ATOM 2489 C C . SER C 1 132 ? 19.685 20.905 45.415 1.00 48.80 120 SER C C 1
ATOM 2490 O O . SER C 1 132 ? 20.188 19.815 45.726 1.00 51.60 120 SER C O 1
ATOM 2493 N N . SER D 1 31 ? 15.580 30.767 21.847 1.00 30.93 19 SER D N 1
ATOM 2494 C CA . SER D 1 31 ? 15.473 30.715 23.360 1.00 30.99 19 SER D CA 1
ATOM 2495 C C . SER D 1 31 ? 15.329 29.277 23.908 1.00 27.68 19 SER D C 1
ATOM 2496 O O . SER D 1 31 ? 15.780 28.973 25.030 1.00 25.70 19 SER D O 1
ATOM 2498 N N . ARG D 1 32 ? 14.629 28.445 23.143 1.00 26.11 20 ARG D N 1
ATOM 2499 C CA . ARG D 1 32 ? 14.475 27.041 23.430 1.00 23.95 20 ARG D CA 1
ATOM 2500 C C . ARG D 1 32 ? 14.970 26.282 22.197 1.00 23.74 20 ARG D C 1
ATOM 2501 O O . ARG D 1 32 ? 14.396 26.379 21.096 1.00 27.73 20 ARG D O 1
ATOM 2509 N N . GLY D 1 33 ? 16.040 25.553 22.388 1.00 19.95 21 GLY D N 1
ATOM 2510 C CA . GLY D 1 33 ? 16.560 24.658 21.387 1.00 17.24 21 GLY D CA 1
ATOM 2511 C C . GLY D 1 33 ? 17.465 25.375 20.416 1.00 16.42 21 GLY D C 1
ATOM 2512 O O . GLY D 1 33 ? 17.890 26.516 20.626 1.00 17.61 21 GLY D O 1
ATOM 2513 N N . THR D 1 34 ? 17.717 24.679 19.325 1.00 11.70 22 THR D N 1
ATOM 2514 C CA . THR D 1 34 ? 18.526 25.179 18.246 1.00 12.69 22 THR D CA 1
ATOM 2515 C C . THR D 1 34 ? 17.771 25.108 16.945 1.00 13.02 22 THR D C 1
ATOM 2516 O O . THR D 1 34 ? 16.664 24.594 16.881 1.00 12.64 22 THR D O 1
ATOM 2520 N N . LEU D 1 35 ? 18.415 25.573 15.884 1.00 12.94 23 LEU D N 1
ATOM 2521 C CA . LEU D 1 35 ? 17.865 25.415 14.538 1.00 12.50 23 LEU D CA 1
ATOM 2522 C C . LEU D 1 35 ? 17.647 23.948 14.177 1.00 13.61 23 LEU D C 1
ATOM 2523 O O . LEU D 1 35 ? 16.683 23.591 13.484 1.00 12.70 23 LEU D O 1
ATOM 2532 N N . ASN D 1 36 ? 18.520 23.076 14.676 1.00 11.14 24 ASN D N 1
ATOM 2533 C CA . ASN D 1 36 ? 18.362 21.642 14.456 1.00 11.01 24 ASN D CA 1
ATOM 2534 C C . ASN D 1 36 ? 17.111 21.096 15.149 1.00 10.68 24 ASN D C 1
ATOM 2535 O O . ASN D 1 36 ? 16.414 20.279 14.586 1.00 11.62 24 ASN D O 1
ATOM 2540 N N . THR D 1 37 ? 16.801 21.588 16.345 1.00 11.17 25 THR D N 1
ATOM 2541 C CA . THR D 1 37 ? 15.615 21.166 17.027 1.00 11.18 25 THR D CA 1
ATOM 2542 C C . THR D 1 37 ? 14.398 21.514 16.209 1.00 10.30 25 THR D C 1
ATOM 2543 O O . THR D 1 37 ? 13.476 20.712 16.056 1.00 11.72 25 THR D O 1
ATOM 2547 N N . LYS D 1 38 ? 14.385 22.746 15.696 1.00 10.65 26 LYS D N 1
ATOM 2548 C CA . LYS D 1 38 ? 13.247 23.224 14.920 1.00 11.54 26 LYS D CA 1
ATOM 2549 C C . LYS D 1 38 ? 13.066 22.390 13.655 1.00 11.94 26 LYS D C 1
ATOM 2550 O O . LYS D 1 38 ? 11.975 21.975 13.303 1.00 12.60 26 LYS D O 1
ATOM 2554 N N . ARG D 1 39 ? 14.163 22.090 12.992 1.00 11.29 27 ARG D N 1
ATOM 2555 C CA . ARG D 1 39 ? 14.075 21.310 11.779 1.00 10.57 27 ARG D CA 1
ATOM 2556 C C . ARG D 1 39 ? 13.570 19.910 12.061 1.00 11.31 27 ARG D C 1
ATOM 2557 O O . ARG D 1 39 ? 12.799 19.326 11.298 1.00 12.79 27 ARG D O 1
ATOM 2565 N N . PHE D 1 40 ? 13.969 19.349 13.195 1.00 10.28 28 PHE D N 1
ATOM 2566 C CA . PHE D 1 40 ? 13.494 18.034 13.538 1.00 9.91 28 PHE D CA 1
ATOM 2567 C C . PHE D 1 40 ? 11.999 17.979 13.848 1.00 10.27 28 PHE D C 1
ATOM 2568 O O . PHE D 1 40 ? 11.285 17.083 13.365 1.00 13.53 28 PHE D O 1
ATOM 2576 N N . PHE D 1 41 ? 11.510 18.939 14.626 1.00 11.65 29 PHE D N 1
ATOM 2577 C CA . PHE D 1 41 ? 10.075 19.042 14.861 1.00 10.92 29 PHE D CA 1
ATOM 2578 C C . PHE D 1 41 ? 9.298 19.182 13.543 1.00 12.95 29 PHE D C 1
ATOM 2579 O O . PHE D 1 41 ? 8.230 18.600 13.373 1.00 14.01 29 PHE D O 1
ATOM 2587 N N . ASN D 1 42 ? 9.810 19.989 12.612 1.00 12.83 30 ASN D N 1
ATOM 2588 C CA . ASN D 1 42 ? 9.178 20.149 11.310 1.00 14.69 30 ASN D CA 1
ATOM 2589 C C . ASN D 1 42 ? 9.099 18.841 10.527 1.00 15.90 30 ASN D C 1
ATOM 2590 O O . ASN D 1 42 ? 8.100 18.566 9.862 1.00 15.90 30 ASN D O 1
ATOM 2595 N N . LEU D 1 43 ? 10.166 18.051 10.615 1.00 14.26 31 LEU D N 1
ATOM 2596 C CA . LEU D 1 43 ? 10.243 16.767 9.906 1.00 14.25 31 LEU D CA 1
ATOM 2597 C C . LEU D 1 43 ? 9.226 15.806 10.522 1.00 13.00 31 LEU D C 1
ATOM 2598 O O . LEU D 1 43 ? 8.567 15.031 9.796 1.00 14.13 31 LEU D O 1
ATOM 2603 N N . ASP D 1 44 ? 9.081 15.840 11.841 1.00 12.93 32 ASP D N 1
ATOM 2604 C CA . ASP D 1 44 ? 8.059 15.038 12.501 1.00 13.88 32 ASP D CA 1
ATOM 2605 C C . ASP D 1 44 ? 6.638 15.374 11.989 1.00 15.82 32 ASP D C 1
ATOM 2606 O O . ASP D 1 44 ? 5.840 14.459 11.770 1.00 17.26 32 ASP D O 1
ATOM 2611 N N . SER D 1 45 ? 6.311 16.652 11.796 1.00 13.29 33 SER D N 1
ATOM 2612 C CA . SER D 1 45 ? 5.021 17.005 11.185 1.00 14.46 33 SER D CA 1
ATOM 2613 C C . SER D 1 45 ? 4.947 16.502 9.746 1.00 12.28 33 SER D C 1
ATOM 2614 O O . SER D 1 45 ? 3.928 15.967 9.321 1.00 13.31 33 SER D O 1
ATOM 2617 N N . ALA D 1 46 ? 6.039 16.677 8.991 1.00 14.25 34 ALA D N 1
ATOM 2618 C CA . ALA D 1 46 ? 6.046 16.392 7.564 1.00 14.15 34 ALA D CA 1
ATOM 2619 C C . ALA D 1 46 ? 5.813 14.935 7.215 1.00 12.38 34 ALA D C 1
ATOM 2620 O O . ALA D 1 46 ? 5.143 14.628 6.212 1.00 14.28 34 ALA D O 1
ATOM 2622 N N . VAL D 1 47 ? 6.323 14.018 8.028 1.00 13.29 35 VAL D N 1
ATOM 2623 C CA . VAL D 1 47 ? 6.248 12.587 7.640 1.00 14.37 35 VAL D CA 1
ATOM 2624 C C . VAL D 1 47 ? 4.794 12.063 7.742 1.00 15.03 35 VAL D C 1
ATOM 2625 O O . VAL D 1 47 ? 4.507 11.000 7.268 1.00 15.18 35 VAL D O 1
ATOM 2629 N N . TYR D 1 48 ? 3.914 12.824 8.396 1.00 13.85 36 TYR D N 1
ATOM 2630 C CA . TYR D 1 48 ? 2.473 12.442 8.523 1.00 12.03 36 TYR D CA 1
ATOM 2631 C C . TYR D 1 48 ? 1.581 13.103 7.445 1.00 14.85 36 TYR D C 1
ATOM 2632 O O . TYR D 1 48 ? 0.360 12.835 7.392 1.00 15.68 36 TYR D O 1
ATOM 2641 N N . ARG D 1 49 ? 2.164 13.933 6.565 1.00 13.71 37 ARG D N 1
ATOM 2642 C CA . ARG D 1 49 ? 1.396 14.503 5.485 1.00 14.63 37 ARG D CA 1
ATOM 2643 C C . ARG D 1 49 ? 1.165 13.451 4.402 1.00 13.96 37 ARG D C 1
ATOM 2644 O O . ARG D 1 49 ? 1.988 12.574 4.197 1.00 15.45 37 ARG D O 1
ATOM 2652 N N . PRO D 1 50 ? 0.039 13.559 3.725 1.00 18.99 38 PRO D N 1
ATOM 2653 C CA . PRO D 1 50 ? -0.360 12.499 2.813 1.00 20.00 38 PRO D CA 1
ATOM 2654 C C . PRO D 1 50 ? 0.536 12.455 1.599 1.00 18.45 38 PRO D C 1
ATOM 2655 O O . PRO D 1 50 ? 1.093 13.477 1.175 1.00 16.58 38 PRO D O 1
ATOM 2659 N N . GLY D 1 51 ? 0.714 11.242 1.095 1.00 16.55 39 GLY D N 1
ATOM 2660 C CA . GLY D 1 51 ? 1.446 10.993 -0.145 1.00 15.31 39 GLY D CA 1
ATOM 2661 C C . GLY D 1 51 ? 0.670 9.892 -0.818 1.00 16.02 39 GLY D C 1
ATOM 2662 O O . GLY D 1 51 ? -0.568 9.978 -0.960 1.00 15.28 39 GLY D O 1
ATOM 2663 N N . LYS D 1 52 ? 1.367 8.832 -1.207 1.00 13.45 40 LYS D N 1
ATOM 2664 C CA . LYS D 1 52 ? 0.680 7.630 -1.663 1.00 11.86 40 LYS D CA 1
ATOM 2665 C C . LYS D 1 52 ? -0.146 6.968 -0.583 1.00 10.57 40 LYS D C 1
ATOM 2666 O O . LYS D 1 52 ? -1.188 6.369 -0.905 1.00 14.17 40 LYS D O 1
ATOM 2672 N N . LEU D 1 53 ? 0.261 7.132 0.683 1.00 11.71 41 LEU D N 1
ATOM 2673 C CA . LEU D 1 53 ? -0.568 6.757 1.809 1.00 13.04 41 LEU D CA 1
ATOM 2674 C C . LEU D 1 53 ? -1.369 7.956 2.247 1.00 11.19 41 LEU D C 1
ATOM 2675 O O . LEU D 1 53 ? -0.843 9.064 2.333 1.00 13.50 41 LEU D O 1
ATOM 2680 N N . ASP D 1 54 ? -2.642 7.748 2.497 1.00 12.13 42 ASP D N 1
ATOM 2681 C CA . ASP D 1 54 ? -3.467 8.854 2.935 1.00 14.58 42 ASP D CA 1
ATOM 2682 C C . ASP D 1 54 ? -3.224 9.240 4.389 1.00 12.15 42 ASP D C 1
ATOM 2683 O O . ASP D 1 54 ? -2.577 8.504 5.167 1.00 13.46 42 ASP D O 1
ATOM 2688 N N . VAL D 1 55 ? -3.724 10.425 4.758 1.00 13.58 43 VAL D N 1
ATOM 2689 C CA . VAL D 1 55 ? -3.465 10.959 6.093 1.00 10.06 43 VAL D CA 1
ATOM 2690 C C . VAL D 1 55 ? -4.048 10.062 7.192 1.00 12.11 43 VAL D C 1
ATOM 2691 O O . VAL D 1 55 ? -3.420 9.902 8.261 1.00 10.59 43 VAL D O 1
ATOM 2695 N N . LYS D 1 56 ? -5.233 9.484 6.966 1.00 13.55 44 LYS D N 1
ATOM 2696 C CA . LYS D 1 56 ? -5.838 8.631 8.013 1.00 14.20 44 LYS D CA 1
ATOM 2697 C C . LYS D 1 56 ? -4.916 7.439 8.297 1.00 12.43 44 LYS D C 1
ATOM 2698 O O . LYS D 1 56 ? -4.635 7.073 9.462 1.00 12.76 44 LYS D O 1
ATOM 2704 N N . THR D 1 57 ? -4.400 6.834 7.222 1.00 10.50 45 THR D N 1
ATOM 2705 C CA . THR D 1 57 ? -3.492 5.706 7.347 1.00 12.89 45 THR D CA 1
ATOM 2706 C C . THR D 1 57 ? -2.217 6.101 8.112 1.00 10.24 45 THR D C 1
ATOM 2707 O O . THR D 1 57 ? -1.740 5.415 9.029 1.00 12.68 45 THR D O 1
ATOM 2711 N N . LYS D 1 58 ? -1.633 7.228 7.717 1.00 11.79 46 LYS D N 1
ATOM 2712 C CA . LYS D 1 58 ? -0.408 7.683 8.410 1.00 10.67 46 LYS D CA 1
ATOM 2713 C C . LYS D 1 58 ? -0.639 8.006 9.870 1.00 9.55 46 LYS D C 1
ATOM 2714 O O . LYS D 1 58 ? 0.205 7.722 10.728 1.00 11.32 46 LYS D O 1
ATOM 2720 N N . GLU D 1 59 ? -1.799 8.583 10.216 1.00 9.84 47 GLU D N 1
ATOM 2721 C CA . GLU D 1 59 ? -2.066 8.911 11.635 1.00 11.01 47 GLU D CA 1
ATOM 2722 C C . GLU D 1 59 ? -2.350 7.624 12.435 1.00 10.37 47 GLU D C 1
ATOM 2723 O O . GLU D 1 59 ? -1.912 7.484 13.595 1.00 11.45 47 GLU D O 1
ATOM 2729 N N . LEU D 1 60 ? -2.980 6.629 11.797 1.00 12.00 48 LEU D N 1
ATOM 2730 C CA . LEU D 1 60 ? -3.115 5.295 12.399 1.00 11.70 48 LEU D CA 1
ATOM 2731 C C . LEU D 1 60 ? -1.734 4.667 12.614 1.00 10.06 48 LEU D C 1
ATOM 2732 O O . LEU D 1 60 ? -1.483 4.053 13.663 1.00 12.30 48 LEU D O 1
ATOM 2737 N N . MET D 1 61 ? -0.802 4.858 11.668 1.00 12.11 49 MET D N 1
ATOM 2738 C CA . MET D 1 61 ? 0.568 4.347 11.883 1.00 11.59 49 MET D CA 1
ATOM 2739 C C . MET D 1 61 ? 1.243 5.062 13.034 1.00 12.96 49 MET D C 1
ATOM 2740 O O . MET D 1 61 ? 1.945 4.450 13.851 1.00 12.91 49 MET D O 1
ATOM 2745 N N . GLY D 1 62 ? 1.060 6.371 13.112 1.00 10.09 50 GLY D N 1
ATOM 2746 C CA . GLY D 1 62 ? 1.574 7.122 14.285 1.00 9.92 50 GLY D CA 1
ATOM 2747 C C . GLY D 1 62 ? 0.998 6.615 15.603 1.00 12.36 50 GLY D C 1
ATOM 2748 O O . GLY D 1 62 ? 1.689 6.478 16.609 1.00 11.13 50 GLY D O 1
ATOM 2749 N N . LEU D 1 63 ? -0.295 6.284 15.585 1.00 11.92 51 LEU D N 1
ATOM 2750 C CA . LEU D 1 63 ? -0.932 5.682 16.733 1.00 12.51 51 LEU D CA 1
ATOM 2751 C C . LEU D 1 63 ? -0.282 4.352 17.122 1.00 10.52 51 LEU D C 1
ATOM 2752 O O . LEU D 1 63 ? 0.015 4.099 18.322 1.00 10.88 51 LEU D O 1
ATOM 2757 N N . VAL D 1 64 ? -0.069 3.497 16.148 1.00 10.82 52 VAL D N 1
ATOM 2758 C CA . VAL D 1 64 ? 0.518 2.175 16.390 1.00 10.64 52 VAL D CA 1
ATOM 2759 C C . VAL D 1 64 ? 1.933 2.340 16.996 1.00 9.64 52 VAL D C 1
ATOM 2760 O O . VAL D 1 64 ? 2.303 1.708 17.987 1.00 10.75 52 VAL D O 1
ATOM 2764 N N . ALA D 1 65 ? 2.733 3.203 16.384 1.00 10.23 53 ALA D N 1
ATOM 2765 C CA . ALA D 1 65 ? 4.113 3.401 16.841 1.00 11.52 53 ALA D CA 1
ATOM 2766 C C . ALA D 1 65 ? 4.140 3.982 18.260 1.00 12.02 53 ALA D C 1
ATOM 2767 O O . ALA D 1 65 ? 4.914 3.541 19.125 1.00 13.06 53 ALA D O 1
ATOM 2769 N N . SER D 1 66 ? 3.253 4.941 18.511 1.00 10.16 54 SER D N 1
ATOM 2770 C CA . SER D 1 66 ? 3.161 5.598 19.821 1.00 12.15 54 SER D CA 1
ATOM 2771 C C . SER D 1 66 ? 2.725 4.632 20.900 1.00 12.89 54 SER D C 1
ATOM 2772 O O . SER D 1 66 ? 3.158 4.745 22.048 1.00 10.61 54 SER D O 1
ATOM 2775 N N . THR D 1 67 ? 1.859 3.670 20.557 1.00 11.06 55 THR D N 1
ATOM 2776 C CA . THR D 1 67 ? 1.375 2.675 21.504 1.00 11.96 55 THR D CA 1
ATOM 2777 C C . THR D 1 67 ? 2.411 1.614 21.822 1.00 9.53 55 THR D C 1
ATOM 2778 O O . THR D 1 67 ? 2.714 1.361 22.981 1.00 11.02 55 THR D O 1
ATOM 2782 N N . VAL D 1 68 ? 3.061 1.032 20.802 1.00 10.02 56 VAL D N 1
ATOM 2783 C CA . VAL D 1 68 ? 4.101 0.017 21.097 1.00 8.81 56 VAL D CA 1
ATOM 2784 C C . VAL D 1 68 ? 5.299 0.595 21.865 1.00 9.60 56 VAL D C 1
ATOM 2785 O O . VAL D 1 68 ? 5.964 -0.097 22.603 1.00 10.68 56 VAL D O 1
ATOM 2789 N N . LEU D 1 69 ? 5.580 1.891 21.654 1.00 9.70 57 LEU D N 1
ATOM 2790 C CA . LEU D 1 69 ? 6.636 2.623 22.358 1.00 9.47 57 LEU D CA 1
ATOM 2791 C C . LEU D 1 69 ? 6.153 3.254 23.663 1.00 10.72 57 LEU D C 1
ATOM 2792 O O . LEU D 1 69 ? 6.968 3.811 24.389 1.00 11.66 57 LEU D O 1
ATOM 2797 N N . ARG D 1 70 ? 4.875 3.139 23.950 1.00 10.47 58 ARG D N 1
ATOM 2798 C CA . ARG D 1 70 ? 4.329 3.488 25.260 1.00 8.40 58 ARG D CA 1
ATOM 2799 C C . ARG D 1 70 ? 4.572 4.951 25.637 1.00 10.30 58 ARG D C 1
ATOM 2800 O O . ARG D 1 70 ? 5.028 5.254 26.751 1.00 12.46 58 ARG D O 1
ATOM 2808 N N . CYS D 1 71 ? 4.158 5.849 24.737 1.00 12.07 59 CYS D N 1
ATOM 2809 C CA . CYS D 1 71 ? 4.214 7.300 24.964 1.00 11.75 59 CYS D CA 1
ATOM 2810 C C . CYS D 1 71 ? 2.794 7.857 25.010 1.00 11.95 59 CYS D C 1
ATOM 2811 O O . CYS D 1 71 ? 2.114 7.975 24.001 1.00 10.93 59 CYS D O 1
ATOM 2814 N N . ASP D 1 72 ? 2.304 8.163 26.196 1.00 11.04 60 ASP D N 1
ATOM 2815 C CA . ASP D 1 72 ? 0.926 8.604 26.338 1.00 11.28 60 ASP D CA 1
ATOM 2816 C C . ASP D 1 72 ? 0.599 9.897 25.614 1.00 11.97 60 ASP D C 1
ATOM 2817 O O . ASP D 1 72 ? -0.466 10.007 25.032 1.00 13.34 60 ASP D O 1
ATOM 2822 N N . ASP D 1 73 ? 1.473 10.898 25.686 1.00 12.11 61 ASP D N 1
ATOM 2823 C CA . ASP D 1 73 ? 1.173 12.161 24.994 1.00 11.82 61 ASP D CA 1
ATOM 2824 C C . ASP D 1 73 ? 1.099 11.959 23.484 1.00 11.99 61 ASP D C 1
ATOM 2825 O O . ASP D 1 73 ? 0.264 12.559 22.772 1.00 12.93 61 ASP D O 1
ATOM 2830 N N . CYS D 1 74 ? 1.951 11.062 22.991 1.00 14.06 62 CYS D N 1
ATOM 2831 C CA . CYS D 1 74 ? 1.997 10.758 21.559 1.00 11.48 62 CYS D CA 1
ATOM 2832 C C . CYS D 1 74 ? 0.722 10.008 21.139 1.00 12.72 62 CYS D C 1
ATOM 2833 O O . CYS D 1 74 ? 0.131 10.264 20.075 1.00 12.11 62 CYS D O 1
ATOM 2836 N N . ILE D 1 75 ? 0.315 9.050 21.955 1.00 11.63 63 ILE D N 1
ATOM 2837 C CA . ILE D 1 75 ? -0.925 8.314 21.711 1.00 12.28 63 ILE D CA 1
ATOM 2838 C C . ILE D 1 75 ? -2.089 9.281 21.645 1.00 12.77 63 ILE D C 1
ATOM 2839 O O . ILE D 1 75 ? -2.883 9.224 20.718 1.00 13.17 63 ILE D O 1
ATOM 2844 N N . ARG D 1 76 ? -2.204 10.166 22.632 1.00 11.14 64 ARG D N 1
ATOM 2845 C CA . ARG D 1 76 ? -3.320 11.138 22.673 1.00 13.94 64 ARG D CA 1
ATOM 2846 C C . ARG D 1 76 ? -3.338 12.038 21.456 1.00 12.35 64 ARG D C 1
ATOM 2847 O O . ARG D 1 76 ? -4.393 12.279 20.864 1.00 12.48 64 ARG D O 1
ATOM 2855 N N . TYR D 1 77 ? -2.152 12.520 21.053 1.00 11.03 65 TYR D N 1
ATOM 2856 C CA . TYR D 1 77 ? -2.046 13.367 19.841 1.00 10.56 65 TYR D CA 1
ATOM 2857 C C . TYR D 1 77 ? -2.567 12.613 18.594 1.00 10.15 65 TYR D C 1
ATOM 2858 O O . TYR D 1 77 ? -3.428 13.108 17.820 1.00 11.54 65 TYR D O 1
ATOM 2867 N N . HIS D 1 78 ? -2.038 11.410 18.367 1.00 11.28 66 HIS D N 1
ATOM 2868 C CA . HIS D 1 78 ? -2.450 10.665 17.169 1.00 12.01 66 HIS D CA 1
ATOM 2869 C C . HIS D 1 78 ? -3.909 10.177 17.264 1.00 13.62 66 HIS D C 1
ATOM 2870 O O . HIS D 1 78 ? -4.575 10.143 16.237 1.00 12.48 66 HIS D O 1
ATOM 2877 N N . LEU D 1 79 ? -4.439 9.898 18.455 1.00 12.55 67 LEU D N 1
ATOM 2878 C CA . LEU D 1 79 ? -5.868 9.579 18.550 1.00 14.29 67 LEU D CA 1
ATOM 2879 C C . LEU D 1 79 ? -6.710 10.747 18.078 1.00 14.68 67 LEU D C 1
ATOM 2880 O O . LEU D 1 79 ? -7.677 10.563 17.316 1.00 14.83 67 LEU D O 1
ATOM 2885 N N . VAL D 1 80 ? -6.413 11.947 18.588 1.00 10.69 68 VAL D N 1
ATOM 2886 C CA . VAL D 1 80 ? -7.106 13.147 18.143 1.00 10.41 68 VAL D CA 1
ATOM 2887 C C . VAL D 1 80 ? -7.051 13.242 16.611 1.00 10.68 68 VAL D C 1
ATOM 2888 O O . VAL D 1 80 ? -8.087 13.447 15.959 1.00 12.00 68 VAL D O 1
ATOM 2892 N N . ARG D 1 81 ? -5.843 13.125 16.034 1.00 12.54 69 ARG D N 1
ATOM 2893 C CA . ARG D 1 81 ? -5.697 13.209 14.581 1.00 11.76 69 ARG D CA 1
ATOM 2894 C C . ARG D 1 81 ? -6.500 12.147 13.844 1.00 10.47 69 ARG D C 1
ATOM 2895 O O . ARG D 1 81 ? -7.147 12.440 12.827 1.00 11.36 69 ARG D O 1
ATOM 2903 N N . CYS D 1 82 ? -6.514 10.927 14.392 1.00 10.07 70 CYS D N 1
ATOM 2904 C CA . CYS D 1 82 ? -7.272 9.840 13.757 1.00 11.33 70 CYS D CA 1
ATOM 2905 C C . CYS D 1 82 ? -8.754 10.189 13.697 1.00 10.28 70 CYS D C 1
ATOM 2906 O O . CYS D 1 82 ? -9.398 9.993 12.690 1.00 11.11 70 CYS D O 1
ATOM 2909 N N . VAL D 1 83 ? -9.279 10.700 14.798 1.00 9.26 71 VAL D N 1
ATOM 2910 C CA . VAL D 1 83 ? -10.688 11.083 14.879 1.00 11.11 71 VAL D CA 1
ATOM 2911 C C . VAL D 1 83 ? -10.955 12.224 13.913 1.00 11.11 71 VAL D C 1
ATOM 2912 O O . VAL D 1 83 ? -11.942 12.200 13.144 1.00 11.81 71 VAL D O 1
ATOM 2916 N N . GLN D 1 84 ? -10.092 13.235 13.940 1.00 8.36 72 GLN D N 1
ATOM 2917 C CA . GLN D 1 84 ? -10.212 14.378 13.000 1.00 9.83 72 GLN D CA 1
ATOM 2918 C C . GLN D 1 84 ? -10.248 13.979 11.523 1.00 9.98 72 GLN D C 1
ATOM 2919 O O . GLN D 1 84 ? -11.019 14.556 10.756 1.00 10.88 72 GLN D O 1
ATOM 2925 N N . GLU D 1 85 ? -9.432 12.992 11.164 1.00 10.49 73 GLU D N 1
ATOM 2926 C CA . GLU D 1 85 ? -9.366 12.479 9.796 1.00 12.61 73 GLU D CA 1
ATOM 2927 C C . GLU D 1 85 ? -10.401 11.384 9.466 1.00 13.60 73 GLU D C 1
ATOM 2928 O O . GLU D 1 85 ? -10.351 10.783 8.393 1.00 15.30 73 GLU D O 1
ATOM 2934 N N . GLY D 1 86 ? -11.381 11.198 10.355 1.00 12.58 74 GLY D N 1
ATOM 2935 C CA . GLY D 1 86 ? -12.532 10.328 10.082 1.00 11.70 74 GLY D CA 1
ATOM 2936 C C . GLY D 1 86 ? -12.356 8.841 10.267 1.00 12.96 74 GLY D C 1
ATOM 2937 O O . GLY D 1 86 ? -13.176 8.057 9.775 1.00 14.07 74 GLY D O 1
ATOM 2938 N N . ALA D 1 87 ? -11.329 8.428 11.021 1.00 9.83 75 ALA D N 1
ATOM 2939 C CA . ALA D 1 87 ? -11.198 7.035 11.398 1.00 10.72 75 ALA D CA 1
ATOM 2940 C C . ALA D 1 87 ? -12.374 6.614 12.264 1.00 12.49 75 ALA D C 1
ATOM 2941 O O . ALA D 1 87 ? -12.798 7.367 13.125 1.00 13.48 75 ALA D O 1
ATOM 2943 N N . SER D 1 88 ? -12.852 5.388 12.060 1.00 12.63 76 SER D N 1
ATOM 2944 C CA . SER D 1 88 ? -13.903 4.817 12.900 1.00 10.13 76 SER D CA 1
ATOM 2945 C C . SER D 1 88 ? -13.266 4.195 14.141 1.00 9.38 76 SER D C 1
ATOM 2946 O O . SER D 1 88 ? -12.078 3.879 14.169 1.00 10.53 76 SER D O 1
ATOM 2949 N N . ASP D 1 89 ? -14.095 3.966 15.162 1.00 10.57 77 ASP D N 1
ATOM 2950 C CA . ASP D 1 89 ? -13.635 3.272 16.340 1.00 9.20 77 ASP D CA 1
ATOM 2951 C C . ASP D 1 89 ? -13.092 1.905 15.969 1.00 11.10 77 ASP D C 1
ATOM 2952 O O . ASP D 1 89 ? -12.092 1.491 16.506 1.00 10.54 77 ASP D O 1
ATOM 2957 N N . GLU D 1 90 ? -13.750 1.226 15.031 1.00 11.21 78 GLU D N 1
ATOM 2958 C CA . GLU D 1 90 ? -13.260 -0.100 14.630 1.00 10.60 78 GLU D CA 1
ATOM 2959 C C . GLU D 1 90 ? -11.878 -0.055 13.957 1.00 10.46 78 GLU D C 1
ATOM 2960 O O . GLU D 1 90 ? -11.036 -0.882 14.217 1.00 11.01 78 GLU D O 1
ATOM 2966 N N . GLU D 1 91 ? -11.665 0.924 13.100 1.00 8.47 79 GLU D N 1
ATOM 2967 C CA . GLU D 1 91 ? -10.315 1.108 12.508 1.00 10.70 79 GLU D CA 1
ATOM 2968 C C . GLU D 1 91 ? -9.300 1.339 13.610 1.00 11.09 79 GLU D C 1
ATOM 2969 O O . GLU D 1 91 ? -8.231 0.735 13.616 1.00 10.25 79 GLU D O 1
ATOM 2975 N N . ILE D 1 92 ? -9.634 2.190 14.580 1.00 11.07 80 ILE D N 1
ATOM 2976 C CA . ILE D 1 92 ? -8.703 2.476 15.675 1.00 12.00 80 ILE D CA 1
ATOM 2977 C C . ILE D 1 92 ? -8.446 1.215 16.514 1.00 12.13 80 ILE D C 1
ATOM 2978 O O . ILE D 1 92 ? -7.308 0.897 16.895 1.00 12.07 80 ILE D O 1
ATOM 2983 N N . PHE D 1 93 ? -9.521 0.483 16.821 1.00 9.44 81 PHE D N 1
ATOM 2984 C CA . PHE D 1 93 ? -9.354 -0.752 17.591 1.00 9.81 81 PHE D CA 1
ATOM 2985 C C . PHE D 1 93 ? -8.463 -1.799 16.893 1.00 10.65 81 PHE D C 1
ATOM 2986 O O . PHE D 1 93 ? -7.659 -2.490 17.528 1.00 11.30 81 PHE D O 1
ATOM 2994 N N . GLU D 1 94 ? -8.661 -1.961 15.591 1.00 11.70 82 GLU D N 1
ATOM 2995 C CA . GLU D 1 94 ? -7.894 -2.946 14.846 1.00 11.71 82 GLU D CA 1
ATOM 2996 C C . GLU D 1 94 ? -6.429 -2.538 14.834 1.00 11.78 82 GLU D C 1
ATOM 2997 O O . GLU D 1 94 ? -5.532 -3.390 14.897 1.00 13.03 82 GLU D O 1
ATOM 3003 N N . ALA D 1 95 ? -6.169 -1.236 14.736 1.00 10.81 83 ALA D N 1
ATOM 3004 C CA . ALA D 1 95 ? -4.778 -0.745 14.852 1.00 11.54 83 ALA D CA 1
ATOM 3005 C C . ALA D 1 95 ? -4.170 -0.996 16.217 1.00 12.87 83 ALA D C 1
ATOM 3006 O O . ALA D 1 95 ? -3.039 -1.472 16.323 1.00 13.48 83 ALA D O 1
ATOM 3008 N N . LEU D 1 96 ? -4.934 -0.678 17.254 1.00 12.42 84 LEU D N 1
ATOM 3009 C CA . LEU D 1 96 ? -4.512 -0.910 18.643 1.00 11.80 84 LEU D CA 1
ATOM 3010 C C . LEU D 1 96 ? -4.244 -2.390 18.890 1.00 12.00 84 LEU D C 1
ATOM 3011 O O . LEU D 1 96 ? -3.282 -2.696 19.616 1.00 13.83 84 LEU D O 1
ATOM 3016 N N . ASP D 1 97 ? -5.029 -3.310 18.316 1.00 12.12 85 ASP D N 1
ATOM 3017 C CA . ASP D 1 97 ? -4.776 -4.738 18.472 1.00 11.36 85 ASP D CA 1
ATOM 3018 C C . ASP D 1 97 ? -3.408 -5.159 17.928 1.00 13.46 85 ASP D C 1
ATOM 3019 O O . ASP D 1 97 ? -2.736 -6.047 18.465 1.00 12.65 85 ASP D O 1
ATOM 3024 N N . ILE D 1 98 ? -3.012 -4.564 16.823 1.00 11.71 86 ILE D N 1
ATOM 3025 C CA . ILE D 1 98 ? -1.690 -4.870 16.221 1.00 12.37 86 ILE D CA 1
ATOM 3026 C C . ILE D 1 98 ? -0.621 -4.390 17.176 1.00 12.59 86 ILE D C 1
ATOM 3027 O O . ILE D 1 98 ? 0.341 -5.102 17.491 1.00 13.65 86 ILE D O 1
ATOM 3032 N N . ALA D 1 99 ? -0.784 -3.160 17.698 1.00 11.36 87 ALA D N 1
ATOM 3033 C CA . ALA D 1 99 ? 0.177 -2.667 18.702 1.00 12.25 87 ALA D CA 1
ATOM 3034 C C . ALA D 1 99 ? 0.256 -3.550 19.960 1.00 13.39 87 ALA D C 1
ATOM 3035 O O . ALA D 1 99 ? 1.325 -3.788 20.512 1.00 12.73 87 ALA D O 1
ATOM 3037 N N . LEU D 1 100 ? -0.897 -4.034 20.400 1.00 10.46 88 LEU D N 1
ATOM 3038 C CA . LEU D 1 100 ? -0.979 -4.912 21.591 1.00 12.62 88 LEU D CA 1
ATOM 3039 C C . LEU D 1 100 ? -0.214 -6.199 21.395 1.00 13.83 88 LEU D C 1
ATOM 3040 O O . LEU D 1 100 ? 0.550 -6.605 22.277 1.00 14.86 88 LEU D O 1
ATOM 3045 N N . VAL D 1 101 ? -0.408 -6.852 20.250 1.00 14.13 89 VAL D N 1
ATOM 3046 C CA . VAL D 1 101 ? 0.290 -8.120 19.962 1.00 15.25 89 VAL D CA 1
ATOM 3047 C C . VAL D 1 101 ? 1.787 -7.934 19.712 1.00 16.22 89 VAL D C 1
ATOM 3048 O O . VAL D 1 101 ? 2.594 -8.705 20.218 1.00 16.64 89 VAL D O 1
ATOM 3052 N N . VAL D 1 102 ? 2.159 -6.932 18.934 1.00 14.25 90 VAL D N 1
ATOM 3053 C CA . VAL D 1 102 ? 3.559 -6.652 18.676 1.00 14.37 90 VAL D CA 1
ATOM 3054 C C . VAL D 1 102 ? 4.283 -6.199 19.963 1.00 16.21 90 VAL D C 1
ATOM 3055 O O . VAL D 1 102 ? 5.396 -6.643 20.273 1.00 13.70 90 VAL D O 1
ATOM 3059 N N . GLY D 1 103 ? 3.691 -5.266 20.680 1.00 14.44 91 GLY D N 1
ATOM 3060 C CA . GLY D 1 103 ? 4.325 -4.660 21.833 1.00 15.43 91 GLY D CA 1
ATOM 3061 C C . GLY D 1 103 ? 4.152 -5.340 23.159 1.00 16.23 91 GLY D C 1
ATOM 3062 O O . GLY D 1 103 ? 4.841 -4.990 24.105 1.00 17.35 91 GLY D O 1
ATOM 3063 N N . GLY D 1 104 ? 3.203 -6.272 23.255 1.00 13.75 92 GLY D N 1
ATOM 3064 C CA . GLY D 1 104 ? 3.013 -7.083 24.425 1.00 13.65 92 GLY D CA 1
ATOM 3065 C C . GLY D 1 104 ? 2.002 -6.563 25.404 1.00 14.07 92 GLY D C 1
ATOM 3066 O O . GLY D 1 104 ? 1.560 -5.425 25.301 1.00 14.02 92 GLY D O 1
ATOM 3067 N N . SER D 1 105 ? 1.688 -7.394 26.390 1.00 11.85 93 SER D N 1
ATOM 3068 C CA . SER D 1 105 ? 0.790 -7.028 27.495 1.00 13.67 93 SER D CA 1
ATOM 3069 C C . SER D 1 105 ? 1.273 -5.827 28.335 1.00 11.69 93 SER D C 1
ATOM 3070 O O . SER D 1 105 ? 0.472 -5.135 28.988 1.00 11.70 93 SER D O 1
ATOM 3073 N N . ILE D 1 106 ? 2.558 -5.511 28.241 1.00 12.83 94 ILE D N 1
ATOM 3074 C CA . ILE D 1 106 ? 3.101 -4.320 28.862 1.00 10.75 94 ILE D CA 1
ATOM 3075 C C . ILE D 1 106 ? 2.420 -3.032 28.357 1.00 13.75 94 ILE D C 1
ATOM 3076 O O . ILE D 1 106 ? 2.410 -1.998 29.024 1.00 16.33 94 ILE D O 1
ATOM 3081 N N . VAL D 1 107 ? 1.816 -3.099 27.176 1.00 11.01 95 VAL D N 1
ATOM 3082 C CA . VAL D 1 107 ? 1.111 -1.944 26.618 1.00 13.98 95 VAL D CA 1
ATOM 3083 C C . VAL D 1 107 ? -0.317 -1.755 27.160 1.00 13.47 95 VAL D C 1
ATOM 3084 O O . VAL D 1 107 ? -0.924 -0.685 26.965 1.00 14.23 95 VAL D O 1
ATOM 3088 N N . ILE D 1 108 ? -0.837 -2.747 27.877 1.00 14.12 96 ILE D N 1
ATOM 3089 C CA . ILE D 1 108 ? -2.242 -2.711 28.306 1.00 13.06 96 ILE D CA 1
ATOM 3090 C C . ILE D 1 108 ? -2.655 -1.406 29.036 1.00 13.34 96 ILE D C 1
ATOM 3091 O O . ILE D 1 108 ? -3.672 -0.811 28.666 1.00 14.71 96 ILE D O 1
ATOM 3096 N N . PRO D 1 109 ? -1.901 -0.916 30.023 1.00 13.38 97 PRO D N 1
ATOM 3097 C CA . PRO D 1 109 ? -2.291 0.350 30.691 1.00 12.38 97 PRO D CA 1
ATOM 3098 C C . PRO D 1 109 ? -2.418 1.532 29.731 1.00 13.72 97 PRO D C 1
ATOM 3099 O O . PRO D 1 109 ? -3.315 2.357 29.895 1.00 15.53 97 PRO D O 1
ATOM 3103 N N . HIS D 1 110 ? -1.568 1.588 28.710 1.00 12.61 98 HIS D N 1
ATOM 3104 C CA . HIS D 1 110 ? -1.658 2.633 27.705 1.00 14.96 98 HIS D CA 1
ATOM 3105 C C . HIS D 1 110 ? -2.866 2.444 26.789 1.00 17.54 98 HIS D C 1
ATOM 3106 O O . HIS D 1 110 ? -3.535 3.413 26.420 1.00 18.46 98 HIS D O 1
ATOM 3113 N N . LEU D 1 111 ? -3.125 1.194 26.415 1.00 17.40 99 LEU D N 1
ATOM 3114 C CA . LEU D 1 111 ? -4.286 0.859 25.593 1.00 21.86 99 LEU D CA 1
ATOM 3115 C C . LEU D 1 111 ? -5.575 1.265 26.286 1.00 20.54 99 LEU D C 1
ATOM 3116 O O . LEU D 1 111 ? -6.497 1.832 25.657 1.00 21.30 99 LEU D O 1
ATOM 3121 N N . ARG D 1 112 ? -5.647 0.969 27.578 1.00 20.35 100 ARG D N 1
ATOM 3122 C CA . ARG D 1 112 ? -6.799 1.324 28.413 1.00 21.76 100 ARG D CA 1
ATOM 3123 C C . ARG D 1 112 ? -7.049 2.827 28.446 1.00 22.18 100 ARG D C 1
ATOM 3124 O O . ARG D 1 112 ? -8.205 3.305 28.294 1.00 18.52 100 ARG D O 1
ATOM 3128 N N . ARG D 1 113 ? -5.974 3.574 28.665 1.00 19.05 101 ARG D N 1
ATOM 3129 C CA . ARG D 1 113 ? -6.037 5.032 28.635 1.00 20.56 101 ARG D CA 1
ATOM 3130 C C . ARG D 1 113 ? -6.458 5.578 27.268 1.00 17.03 101 ARG D C 1
ATOM 3131 O O . ARG D 1 113 ? -7.245 6.563 27.194 1.00 17.16 101 ARG D O 1
ATOM 3139 N N . ALA D 1 114 ? -5.937 4.961 26.196 1.00 16.14 102 ALA D N 1
ATOM 3140 C CA . ALA D 1 114 ? -6.292 5.333 24.820 1.00 14.79 102 ALA D CA 1
ATOM 3141 C C . ALA D 1 114 ? -7.802 5.159 24.579 1.00 16.04 102 ALA D C 1
ATOM 3142 O O . ALA D 1 114 ? -8.455 6.033 23.998 1.00 16.51 102 ALA D O 1
ATOM 3144 N N . VAL D 1 115 ? -8.340 4.010 24.965 1.00 14.41 103 VAL D N 1
ATOM 3145 C CA . VAL D 1 115 ? -9.770 3.759 24.715 1.00 14.85 103 VAL D CA 1
ATOM 3146 C C . VAL D 1 115 ? -10.612 4.741 25.537 1.00 16.36 103 VAL D C 1
ATOM 3147 O O . VAL D 1 115 ? -11.630 5.254 25.057 1.00 15.14 103 VAL D O 1
ATOM 3151 N N . GLY D 1 116 ? -10.202 5.028 26.770 1.00 16.23 104 GLY D N 1
ATOM 3152 C CA . GLY D 1 116 ? -10.933 6.002 27.569 1.00 16.92 104 GLY D CA 1
ATOM 3153 C C . GLY D 1 116 ? -10.933 7.397 26.958 1.00 17.06 104 GLY D C 1
ATOM 3154 O O . GLY D 1 116 ? -11.950 8.120 26.993 1.00 17.24 104 GLY D O 1
ATOM 3155 N N . PHE D 1 117 ? -9.790 7.792 26.419 1.00 14.79 105 PHE D N 1
ATOM 3156 C CA . PHE D 1 117 ? -9.650 9.098 25.786 1.00 14.77 105 PHE D CA 1
ATOM 3157 C C . PHE D 1 117 ? -10.471 9.164 24.501 1.00 15.55 105 PHE D C 1
ATOM 3158 O O . PHE D 1 117 ? -11.124 10.183 24.238 1.00 17.15 105 PHE D O 1
ATOM 3166 N N . LEU D 1 118 ? -10.480 8.082 23.718 1.00 12.97 106 LEU D N 1
ATOM 3167 C CA . LEU D 1 118 ? -11.330 8.022 22.528 1.00 13.02 106 LEU D CA 1
ATOM 3168 C C . LEU D 1 118 ? -12.807 8.243 22.904 1.00 12.66 106 LEU D C 1
ATOM 3169 O O . LEU D 1 118 ? -13.547 8.964 22.238 1.00 15.22 106 LEU D O 1
ATOM 3174 N N . GLU D 1 119 ? -13.245 7.647 24.002 1.00 13.26 107 GLU D N 1
ATOM 3175 C CA . GLU D 1 119 ? -14.644 7.808 24.417 1.00 14.41 107 GLU D CA 1
ATOM 3176 C C . GLU D 1 119 ? -14.942 9.257 24.758 1.00 15.84 107 GLU D C 1
ATOM 3177 O O . GLU D 1 119 ? -16.022 9.767 24.426 1.00 15.96 107 GLU D O 1
ATOM 3183 N N . GLU D 1 120 ? -13.993 9.939 25.396 1.00 14.24 108 GLU D N 1
ATOM 3184 C CA . GLU D 1 120 ? -14.167 11.382 25.612 1.00 17.32 108 GLU D CA 1
ATOM 3185 C C . GLU D 1 120 ? -14.297 12.146 24.298 1.00 16.01 108 GLU D C 1
ATOM 3186 O O . GLU D 1 120 ? -15.106 13.069 24.196 1.00 16.24 108 GLU D O 1
ATOM 3192 N N . LEU D 1 121 ? -13.478 11.779 23.303 1.00 13.82 109 LEU D N 1
ATOM 3193 C CA . LEU D 1 121 ? -13.528 12.477 22.017 1.00 14.47 109 LEU D CA 1
ATOM 3194 C C . LEU D 1 121 ? -14.887 12.283 21.342 1.00 14.45 109 LEU D C 1
ATOM 3195 O O . LEU D 1 121 ? -15.447 13.232 20.766 1.00 16.21 109 LEU D O 1
ATOM 3200 N N . ARG D 1 122 ? -15.434 11.073 21.431 1.00 12.90 110 ARG D N 1
ATOM 3201 C CA . ARG D 1 122 ? -16.728 10.795 20.796 1.00 12.84 110 ARG D CA 1
ATOM 3202 C C . ARG D 1 122 ? -17.853 11.566 21.471 1.00 14.91 110 ARG D C 1
ATOM 3203 O O . ARG D 1 122 ? -18.794 12.035 20.807 1.00 15.66 110 ARG D O 1
ATOM 3211 N N . GLU D 1 123 ? -17.752 11.696 22.786 1.00 16.64 111 GLU D N 1
ATOM 3212 C CA . GLU D 1 123 ? -18.745 12.483 23.553 1.00 19.36 111 GLU D CA 1
ATOM 3213 C C . GLU D 1 123 ? -18.708 13.955 23.140 1.00 19.90 111 GLU D C 1
ATOM 3214 O O . GLU D 1 123 ? -19.747 14.562 22.913 1.00 19.09 111 GLU D O 1
ATOM 3220 N N . MET D 1 124 ? -17.514 14.524 23.020 1.00 18.32 112 MET D N 1
ATOM 3221 C CA . MET D 1 124 ? -17.381 15.888 22.512 1.00 22.30 112 MET D CA 1
ATOM 3222 C C . MET D 1 124 ? -18.054 16.027 21.149 1.00 23.25 112 MET D C 1
ATOM 3223 O O . MET D 1 124 ? -18.824 16.958 20.914 1.00 21.47 112 MET D O 1
ATOM 3228 N N . GLU D 1 125 ? -17.759 15.096 20.246 1.00 24.04 113 GLU D N 1
ATOM 3229 C CA . GLU D 1 125 ? -18.396 15.069 18.928 1.00 26.67 113 GLU D CA 1
ATOM 3230 C C . GLU D 1 125 ? -19.917 15.091 19.019 1.00 28.09 113 GLU D C 1
ATOM 3231 O O . GLU D 1 125 ? -20.569 15.883 18.324 1.00 30.12 113 GLU D O 1
ATOM 3237 N N . LYS D 1 126 ? -20.487 14.236 19.866 1.00 26.90 114 LYS D N 1
ATOM 3238 C CA . LYS D 1 126 ? -21.942 14.204 20.025 1.00 28.15 114 LYS D CA 1
ATOM 3239 C C . LYS D 1 126 ? -22.492 15.507 20.595 1.00 29.88 114 LYS D C 1
ATOM 3240 O O . LYS D 1 126 ? -23.632 15.866 20.290 1.00 31.79 114 LYS D O 1
ATOM 3246 N N . ASN D 1 127 ? -21.692 16.214 21.396 1.00 30.49 115 ASN D N 1
ATOM 3247 C CA . ASN D 1 127 ? -22.091 17.524 21.955 1.00 31.67 115 ASN D CA 1
ATOM 3248 C C . ASN D 1 127 ? -21.728 18.713 21.051 1.00 32.54 115 ASN D C 1
ATOM 3249 O O . ASN D 1 127 ? -21.869 19.871 21.458 1.00 31.57 115 ASN D O 1
ATOM 3254 N N . GLY D 1 128 ? -21.235 18.428 19.850 1.00 33.36 116 GLY D N 1
ATOM 3255 C CA . GLY D 1 128 ? -20.917 19.465 18.870 1.00 33.54 116 GLY D CA 1
ATOM 3256 C C . GLY D 1 128 ? -19.713 20.335 19.187 1.00 34.07 116 GLY D C 1
ATOM 3257 O O . GLY D 1 128 ? -19.568 21.415 18.618 1.00 32.87 116 GLY D O 1
ATOM 3258 N N . GLU D 1 129 ? -18.847 19.871 20.087 1.00 33.51 117 GLU D N 1
ATOM 3259 C CA . GLU D 1 129 ? -17.622 20.589 20.421 1.00 34.69 117 GLU D CA 1
ATOM 3260 C C . GLU D 1 129 ? -16.559 20.306 19.370 1.00 36.12 117 GLU D C 1
ATOM 3261 O O . GLU D 1 129 ? -16.453 19.183 18.852 1.00 37.39 117 GLU D O 1
ATOM 3267 N N . THR D 1 130 ? -15.776 21.333 19.056 1.00 36.80 118 THR D N 1
ATOM 3268 C CA . THR D 1 130 ? -14.704 21.222 18.067 1.00 36.91 118 THR D CA 1
ATOM 3269 C C . THR D 1 130 ? -13.528 20.523 18.740 1.00 36.47 118 THR D C 1
ATOM 3270 O O . THR D 1 130 ? -13.204 20.807 19.894 1.00 36.02 118 THR D O 1
ATOM 3274 N N . ILE D 1 131 ? -12.900 19.603 18.008 1.00 36.63 119 ILE D N 1
ATOM 3275 C CA . ILE D 1 131 ? -11.930 18.673 18.588 1.00 35.64 119 ILE D CA 1
ATOM 3276 C C . ILE D 1 131 ? -10.502 19.262 18.695 1.00 38.59 119 ILE D C 1
ATOM 3277 O O . ILE D 1 131 ? -10.111 20.199 17.978 1.00 39.43 119 ILE D O 1
ATOM 3282 N N . GLU E 1 14 ? 25.127 -22.319 18.880 0.50 28.81 2 GLU E N 1
ATOM 3283 C CA . GLU E 1 14 ? 26.549 -22.704 19.121 0.50 28.84 2 GLU E CA 1
ATOM 3284 C C . GLU E 1 14 ? 26.970 -22.424 20.558 0.50 28.12 2 GLU E C 1
ATOM 3285 O O . GLU E 1 14 ? 26.966 -21.283 21.019 0.50 29.24 2 GLU E O 1
ATOM 3287 N N . TYR E 1 15 ? 27.344 -23.486 21.257 0.50 27.51 3 TYR E N 1
ATOM 3288 C CA . TYR E 1 15 ? 27.686 -23.394 22.660 0.50 26.93 3 TYR E CA 1
ATOM 3289 C C . TYR E 1 15 ? 29.169 -23.081 22.892 0.50 28.06 3 TYR E C 1
ATOM 3290 O O . TYR E 1 15 ? 29.514 -22.228 23.712 0.50 26.52 3 TYR E O 1
ATOM 3299 N N . LYS E 1 16 ? 30.043 -23.794 22.191 0.50 28.68 4 LYS E N 1
ATOM 3300 C CA . LYS E 1 16 ? 31.477 -23.624 22.383 0.50 29.44 4 LYS E CA 1
ATOM 3301 C C . LYS E 1 16 ? 31.864 -22.178 22.154 0.50 29.87 4 LYS E C 1
ATOM 3302 O O . LYS E 1 16 ? 32.636 -21.598 22.913 0.50 30.83 4 LYS E O 1
ATOM 3304 N N . LYS E 1 17 ? 31.326 -21.600 21.090 0.50 30.50 5 LYS E N 1
ATOM 3305 C CA . LYS E 1 17 ? 31.672 -20.240 20.723 0.50 29.88 5 LYS E CA 1
ATOM 3306 C C . LYS E 1 17 ? 31.221 -19.320 21.840 0.50 28.91 5 LYS E C 1
ATOM 3307 O O . LYS E 1 17 ? 31.879 -18.332 22.155 0.50 29.51 5 LYS E O 1
ATOM 3309 N N . PHE E 1 18 ? 30.093 -19.662 22.447 0.50 28.24 6 PHE E N 1
ATOM 3310 C CA . PHE E 1 18 ? 29.533 -18.840 23.501 0.50 27.80 6 PHE E CA 1
ATOM 3311 C C . PHE E 1 18 ? 30.471 -18.834 24.712 0.50 27.78 6 PHE E C 1
ATOM 3312 O O . PHE E 1 18 ? 30.739 -17.784 25.303 0.50 28.31 6 PHE E O 1
ATOM 3320 N N . VAL E 1 19 ? 30.993 -20.004 25.055 0.50 27.48 7 VAL E N 1
ATOM 3321 C CA . VAL E 1 19 ? 31.839 -20.146 26.230 0.50 26.96 7 VAL E CA 1
ATOM 3322 C C . VAL E 1 19 ? 33.126 -19.320 26.069 0.50 25.98 7 VAL E C 1
ATOM 3323 O O . VAL E 1 19 ? 33.518 -18.572 26.968 0.50 24.99 7 VAL E O 1
ATOM 3327 N N . GLU E 1 20 ? 33.779 -19.449 24.920 0.50 25.99 8 GLU E N 1
ATOM 3328 C CA . GLU E 1 20 ? 35.075 -18.803 24.717 0.50 27.15 8 GLU E CA 1
ATOM 3329 C C . GLU E 1 20 ? 34.977 -17.275 24.692 0.50 28.05 8 GLU E C 1
ATOM 3330 O O . GLU E 1 20 ? 35.874 -16.588 25.170 0.50 28.72 8 GLU E O 1
ATOM 3332 N N . ALA E 1 21 ? 33.886 -16.750 24.147 0.50 28.19 9 ALA E N 1
ATOM 3333 C CA . ALA E 1 21 ? 33.686 -15.304 24.077 0.50 28.09 9 ALA E CA 1
ATOM 3334 C C . ALA E 1 21 ? 33.402 -14.724 25.464 0.50 28.61 9 ALA E C 1
ATOM 3335 O O . ALA E 1 21 ? 33.825 -13.610 25.794 0.50 30.14 9 ALA E O 1
ATOM 3337 N N . ARG E 1 22 ? 32.673 -15.478 26.275 0.50 28.80 10 ARG E N 1
ATOM 3338 C CA . ARG E 1 22 ? 32.421 -15.068 27.644 0.50 28.35 10 ARG E CA 1
ATOM 3339 C C . ARG E 1 22 ? 33.754 -15.050 28.379 0.50 29.69 10 ARG E C 1
ATOM 3340 O O . ARG E 1 22 ? 34.096 -14.077 29.070 0.50 29.29 10 ARG E O 1
ATOM 3348 N N . ARG E 1 23 ? 34.504 -16.135 28.219 0.50 28.60 11 ARG E N 1
ATOM 3349 C CA . ARG E 1 23 ? 35.815 -16.264 28.841 0.50 28.12 11 ARG E CA 1
ATOM 3350 C C . ARG E 1 23 ? 36.689 -15.062 28.516 0.50 27.52 11 ARG E C 1
ATOM 3351 O O . ARG E 1 23 ? 37.265 -14.440 29.407 0.50 29.70 11 ARG E O 1
ATOM 3353 N N . GLU E 1 24 ? 36.784 -14.732 27.234 0.50 26.72 12 GLU E N 1
ATOM 3354 C CA . GLU E 1 24 ? 37.719 -13.702 26.803 0.50 26.46 12 GLU E CA 1
ATOM 3355 C C . GLU E 1 24 ? 37.291 -12.338 27.332 0.50 26.03 12 GLU E C 1
ATOM 3356 O O . GLU E 1 24 ? 38.134 -11.524 27.701 0.50 25.62 12 GLU E O 1
ATOM 3358 N N . LEU E 1 25 ? 35.984 -12.091 27.365 0.50 25.83 13 LEU E N 1
ATOM 3359 C CA . LEU E 1 25 ? 35.437 -10.818 27.871 0.50 23.79 13 LEU E CA 1
ATOM 3360 C C . LEU E 1 25 ? 35.770 -10.623 29.350 0.50 23.67 13 LEU E C 1
ATOM 3361 O O . LEU E 1 25 ? 36.262 -9.572 29.764 0.50 22.10 13 LEU E O 1
ATOM 3363 N N . ASN E 1 26 ? 35.492 -11.637 30.161 0.50 24.54 14 ASN E N 1
ATOM 3364 C CA . ASN E 1 26 ? 35.803 -11.516 31.577 0.50 25.33 14 ASN E CA 1
ATOM 3365 C C . ASN E 1 26 ? 37.292 -11.311 31.783 0.50 26.03 14 ASN E C 1
ATOM 3366 O O . ASN E 1 26 ? 37.701 -10.534 32.646 0.50 27.44 14 ASN E O 1
ATOM 3371 N N . GLU E 1 27 ? 38.107 -11.981 30.975 0.50 26.00 15 GLU E N 1
ATOM 3372 C CA . GLU E 1 27 ? 39.546 -11.769 31.029 0.50 26.40 15 GLU E CA 1
ATOM 3373 C C . GLU E 1 27 ? 39.864 -10.312 30.693 0.50 25.47 15 GLU E C 1
ATOM 3374 O O . GLU E 1 27 ? 40.760 -9.698 31.283 0.50 25.52 15 GLU E O 1
ATOM 3375 N N . LYS E 1 28 ? 39.130 -9.761 29.734 0.50 23.99 16 LYS E N 1
ATOM 3376 C CA . LYS E 1 28 ? 39.372 -8.400 29.290 0.50 23.24 16 LYS E CA 1
ATOM 3377 C C . LYS E 1 28 ? 38.942 -7.412 30.380 0.50 23.51 16 LYS E C 1
ATOM 3378 O O . LYS E 1 28 ? 39.655 -6.456 30.686 0.50 22.95 16 LYS E O 1
ATOM 3384 N N . VAL E 1 29 ? 37.771 -7.644 30.966 0.50 22.31 17 VAL E N 1
ATOM 3385 C CA . VAL E 1 29 ? 37.284 -6.784 32.041 0.50 19.80 17 VAL E CA 1
ATOM 3386 C C . VAL E 1 29 ? 38.279 -6.807 33.188 0.50 20.22 17 VAL E C 1
ATOM 3387 O O . VAL E 1 29 ? 38.857 -5.781 33.529 0.50 17.97 17 VAL E O 1
ATOM 3391 N N . SER E 1 31 ? 41.313 -7.395 32.520 1.00 48.35 19 SER E N 1
ATOM 3392 C CA . SER E 1 31 ? 42.378 -6.553 31.996 1.00 49.09 19 SER E CA 1
ATOM 3393 C C . SER E 1 31 ? 41.975 -5.065 31.977 1.00 48.01 19 SER E C 1
ATOM 3394 O O . SER E 1 31 ? 42.257 -4.345 32.933 1.00 50.75 19 SER E O 1
ATOM 3396 N N . ARG E 1 32 ? 41.277 -4.627 30.925 1.00 46.29 20 ARG E N 1
ATOM 3397 C CA . ARG E 1 32 ? 41.126 -3.195 30.603 1.00 43.68 20 ARG E CA 1
ATOM 3398 C C . ARG E 1 32 ? 40.003 -2.421 31.323 1.00 42.89 20 ARG E C 1
ATOM 3399 O O . ARG E 1 32 ? 39.891 -1.210 31.134 1.00 44.95 20 ARG E O 1
ATOM 3401 N N . GLY E 1 33 ? 39.173 -3.087 32.124 1.00 38.78 21 GLY E N 1
ATOM 3402 C CA . GLY E 1 33 ? 38.029 -2.400 32.742 1.00 36.29 21 GLY E CA 1
ATOM 3403 C C . GLY E 1 33 ? 38.445 -1.352 33.765 1.00 31.27 21 GLY E C 1
ATOM 3404 O O . GLY E 1 33 ? 39.532 -1.472 34.352 1.00 32.92 21 GLY E O 1
ATOM 3405 N N . THR E 1 34 ? 37.601 -0.335 34.000 1.00 21.85 22 THR E N 1
ATOM 3406 C CA . THR E 1 34 ? 37.827 0.560 35.137 1.00 18.52 22 THR E CA 1
ATOM 3407 C C . THR E 1 34 ? 37.376 -0.171 36.372 1.00 15.39 22 THR E C 1
ATOM 3408 O O . THR E 1 34 ? 36.735 -1.229 36.298 1.00 13.36 22 THR E O 1
ATOM 3412 N N . LEU E 1 35 ? 37.687 0.396 37.533 1.00 13.91 23 LEU E N 1
ATOM 3413 C CA . LEU E 1 35 ? 37.180 -0.181 38.770 1.00 13.47 23 LEU E CA 1
ATOM 3414 C C . LEU E 1 35 ? 35.664 -0.246 38.754 1.00 12.16 23 LEU E C 1
ATOM 3415 O O . LEU E 1 35 ? 35.074 -1.173 39.318 1.00 13.62 23 LEU E O 1
ATOM 3420 N N . ASN E 1 36 ? 35.037 0.753 38.132 1.00 13.10 24 ASN E N 1
ATOM 3421 C CA . ASN E 1 36 ? 33.572 0.785 38.028 1.00 12.45 24 ASN E CA 1
ATOM 3422 C C . ASN E 1 36 ? 33.028 -0.372 37.189 1.00 13.21 24 ASN E C 1
ATOM 3423 O O . ASN E 1 36 ? 32.006 -0.967 37.508 1.00 12.90 24 ASN E O 1
ATOM 3428 N N . THR E 1 37 ? 33.700 -0.672 36.084 1.00 11.78 25 THR E N 1
ATOM 3429 C CA . THR E 1 37 ? 33.254 -1.760 35.209 1.00 12.00 25 THR E CA 1
ATOM 3430 C C . THR E 1 37 ? 33.322 -3.066 35.987 1.00 11.50 25 THR E C 1
ATOM 3431 O O . THR E 1 37 ? 32.376 -3.878 35.984 1.00 11.48 25 THR E O 1
ATOM 3435 N N . LYS E 1 38 ? 34.443 -3.253 36.705 1.00 11.94 26 LYS E N 1
ATOM 3436 C CA . LYS E 1 38 ? 34.623 -4.497 37.480 1.00 11.51 26 LYS E CA 1
ATOM 3437 C C . LYS E 1 38 ? 33.579 -4.655 38.581 1.00 11.22 26 LYS E C 1
ATOM 3438 O O . LYS E 1 38 ? 33.068 -5.744 38.814 1.00 13.32 26 LYS E O 1
ATOM 3444 N N . ARG E 1 39 ? 33.269 -3.562 39.274 1.00 11.22 27 ARG E N 1
ATOM 3445 C CA . ARG E 1 39 ? 32.219 -3.564 40.291 1.00 11.94 27 ARG E CA 1
ATOM 3446 C C . ARG E 1 39 ? 30.876 -3.951 39.706 1.00 12.08 27 ARG E C 1
ATOM 3447 O O . ARG E 1 39 ? 30.127 -4.729 40.314 1.00 14.45 27 ARG E O 1
ATOM 3450 N N . PHE E 1 40 ? 30.548 -3.379 38.550 1.00 10.85 28 PHE E N 1
ATOM 3451 C CA . PHE E 1 40 ? 29.258 -3.704 37.906 1.00 11.90 28 PHE E CA 1
ATOM 3452 C C . PHE E 1 40 ? 29.183 -5.202 37.579 1.00 11.92 28 PHE E C 1
ATOM 3453 O O . PHE E 1 40 ? 28.199 -5.865 37.856 1.00 12.69 28 PHE E O 1
ATOM 3461 N N . PHE E 1 41 ? 30.232 -5.737 36.975 1.00 12.05 29 PHE E N 1
ATOM 3462 C CA . PHE E 1 41 ? 30.232 -7.149 36.628 1.00 9.98 29 PHE E CA 1
ATOM 3463 C C . PHE E 1 41 ? 30.082 -8.024 37.857 1.00 13.54 29 PHE E C 1
ATOM 3464 O O . PHE E 1 41 ? 29.392 -9.033 37.815 1.00 15.27 29 PHE E O 1
ATOM 3472 N N . ASN E 1 42 ? 30.712 -7.646 38.964 1.00 12.56 30 ASN E N 1
ATOM 3473 C CA . ASN E 1 42 ? 30.615 -8.416 40.191 1.00 13.58 30 ASN E CA 1
ATOM 3474 C C . ASN E 1 42 ? 29.176 -8.357 40.740 1.00 13.85 30 ASN E C 1
ATOM 3475 O O . ASN E 1 42 ? 28.670 -9.354 41.215 1.00 14.49 30 ASN E O 1
ATOM 3480 N N . LEU E 1 43 ? 28.523 -7.203 40.643 1.00 12.42 31 LEU E N 1
ATOM 3481 C CA . LEU E 1 43 ? 27.136 -7.089 41.077 1.00 13.52 31 LEU E CA 1
ATOM 3482 C C . LEU E 1 43 ? 26.200 -7.941 40.230 1.00 12.96 31 LEU E C 1
ATOM 3483 O O . LEU E 1 43 ? 25.215 -8.499 40.771 1.00 16.38 31 LEU E O 1
ATOM 3492 N N . ASP E 1 44 ? 26.455 -7.969 38.919 1.00 14.04 32 ASP E N 1
ATOM 3493 C CA . ASP E 1 44 ? 25.691 -8.787 37.970 1.00 15.08 32 ASP E CA 1
ATOM 3494 C C . ASP E 1 44 ? 25.768 -10.261 38.400 1.00 19.49 32 ASP E C 1
ATOM 3495 O O . ASP E 1 44 ? 24.763 -10.951 38.430 1.00 21.88 32 ASP E O 1
ATOM 3500 N N . SER E 1 45 ? 26.925 -10.708 38.841 1.00 14.41 33 SER E N 1
ATOM 3501 C CA . SER E 1 45 ? 27.037 -12.097 39.348 1.00 15.11 33 SER E CA 1
ATOM 3502 C C . SER E 1 45 ? 26.356 -12.246 40.701 1.00 12.45 33 SER E C 1
ATOM 3503 O O . SER E 1 45 ? 25.618 -13.232 40.974 1.00 13.02 33 SER E O 1
ATOM 3508 N N . ALA E 1 46 ? 26.555 -11.255 41.580 1.00 12.18 34 ALA E N 1
ATOM 3509 C CA . ALA E 1 46 ? 26.017 -11.320 42.941 1.00 12.19 34 ALA E CA 1
ATOM 3510 C C . ALA E 1 46 ? 24.492 -11.470 43.045 1.00 10.91 34 ALA E C 1
ATOM 3511 O O . ALA E 1 46 ? 23.997 -12.181 43.907 1.00 13.24 34 ALA E O 1
ATOM 3513 N N . VAL E 1 47 ? 23.751 -10.760 42.193 1.00 10.69 35 VAL E N 1
ATOM 3514 C CA . VAL E 1 47 ? 22.274 -10.738 42.285 1.00 9.74 35 VAL E CA 1
ATOM 3515 C C . VAL E 1 47 ? 21.634 -12.074 41.954 1.00 11.22 35 VAL E C 1
ATOM 3516 O O . VAL E 1 47 ? 20.457 -12.234 42.218 1.00 14.40 35 VAL E O 1
ATOM 3520 N N . TYR E 1 48 ? 22.384 -13.017 41.356 1.00 12.58 36 TYR E N 1
ATOM 3521 C CA . TYR E 1 48 ? 21.868 -14.343 41.100 1.00 12.18 36 TYR E CA 1
ATOM 3522 C C . TYR E 1 48 ? 22.300 -15.379 42.131 1.00 14.45 36 TYR E C 1
ATOM 3523 O O . TYR E 1 48 ? 21.903 -16.543 42.020 1.00 14.37 36 TYR E O 1
ATOM 3532 N N . ARG E 1 49 ? 23.129 -14.995 43.115 1.00 13.09 37 ARG E N 1
ATOM 3533 C CA . ARG E 1 49 ? 23.476 -15.895 44.210 1.00 11.53 37 ARG E CA 1
ATOM 3534 C C . ARG E 1 49 ? 22.218 -16.097 45.080 1.00 13.73 37 ARG E C 1
ATOM 3535 O O . ARG E 1 49 ? 21.395 -15.193 45.190 1.00 14.41 37 ARG E O 1
ATOM 3543 N N . PRO E 1 50 ? 22.065 -17.295 45.631 1.00 14.56 38 PRO E N 1
ATOM 3544 C CA . PRO E 1 50 ? 20.817 -17.636 46.326 1.00 16.08 38 PRO E CA 1
ATOM 3545 C C . PRO E 1 50 ? 20.641 -16.863 47.632 1.00 14.60 38 PRO E C 1
ATOM 3546 O O . PRO E 1 50 ? 21.614 -16.543 48.289 1.00 14.45 38 PRO E O 1
ATOM 3550 N N . GLY E 1 51 ? 19.386 -16.591 47.994 1.00 14.13 39 GLY E N 1
ATOM 3551 C CA . GLY E 1 51 ? 19.026 -16.012 49.287 1.00 13.39 39 GLY E CA 1
ATOM 3552 C C . GLY E 1 51 ? 17.730 -16.684 49.680 1.00 12.47 39 GLY E C 1
ATOM 3553 O O . GLY E 1 51 ? 17.638 -17.915 49.659 1.00 13.14 39 GLY E O 1
ATOM 3554 N N . LYS E 1 52 ? 16.704 -15.882 49.970 1.00 11.00 40 LYS E N 1
ATOM 3555 C CA . LYS E 1 52 ? 15.376 -16.442 50.219 1.00 12.61 40 LYS E CA 1
ATOM 3556 C C . LYS E 1 52 ? 14.812 -16.999 48.917 1.00 8.00 40 LYS E C 1
ATOM 3557 O O . LYS E 1 52 ? 14.031 -17.952 48.961 1.00 14.15 40 LYS E O 1
ATOM 3563 N N . LEU E 1 53 ? 15.239 -16.464 47.742 1.00 11.59 41 LEU E N 1
ATOM 3564 C CA . LEU E 1 53 ? 14.965 -17.103 46.474 1.00 11.64 41 LEU E CA 1
ATOM 3565 C C . LEU E 1 53 ? 16.146 -17.970 46.059 1.00 11.49 41 LEU E C 1
ATOM 3566 O O . LEU E 1 53 ? 17.305 -17.565 46.211 1.00 10.87 41 LEU E O 1
ATOM 3571 N N . ASP E 1 54 ? 15.844 -19.171 45.589 1.00 10.97 42 ASP E N 1
ATOM 3572 C CA . ASP E 1 54 ? 16.882 -20.109 45.232 1.00 11.37 42 ASP E CA 1
ATOM 3573 C C . ASP E 1 54 ? 17.471 -19.837 43.872 1.00 11.89 42 ASP E C 1
ATOM 3574 O O . ASP E 1 54 ? 16.970 -18.979 43.114 1.00 11.94 42 ASP E O 1
ATOM 3579 N N . VAL E 1 55 ? 18.591 -20.489 43.588 1.00 12.98 43 VAL E N 1
ATOM 3580 C CA . VAL E 1 55 ? 19.302 -20.161 42.376 1.00 11.20 43 VAL E CA 1
ATOM 3581 C C . VAL E 1 55 ? 18.481 -20.484 41.119 1.00 11.75 43 VAL E C 1
ATOM 3582 O O . VAL E 1 55 ? 18.453 -19.685 40.139 1.00 11.49 43 VAL E O 1
ATOM 3589 N N . LYS E 1 56 ? 17.766 -21.610 41.119 1.00 12.90 44 LYS E N 1
ATOM 3590 C CA . LYS E 1 56 ? 16.965 -21.923 39.931 1.00 12.97 44 LYS E CA 1
ATOM 3591 C C . LYS E 1 56 ? 15.954 -20.814 39.640 1.00 12.78 44 LYS E C 1
ATOM 3592 O O . LYS E 1 56 ? 15.810 -20.339 38.481 1.00 11.11 44 LYS E O 1
ATOM 3598 N N . THR E 1 57 ? 15.315 -20.333 40.693 1.00 11.95 45 THR E N 1
ATOM 3599 C CA . THR E 1 57 ? 14.332 -19.270 40.586 1.00 13.40 45 THR E CA 1
ATOM 3600 C C . THR E 1 57 ? 14.966 -18.004 40.045 1.00 11.65 45 THR E C 1
ATOM 3601 O O . THR E 1 57 ? 14.400 -17.350 39.147 1.00 11.18 45 THR E O 1
ATOM 3605 N N . LYS E 1 58 ? 16.113 -17.622 40.620 1.00 10.49 46 LYS E N 1
ATOM 3606 C CA . LYS E 1 58 ? 16.776 -16.373 40.178 1.00 9.49 46 LYS E CA 1
ATOM 3607 C C . LYS E 1 58 ? 17.239 -16.464 38.715 1.00 7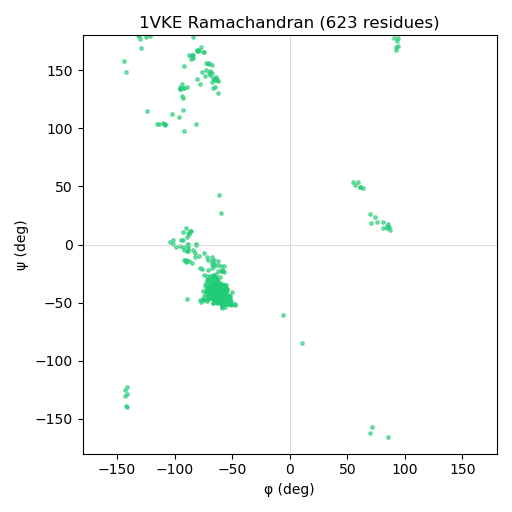.73 46 LYS E C 1
ATOM 3608 O O . LYS E 1 58 ? 17.101 -15.489 37.932 1.00 9.57 46 LYS E O 1
ATOM 3614 N N . GLU E 1 59 ? 17.757 -17.623 38.325 1.00 7.86 47 GLU E N 1
ATOM 3615 C CA . GLU E 1 59 ? 18.182 -17.799 36.918 1.00 8.66 47 GLU E CA 1
ATOM 3616 C C . GLU E 1 59 ? 17.000 -17.793 35.935 1.00 10.91 47 GLU E C 1
ATOM 3617 O O . GLU E 1 59 ? 17.113 -17.248 34.839 1.00 11.39 47 GLU E O 1
ATOM 3623 N N . LEU E 1 60 ? 15.865 -18.344 36.342 1.00 8.95 48 LEU E N 1
ATOM 3624 C CA . LEU E 1 60 ? 14.639 -18.238 35.565 1.00 11.76 48 LEU E CA 1
ATOM 3625 C C . LEU E 1 60 ? 14.174 -16.779 35.455 1.00 10.88 48 LEU E C 1
ATOM 3626 O O . LEU E 1 60 ? 13.719 -16.336 34.409 1.00 10.66 48 LEU E O 1
ATOM 3631 N N . MET E 1 61 ? 14.311 -15.995 36.512 1.00 10.66 49 MET E N 1
ATOM 3632 C CA . MET E 1 61 ? 14.042 -14.549 36.414 1.00 11.27 49 MET E CA 1
ATOM 3633 C C . MET E 1 61 ? 14.987 -13.831 35.476 1.00 12.53 49 MET E C 1
ATOM 3634 O O . MET E 1 61 ? 14.553 -12.972 34.707 1.00 11.58 49 MET E O 1
ATOM 3639 N N . GLY E 1 62 ? 16.272 -14.176 35.526 1.00 10.51 50 GLY E N 1
ATOM 3640 C CA . GLY E 1 62 ? 17.228 -13.633 34.594 1.00 10.58 50 GLY E CA 1
ATOM 3641 C C . GLY E 1 62 ? 16.784 -13.947 33.148 1.00 9.70 50 GLY E C 1
ATOM 3642 O O . GLY E 1 62 ? 16.918 -13.132 32.205 1.00 12.32 50 GLY E O 1
ATOM 3643 N N . LEU E 1 63 ? 16.304 -15.169 32.945 1.00 9.91 51 LEU E N 1
ATOM 3644 C CA . LEU E 1 63 ? 15.849 -15.605 31.606 1.00 8.50 51 LEU E CA 1
ATOM 3645 C C . LEU E 1 63 ? 14.664 -14.762 31.140 1.00 8.38 51 LEU E C 1
ATOM 3646 O O . LEU E 1 63 ? 14.630 -14.271 29.981 1.00 11.34 51 LEU E O 1
ATOM 3651 N N . VAL E 1 64 ? 13.680 -14.584 32.014 1.00 9.54 52 VAL E N 1
ATOM 3652 C CA . VAL E 1 64 ? 12.512 -13.768 31.682 1.00 10.02 52 VAL E CA 1
ATOM 3653 C C . VAL E 1 64 ? 12.954 -12.344 31.322 1.00 10.01 52 VAL E C 1
ATOM 3654 O O . VAL E 1 64 ? 12.528 -11.798 30.291 1.00 11.05 52 VAL E O 1
ATOM 3658 N N . ALA E 1 65 ? 13.775 -11.725 32.187 1.00 9.68 53 ALA E N 1
ATOM 3659 C CA . ALA E 1 65 ? 14.193 -10.335 31.959 1.00 10.13 53 ALA E CA 1
ATOM 3660 C C . ALA E 1 65 ? 14.954 -10.230 30.626 1.00 9.10 53 ALA E C 1
ATOM 3661 O O . ALA E 1 65 ? 14.703 -9.288 29.841 1.00 10.71 53 ALA E O 1
ATOM 3663 N N . SER E 1 66 ? 15.857 -11.162 30.374 1.00 9.13 54 SER E N 1
ATOM 3664 C CA . SER E 1 66 ? 16.705 -11.155 29.157 1.00 9.25 54 SER E CA 1
ATOM 3665 C C . SER E 1 66 ? 15.874 -11.378 27.907 1.00 10.40 54 SER E C 1
ATOM 3666 O O . SER E 1 66 ? 16.218 -10.883 26.858 1.00 10.83 54 SER E O 1
ATOM 3669 N N . THR E 1 67 ? 14.795 -12.148 28.007 1.00 10.40 55 THR E N 1
ATOM 3670 C CA . THR E 1 67 ? 13.928 -12.399 26.868 1.00 10.21 55 THR E CA 1
ATOM 3671 C C . THR E 1 67 ? 13.044 -11.199 26.518 1.00 9.47 55 THR E C 1
ATOM 3672 O O . THR E 1 67 ? 12.926 -10.829 25.357 1.00 11.97 55 THR E O 1
ATOM 3676 N N . VAL E 1 68 ? 12.389 -10.575 27.504 1.00 10.34 56 VAL E N 1
ATOM 3677 C CA . VAL E 1 68 ? 11.537 -9.450 27.193 1.00 9.25 56 VAL E CA 1
ATOM 3678 C C . VAL E 1 68 ? 12.366 -8.251 26.691 1.00 10.74 56 VAL E C 1
ATOM 3679 O O . VAL E 1 68 ? 11.860 -7.380 25.938 1.00 11.66 56 VAL E O 1
ATOM 3683 N N . LEU E 1 69 ? 13.643 -8.178 27.134 1.00 10.35 57 LEU E N 1
ATOM 3684 C CA . LEU E 1 69 ? 14.563 -7.144 26.651 1.00 10.26 57 LEU E CA 1
ATOM 3685 C C . LEU E 1 69 ? 15.347 -7.555 25.375 1.00 10.57 57 LEU E C 1
ATOM 3686 O O . LEU E 1 69 ? 16.149 -6.760 24.858 1.00 12.46 57 LEU E O 1
ATOM 3691 N N . ARG E 1 70 ? 15.114 -8.772 24.901 1.00 9.93 58 ARG E N 1
ATOM 3692 C CA . ARG E 1 70 ? 15.584 -9.237 23.611 1.00 10.35 58 ARG E CA 1
ATOM 3693 C C . ARG E 1 70 ? 17.111 -9.220 23.500 1.00 14.05 58 ARG E C 1
ATOM 3694 O O . ARG E 1 70 ? 17.659 -8.683 22.536 1.00 13.92 58 ARG E O 1
ATOM 3702 N N . CYS E 1 71 ? 17.784 -9.792 24.500 1.00 12.27 59 CYS E N 1
ATOM 3703 C CA . CYS E 1 71 ? 19.258 -9.947 24.483 1.00 9.73 59 CYS E CA 1
ATOM 3704 C C . CYS E 1 71 ? 19.639 -11.398 24.311 1.00 10.57 59 CYS E C 1
ATOM 3705 O O . CYS E 1 71 ? 19.569 -12.171 25.261 1.00 14.28 59 CYS E O 1
ATOM 3708 N N . ASP E 1 72 ? 20.060 -11.775 23.093 1.00 11.21 60 ASP E N 1
ATOM 3709 C CA . ASP E 1 72 ? 20.355 -13.163 22.827 1.00 11.23 60 ASP E CA 1
ATOM 3710 C C . ASP E 1 72 ? 21.460 -13.760 23.665 1.00 10.48 60 ASP E C 1
ATOM 3711 O O . ASP E 1 72 ? 21.344 -14.891 24.132 1.00 10.95 60 ASP E O 1
ATOM 3716 N N . ASP E 1 73 ? 22.575 -13.053 23.823 1.00 12.06 61 ASP E N 1
ATOM 3717 C CA . ASP E 1 73 ? 23.675 -13.635 24.611 1.00 10.35 61 ASP E CA 1
ATOM 3718 C C . ASP E 1 73 ? 23.255 -13.769 26.076 1.00 10.89 61 ASP E C 1
ATOM 3719 O O . ASP E 1 73 ? 23.694 -14.701 26.772 1.00 11.93 61 ASP E O 1
ATOM 3724 N N . CYS E 1 74 ? 22.417 -12.858 26.582 1.00 11.09 62 CYS E N 1
ATOM 3725 C CA . CYS E 1 74 ? 21.947 -12.934 27.966 1.00 11.66 62 CYS E CA 1
ATOM 3726 C C . CYS E 1 74 ? 20.992 -14.127 28.125 1.00 12.99 62 CYS E C 1
ATOM 3727 O O . CYS E 1 74 ? 21.026 -14.885 29.118 1.00 12.92 62 CYS E O 1
ATOM 3730 N N . ILE E 1 75 ? 20.128 -14.305 27.129 1.00 11.87 63 ILE E N 1
ATOM 3731 C CA . ILE E 1 75 ? 19.215 -15.456 27.106 1.00 10.83 63 ILE E CA 1
ATOM 3732 C C . ILE E 1 75 ? 20.012 -16.767 27.176 1.00 11.51 63 ILE E C 1
ATOM 3733 O O . ILE E 1 75 ? 19.722 -17.700 27.971 1.00 10.60 63 ILE E O 1
ATOM 3738 N N . ARG E 1 76 ? 21.023 -16.856 26.317 1.00 11.55 64 ARG E N 1
ATOM 3739 C CA . ARG E 1 76 ? 21.896 -18.047 26.293 1.00 12.05 64 ARG E CA 1
ATOM 3740 C C . ARG E 1 76 ? 22.561 -18.340 27.649 1.00 10.04 64 ARG E C 1
ATOM 3741 O O . ARG E 1 76 ? 22.548 -19.472 28.133 1.00 12.08 64 ARG E O 1
ATOM 3749 N N . TYR E 1 77 ? 23.109 -17.299 28.273 1.00 10.16 65 TYR E N 1
ATOM 3750 C CA . TYR E 1 77 ? 23.773 -17.409 29.541 1.00 12.43 65 TYR E CA 1
ATOM 3751 C C . TYR E 1 77 ? 22.787 -17.973 30.566 1.00 10.42 65 TYR E C 1
ATOM 3752 O O . TYR E 1 77 ? 23.059 -18.946 31.266 1.00 11.52 65 TYR E O 1
ATOM 3761 N N . HIS E 1 78 ? 21.611 -17.356 30.684 1.00 11.89 66 HIS E N 1
ATOM 3762 C CA . HIS E 1 78 ? 20.653 -17.853 31.713 1.00 11.57 66 HIS E CA 1
ATOM 3763 C C . HIS E 1 78 ? 20.082 -19.233 31.403 1.00 12.82 66 HIS E C 1
ATOM 3764 O O . HIS E 1 78 ? 19.753 -19.986 32.328 1.00 14.50 66 HIS E O 1
ATOM 3771 N N . LEU E 1 79 ? 19.954 -19.583 30.130 1.00 11.70 67 LEU E N 1
ATOM 3772 C CA . LEU E 1 79 ? 19.538 -20.942 29.783 1.00 12.09 67 LEU E CA 1
ATOM 3773 C C . LEU E 1 79 ? 20.567 -21.924 30.279 1.00 11.54 67 LEU E C 1
ATOM 3774 O O . LEU E 1 79 ? 20.229 -22.982 30.835 1.00 11.51 67 LEU E O 1
ATOM 3779 N N . VAL E 1 80 ? 21.849 -21.649 30.047 1.00 12.58 68 VAL E N 1
ATOM 3780 C CA . VAL E 1 80 ? 22.877 -22.583 30.580 1.00 11.75 68 VAL E CA 1
ATOM 3781 C C . VAL E 1 80 ? 22.696 -22.770 32.096 1.00 11.29 68 VAL E C 1
ATOM 3782 O O . VAL E 1 80 ? 22.705 -23.888 32.617 1.00 11.89 68 VAL E O 1
ATOM 3786 N N . ARG E 1 81 ? 22.567 -21.646 32.809 1.00 10.42 69 ARG E N 1
ATOM 3787 C CA . ARG E 1 81 ? 22.496 -21.715 34.267 1.00 10.88 69 ARG E CA 1
ATOM 3788 C C . ARG E 1 81 ? 21.225 -22.443 34.692 1.00 10.30 69 ARG E C 1
ATOM 3789 O O . ARG E 1 81 ? 21.243 -23.240 35.655 1.00 10.87 69 ARG E O 1
ATOM 3811 N N . CYS E 1 82 ? 20.098 -22.187 34.006 1.00 11.02 70 CYS E N 1
ATOM 3812 C CA . CYS E 1 82 ? 18.835 -22.897 34.346 1.00 10.83 70 CYS E CA 1
ATOM 3813 C C . CYS E 1 82 ? 19.009 -24.423 34.185 1.00 11.05 70 CYS E C 1
ATOM 3814 O O . CYS E 1 82 ? 18.602 -25.224 35.033 1.00 12.10 70 CYS E O 1
ATOM 3817 N N . VAL E 1 83 ? 19.590 -24.814 33.079 1.00 12.23 71 VAL E N 1
ATOM 3818 C CA . VAL E 1 83 ? 19.864 -26.254 32.854 1.00 10.94 71 VAL E CA 1
ATOM 3819 C C . VAL E 1 83 ? 20.790 -26.838 33.923 1.00 12.07 71 VAL E C 1
ATOM 3820 O O . VAL E 1 83 ? 20.513 -27.911 34.526 1.00 11.53 71 VAL E O 1
ATOM 3824 N N . GLN E 1 84 ? 21.871 -26.118 34.207 1.00 10.91 72 GLN E N 1
ATOM 3825 C CA . GLN E 1 84 ? 22.829 -26.544 35.253 1.00 13.27 72 GLN E CA 1
ATOM 3826 C C . GLN E 1 84 ? 22.167 -26.728 36.615 1.00 12.25 72 GLN E C 1
ATOM 3827 O O . GLN E 1 84 ? 22.526 -27.624 37.364 1.00 12.81 72 GLN E O 1
ATOM 3833 N N . GLU E 1 85 ? 21.207 -25.870 36.920 1.00 12.59 73 GLU E N 1
ATOM 3834 C CA . GLU E 1 85 ? 20.495 -25.890 38.187 1.00 12.30 73 GLU E CA 1
ATOM 3835 C C . GLU E 1 85 ? 19.268 -26.800 38.173 1.00 14.43 73 GLU E C 1
ATOM 3836 O O . GLU E 1 85 ? 18.476 -26.795 39.123 1.00 16.38 73 GLU E O 1
ATOM 3842 N N . GLY E 1 86 ? 19.122 -27.603 37.120 1.00 11.23 74 GLY E N 1
ATOM 3843 C CA . GLY E 1 86 ? 18.136 -28.685 37.114 1.00 13.07 74 GLY E CA 1
ATOM 3844 C C . GLY E 1 86 ? 16.742 -28.253 36.695 1.00 12.97 74 GLY E C 1
ATOM 3845 O O . GLY E 1 86 ? 15.778 -28.971 36.937 1.00 12.93 74 GLY E O 1
ATOM 3846 N N . ALA E 1 87 ? 16.615 -27.088 36.053 1.00 11.69 75 ALA E N 1
ATOM 3847 C CA . ALA E 1 87 ? 15.309 -26.694 35.537 1.00 10.77 75 ALA E CA 1
ATOM 3848 C C . ALA E 1 87 ? 14.869 -27.640 34.434 1.00 10.88 75 ALA E C 1
ATOM 3849 O O . ALA E 1 87 ? 15.701 -28.055 33.632 1.00 12.86 75 ALA E O 1
ATOM 3851 N N . SER E 1 88 ? 13.577 -27.954 34.399 1.00 11.90 76 SER E N 1
ATOM 3852 C CA . SER E 1 88 ? 12.995 -28.780 33.315 1.00 11.67 76 SER E CA 1
ATOM 3853 C C . SER E 1 88 ? 12.607 -27.937 32.128 1.00 12.21 76 SER E C 1
ATOM 3854 O O . SER E 1 88 ? 12.403 -26.725 32.251 1.00 10.61 76 SER E O 1
ATOM 3857 N N . ASP E 1 89 ? 12.467 -28.566 30.954 1.00 12.17 77 ASP E N 1
ATOM 3858 C CA . ASP E 1 89 ? 11.962 -27.836 29.768 1.00 9.90 77 ASP E CA 1
ATOM 3859 C C . ASP E 1 89 ? 10.595 -27.216 30.040 1.00 11.18 77 ASP E C 1
ATOM 3860 O O . ASP E 1 89 ? 10.382 -26.065 29.622 1.00 10.59 77 ASP E O 1
ATOM 3865 N N . GLU E 1 90 ? 9.730 -27.941 30.760 1.00 12.94 78 GLU E N 1
ATOM 3866 C CA . GLU E 1 90 ? 8.425 -27.396 31.127 1.00 13.51 78 GLU E CA 1
ATOM 3867 C C . GLU E 1 90 ? 8.526 -26.081 31.952 1.00 12.08 78 GLU E C 1
ATOM 3868 O O . GLU E 1 90 ? 7.796 -25.118 31.700 1.00 14.43 78 GLU E O 1
ATOM 3874 N N . GLU E 1 91 ? 9.419 -26.069 32.946 1.00 11.49 79 GLU E N 1
ATOM 3875 C CA . GLU E 1 91 ? 9.615 -24.884 33.770 1.00 12.27 79 GLU E CA 1
ATOM 3876 C C . GLU E 1 91 ? 10.135 -23.742 32.911 1.00 12.25 79 GLU E C 1
ATOM 3877 O O . GLU E 1 91 ? 9.616 -22.617 32.957 1.00 11.75 79 GLU E O 1
ATOM 3883 N N . ILE E 1 92 ? 11.134 -24.032 32.085 1.00 10.58 80 ILE E N 1
ATOM 3884 C CA . ILE E 1 92 ? 11.671 -23.019 31.164 1.00 9.50 80 ILE E CA 1
ATOM 3885 C C . ILE E 1 92 ? 10.603 -22.482 30.205 1.00 10.39 80 ILE E C 1
ATOM 3886 O O . ILE E 1 92 ? 10.502 -21.262 30.032 1.00 10.71 80 ILE E O 1
ATOM 3891 N N . PHE E 1 93 ? 9.777 -23.360 29.641 1.00 10.89 81 PHE E N 1
ATOM 3892 C CA . PHE E 1 93 ? 8.731 -22.900 28.711 1.00 11.38 81 PHE E CA 1
ATOM 3893 C C . PHE E 1 93 ? 7.660 -22.073 29.411 1.00 11.76 81 PHE E C 1
ATOM 3894 O O . PHE E 1 93 ? 7.202 -21.087 28.848 1.00 12.19 81 PHE E O 1
ATOM 3902 N N . GLU E 1 94 ? 7.330 -22.400 30.657 1.00 12.99 82 GLU E N 1
ATOM 3903 C CA . GLU E 1 94 ? 6.345 -21.586 31.407 1.00 11.75 82 GLU E CA 1
ATOM 3904 C C . GLU E 1 94 ? 6.864 -20.195 31.664 1.00 13.86 82 GLU E C 1
ATOM 3905 O O . GLU E 1 94 ? 6.111 -19.215 31.587 1.00 13.71 82 GLU E O 1
ATOM 3911 N N . ALA E 1 95 ? 8.165 -20.084 31.929 1.00 12.13 83 ALA E N 1
ATOM 3912 C CA . ALA E 1 95 ? 8.799 -18.773 32.050 1.00 12.56 83 ALA E CA 1
ATOM 3913 C C . ALA E 1 95 ? 8.860 -18.025 30.737 1.00 11.53 83 ALA E C 1
ATOM 3914 O O . ALA E 1 95 ? 8.584 -16.817 30.689 1.00 11.40 83 ALA E O 1
ATOM 3916 N N . LEU E 1 96 ? 9.219 -18.706 29.645 1.00 11.07 84 LEU E N 1
ATOM 3917 C CA . LEU E 1 96 ? 9.336 -18.052 28.357 1.00 12.22 84 LEU E CA 1
ATOM 3918 C C . LEU E 1 96 ? 7.950 -17.545 27.889 1.00 11.13 84 LEU E C 1
ATOM 3919 O O . LEU E 1 96 ? 7.870 -16.546 27.173 1.00 12.07 84 LEU E O 1
ATOM 3924 N N . ASP E 1 97 ? 6.893 -18.265 28.253 1.00 12.17 85 ASP E N 1
ATOM 3925 C CA . ASP E 1 97 ? 5.515 -17.858 27.895 1.00 12.99 85 ASP E CA 1
ATOM 3926 C C . ASP E 1 97 ? 5.145 -16.516 28.529 1.00 12.41 85 ASP E C 1
ATOM 3927 O O . ASP E 1 97 ? 4.497 -15.677 27.894 1.00 14.23 85 ASP E O 1
ATOM 3932 N N . ILE E 1 98 ? 5.593 -16.287 29.766 1.00 11.07 86 ILE E N 1
ATOM 3933 C CA . ILE E 1 98 ? 5.391 -15.000 30.433 1.00 12.80 86 ILE E CA 1
ATOM 3934 C C . ILE E 1 98 ? 6.117 -13.920 29.658 1.00 13.42 86 ILE E C 1
ATOM 3935 O O . ILE E 1 98 ? 5.568 -12.866 29.373 1.00 12.35 86 ILE E O 1
ATOM 3940 N N . ALA E 1 99 ? 7.373 -14.170 29.325 1.00 11.93 87 ALA E N 1
ATOM 3941 C CA . ALA E 1 99 ? 8.153 -13.223 28.527 1.00 11.91 87 ALA E CA 1
ATOM 3942 C C . ALA E 1 99 ? 7.500 -12.899 27.173 1.00 10.49 87 ALA E C 1
ATOM 3943 O O . ALA E 1 99 ? 7.472 -11.750 26.738 1.00 12.57 87 ALA E O 1
ATOM 3945 N N . LEU E 1 100 ? 7.018 -13.927 26.500 1.00 13.34 88 LEU E N 1
ATOM 3946 C CA . LEU E 1 100 ? 6.377 -13.752 25.209 1.00 12.87 88 LEU E CA 1
ATOM 3947 C C . LEU E 1 100 ? 5.119 -12.871 25.294 1.00 13.03 88 LEU E C 1
ATOM 3948 O O . LEU E 1 100 ? 4.909 -11.955 24.478 1.00 13.53 88 LEU E O 1
ATOM 3953 N N . VAL E 1 101 ? 4.250 -13.181 26.254 1.00 12.64 89 VAL E N 1
ATOM 3954 C CA . VAL E 1 101 ? 3.011 -12.429 26.383 1.00 15.23 89 VAL E CA 1
ATOM 3955 C C . VAL E 1 101 ? 3.296 -10.981 26.762 1.00 16.04 89 VAL E C 1
ATOM 3956 O O . VAL E 1 101 ? 2.713 -10.044 26.164 1.00 16.04 89 VAL E O 1
ATOM 3960 N N . VAL E 1 102 ? 4.206 -10.780 27.716 1.00 13.85 90 VAL E N 1
ATOM 3961 C CA . VAL E 1 102 ? 4.509 -9.456 28.246 1.00 16.48 90 VAL E CA 1
ATOM 3962 C C . VAL E 1 102 ? 5.248 -8.594 27.218 1.00 15.67 90 VAL E C 1
ATOM 3963 O O . VAL E 1 102 ? 4.960 -7.402 27.037 1.00 13.59 90 VAL E O 1
ATOM 3967 N N . GLY E 1 103 ? 6.200 -9.225 26.537 1.00 13.03 91 GLY E N 1
ATOM 3968 C CA . GLY E 1 103 ? 7.088 -8.536 25.621 1.00 13.74 91 GLY E CA 1
ATOM 3969 C C . GLY E 1 103 ? 6.635 -8.453 24.197 1.00 15.06 91 GLY E C 1
ATOM 3970 O O . GLY E 1 103 ? 7.180 -7.651 23.434 1.00 17.07 91 GLY E O 1
ATOM 3971 N N . GLY E 1 104 ? 5.632 -9.256 23.813 1.00 14.02 92 GLY E N 1
ATOM 3972 C CA . GLY E 1 104 ? 5.007 -9.177 22.503 1.00 14.80 92 GLY E CA 1
ATOM 3973 C C . GLY E 1 104 ? 5.614 -10.052 21.425 1.00 16.59 92 GLY E C 1
ATOM 3974 O O . GLY E 1 104 ? 6.649 -10.694 21.629 1.00 13.38 92 GLY E O 1
ATOM 3975 N N . SER E 1 105 ? 5.029 -10.024 20.237 1.00 15.69 93 SER E N 1
ATOM 3976 C CA . SER E 1 105 ? 5.533 -10.844 19.131 1.00 16.88 93 SER E CA 1
ATOM 3977 C C . SER E 1 105 ? 6.912 -10.468 18.621 1.00 14.10 93 SER E C 1
ATOM 3978 O O . SER E 1 105 ? 7.566 -11.295 17.988 1.00 13.42 93 SER E O 1
ATOM 3981 N N . ILE E 1 106 ? 7.401 -9.249 18.915 1.00 12.57 94 ILE E N 1
ATOM 3982 C CA . ILE E 1 106 ? 8.814 -8.936 18.596 1.00 15.58 94 ILE E CA 1
ATOM 3983 C C . ILE E 1 106 ? 9.764 -9.838 19.359 1.00 14.21 94 ILE E C 1
ATOM 3984 O O . ILE E 1 106 ? 10.932 -9.932 19.020 1.00 16.29 94 ILE E O 1
ATOM 3989 N N . VAL E 1 107 ? 9.282 -10.557 20.396 1.00 11.85 95 VAL E N 1
ATOM 3990 C CA . VAL E 1 107 ? 10.118 -11.539 21.106 1.00 13.18 95 VAL E CA 1
ATOM 3991 C C . VAL E 1 107 ? 10.277 -12.840 20.360 1.00 12.51 95 VAL E C 1
ATOM 3992 O O . VAL E 1 107 ? 11.202 -13.610 20.649 1.00 13.21 95 VAL E O 1
ATOM 3999 N N . ILE E 1 108 ? 9.386 -13.115 19.427 1.00 11.28 96 ILE E N 1
ATOM 4000 C CA . ILE E 1 108 ? 9.366 -14.412 18.770 1.00 10.17 96 ILE E CA 1
ATOM 4001 C C . ILE E 1 108 ? 10.717 -14.884 18.200 1.00 12.75 96 ILE E C 1
ATOM 4002 O O . ILE E 1 108 ? 11.106 -16.033 18.480 1.00 12.76 96 ILE E O 1
ATOM 4007 N N . PRO E 1 109 ? 11.442 -14.049 17.451 1.00 12.18 97 PRO E N 1
ATOM 4008 C CA . PRO E 1 109 ? 12.725 -14.484 16.897 1.00 12.82 97 PRO E CA 1
ATOM 4009 C C . PRO E 1 109 ? 13.690 -14.917 18.012 1.00 12.64 97 PRO E C 1
ATOM 4010 O O . PRO E 1 109 ? 14.460 -15.864 17.852 1.00 12.69 97 PRO E O 1
ATOM 4014 N N . HIS E 1 110 ? 13.636 -14.243 19.147 1.00 12.11 98 HIS E N 1
ATOM 4015 C CA . HIS E 1 110 ? 14.487 -14.585 20.268 1.00 13.19 98 HIS E CA 1
ATOM 4016 C C . HIS E 1 110 ? 14.057 -15.853 20.949 1.00 15.31 98 HIS E C 1
ATOM 4017 O O . HIS E 1 110 ? 14.894 -16.633 21.379 1.00 14.61 98 HIS E O 1
ATOM 4024 N N . LEU E 1 111 ? 12.754 -16.075 21.038 1.00 13.68 99 LEU E N 1
ATOM 4025 C CA . LEU E 1 111 ? 12.223 -17.325 21.618 1.00 15.92 99 LEU E CA 1
ATOM 4026 C C . LEU E 1 111 ? 12.619 -18.509 20.742 1.00 16.52 99 LEU E C 1
ATOM 4027 O O . LEU E 1 111 ? 13.004 -19.579 21.243 1.00 16.88 99 LEU E O 1
ATOM 4032 N N . ARG E 1 112 ? 12.586 -18.332 19.436 1.00 15.80 100 ARG E N 1
ATOM 4033 C CA . ARG E 1 112 ? 13.046 -19.361 18.500 1.00 19.35 100 ARG E CA 1
ATOM 4034 C C . ARG E 1 112 ? 14.496 -19.719 18.742 1.00 17.90 100 ARG E C 1
ATOM 4035 O O . ARG E 1 112 ? 14.862 -20.914 18.820 1.00 17.31 100 ARG E O 1
ATOM 4043 N N . ARG E 1 113 ? 15.337 -18.711 18.870 1.00 15.93 101 ARG E N 1
ATOM 4044 C CA . ARG E 1 113 ? 16.740 -18.952 19.129 1.00 16.52 101 ARG E CA 1
ATOM 4045 C C . ARG E 1 113 ? 16.928 -19.620 20.481 1.00 15.78 101 ARG E C 1
ATOM 4046 O O . ARG E 1 113 ? 17.785 -20.497 20.636 1.00 15.76 101 AR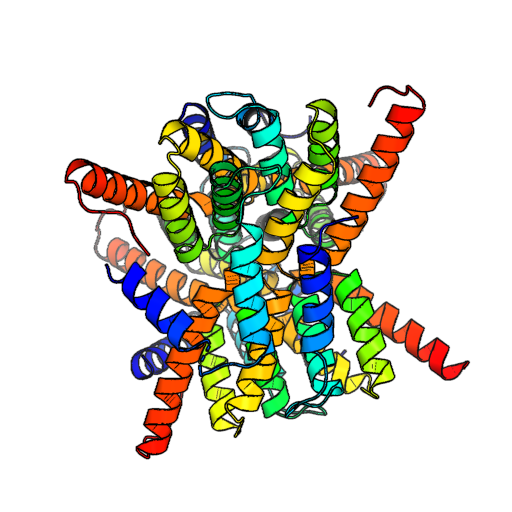G E O 1
ATOM 4054 N N . ALA E 1 114 ? 16.144 -19.215 21.461 1.00 13.53 102 ALA E N 1
ATOM 4055 C CA . ALA E 1 114 ? 16.231 -19.785 22.798 1.00 13.29 102 ALA E CA 1
ATOM 4056 C C . ALA E 1 114 ? 15.913 -21.282 22.787 1.00 14.60 102 ALA E C 1
ATOM 4057 O O . ALA E 1 114 ? 16.615 -22.062 23.431 1.00 14.34 102 ALA E O 1
ATOM 4059 N N . VAL E 1 115 ? 14.856 -21.656 22.076 1.00 11.60 103 VAL E N 1
ATOM 4060 C CA . VAL E 1 115 ? 14.435 -23.059 22.021 1.00 12.18 103 VAL E CA 1
ATOM 4061 C C . VAL E 1 115 ? 15.484 -23.890 21.314 1.00 15.19 103 VAL E C 1
ATOM 4062 O O . VAL E 1 115 ? 15.822 -24.995 21.778 1.00 15.89 103 VAL E O 1
ATOM 4066 N N . GLY E 1 116 ? 16.065 -23.343 20.273 1.00 15.55 104 GLY E N 1
ATOM 4067 C CA . GLY E 1 116 ? 17.154 -23.993 19.546 1.00 17.77 104 GLY E CA 1
ATOM 4068 C C . GLY E 1 116 ? 18.385 -24.254 20.394 1.00 17.99 104 GLY E C 1
ATOM 4069 O O . GLY E 1 116 ? 18.975 -25.353 20.376 1.00 17.19 104 GLY E O 1
ATOM 4070 N N . PHE E 1 117 ? 18.742 -23.258 21.190 1.00 14.21 105 PHE E N 1
ATOM 4071 C CA . PHE E 1 117 ? 19.858 -23.367 22.077 1.00 13.11 105 PHE E CA 1
ATOM 4072 C C . PHE E 1 117 ? 19.588 -24.366 23.181 1.00 13.04 105 PHE E C 1
ATOM 4073 O O . PHE E 1 117 ? 20.448 -25.180 23.503 1.00 13.85 105 PHE E O 1
ATOM 4081 N N . LEU E 1 118 ? 18.387 -24.337 23.742 1.00 11.94 106 LEU E N 1
ATOM 4082 C CA . LEU E 1 118 ? 18.013 -25.320 24.766 1.00 11.56 106 LEU E CA 1
ATOM 4083 C C . LEU E 1 118 ? 18.135 -26.740 24.196 1.00 12.52 106 LEU E C 1
ATOM 4084 O O . LEU E 1 118 ? 18.646 -27.656 24.865 1.00 12.43 106 LEU E O 1
ATOM 4089 N N . GLU E 1 119 ? 17.715 -26.916 22.950 1.00 10.34 107 GLU E N 1
ATOM 4090 C CA . GLU E 1 119 ? 17.835 -28.253 22.307 1.00 11.10 107 GLU E CA 1
ATOM 4091 C C . GLU E 1 119 ? 19.281 -28.681 22.221 1.00 12.22 107 GLU E C 1
ATOM 4092 O O . GLU E 1 119 ? 19.598 -29.883 22.467 1.00 12.87 107 GLU E O 1
ATOM 4098 N N . GLU E 1 120 ? 20.170 -27.746 21.890 1.00 13.30 108 GLU E N 1
ATOM 4099 C CA . GLU E 1 120 ? 21.605 -28.039 21.854 1.00 13.35 108 GLU E CA 1
ATOM 4100 C C . GLU E 1 120 ? 22.129 -28.476 23.229 1.00 12.25 108 GLU E C 1
ATOM 4101 O O . GLU E 1 120 ? 22.886 -29.463 23.333 1.00 13.84 108 GLU E O 1
ATOM 4107 N N . LEU E 1 121 ? 21.708 -27.775 24.286 1.00 11.27 109 LEU E N 1
ATOM 4108 C CA . LEU E 1 121 ? 22.115 -28.137 25.647 1.00 9.08 109 LEU E CA 1
ATOM 4109 C C . LEU E 1 121 ? 21.589 -29.535 26.036 1.00 9.87 109 LEU E C 1
ATOM 4110 O O . LEU E 1 121 ? 22.299 -30.309 26.656 1.00 10.64 109 LEU E O 1
ATOM 4115 N N . ARG E 1 122 ? 20.343 -29.823 25.697 1.00 10.61 110 ARG E N 1
ATOM 4116 C CA . ARG E 1 122 ? 19.753 -31.158 26.003 1.00 8.27 110 ARG E CA 1
ATOM 4117 C C . ARG E 1 122 ? 20.483 -32.276 25.260 1.00 8.45 110 ARG E C 1
ATOM 4118 O O . ARG E 1 122 ? 20.653 -33.372 25.803 1.00 9.08 110 ARG E O 1
ATOM 4126 N N . GLU E 1 123 ? 20.947 -31.980 24.041 1.00 9.57 111 GLU E N 1
ATOM 4127 C CA . GLU E 1 123 ? 21.727 -32.967 23.280 1.00 11.07 111 GLU E CA 1
ATOM 4128 C C . GLU E 1 123 ? 23.114 -33.209 23.945 1.00 9.74 111 GLU E C 1
ATOM 4129 O O . GLU E 1 123 ? 23.539 -34.359 24.077 1.00 9.37 111 GLU E O 1
ATOM 4135 N N . MET E 1 124 ? 23.769 -32.127 24.398 1.00 11.06 112 MET E N 1
ATOM 4136 C CA . MET E 1 124 ? 24.985 -32.263 25.209 1.00 11.84 112 MET E CA 1
ATOM 4137 C C . MET E 1 124 ? 24.705 -33.143 26.432 1.00 10.39 112 MET E C 1
ATOM 4138 O O . MET E 1 124 ? 25.456 -34.059 26.756 1.00 12.57 112 MET E O 1
ATOM 4143 N N . GLU E 1 125 ? 23.653 -32.834 27.169 1.00 10.59 113 GLU E N 1
ATOM 4144 C CA . GLU E 1 125 ? 23.302 -33.630 28.337 1.00 10.60 113 GLU E CA 1
ATOM 4145 C C . GLU E 1 125 ? 23.077 -35.112 28.002 1.00 9.22 113 GLU E C 1
ATOM 4146 O O . GLU E 1 125 ? 23.602 -36.019 28.662 1.00 9.33 113 GLU E O 1
ATOM 4152 N N . LYS E 1 126 ? 22.279 -35.363 26.977 1.00 9.48 114 LYS E N 1
ATOM 4153 C CA . LYS E 1 126 ? 22.070 -36.743 26.515 1.00 8.73 114 LYS E CA 1
ATOM 4154 C C . LYS E 1 126 ? 23.401 -37.467 26.262 1.00 7.52 114 LYS E C 1
ATOM 4155 O O . LYS E 1 126 ? 23.585 -38.664 26.562 1.00 8.43 114 LYS E O 1
ATOM 4161 N N . ASN E 1 127 ? 24.310 -36.734 25.607 1.00 7.22 115 ASN E N 1
ATOM 4162 C CA . ASN E 1 127 ? 25.640 -37.249 25.172 1.00 9.15 115 ASN E CA 1
ATOM 4163 C C . ASN E 1 127 ? 26.705 -37.263 26.260 1.00 11.15 115 ASN E C 1
ATOM 4164 O O . ASN E 1 127 ? 27.832 -37.713 26.031 1.00 11.81 115 ASN E O 1
ATOM 4169 N N . GLY E 1 128 ? 26.346 -36.821 27.451 1.00 12.38 116 GLY E N 1
ATOM 4170 C CA . GLY E 1 128 ? 27.264 -36.881 28.593 1.00 15.17 116 GLY E CA 1
ATOM 4171 C C . GLY E 1 128 ? 28.361 -35.831 28.484 1.00 16.78 116 GLY E C 1
ATOM 4172 O O . GLY E 1 128 ? 29.436 -35.990 29.062 1.00 20.87 116 GLY E O 1
ATOM 4173 N N . GLU E 1 129 ? 28.105 -34.767 27.735 1.00 14.78 117 GLU E N 1
ATOM 4174 C CA . GLU E 1 129 ? 29.106 -33.712 27.497 1.00 15.96 117 GLU E CA 1
ATOM 4175 C C . GLU E 1 129 ? 28.891 -32.618 28.538 1.00 22.08 117 GLU E C 1
ATOM 4176 O O . GLU E 1 129 ? 27.777 -32.116 28.712 1.00 19.12 117 GLU E O 1
ATOM 4182 N N . THR E 1 130 ? 29.968 -32.251 29.230 1.00 25.34 118 THR E N 1
ATOM 4183 C CA . THR E 1 130 ? 29.901 -31.280 30.325 1.00 25.62 118 THR E CA 1
ATOM 4184 C C . THR E 1 130 ? 29.444 -29.950 29.803 1.00 25.01 118 THR E C 1
ATOM 4185 O O . THR E 1 130 ? 29.979 -29.438 28.815 1.00 22.47 118 THR E O 1
ATOM 4189 N N . ILE E 1 131 ? 28.456 -29.397 30.492 1.00 25.23 119 ILE E N 1
ATOM 4190 C CA . ILE E 1 131 ? 27.994 -28.052 30.220 1.00 26.76 119 ILE E CA 1
ATOM 4191 C C . ILE E 1 131 ? 28.688 -27.109 31.208 1.00 29.44 119 ILE E C 1
ATOM 4192 O O . ILE E 1 131 ? 28.408 -27.148 32.419 1.00 26.16 119 ILE E O 1
ATOM 4197 N N . SER E 1 132 ? 29.598 -26.284 30.698 1.00 32.41 120 SER E N 1
ATOM 4198 C CA . SER E 1 132 ? 30.355 -25.377 31.551 1.00 38.37 120 SER E CA 1
ATOM 4199 C C . SER E 1 132 ? 30.629 -24.052 30.869 1.00 42.69 120 SER E C 1
ATOM 4200 O O . SER E 1 132 ? 30.627 -23.963 29.640 1.00 44.64 120 SER E O 1
ATOM 4203 N N . LEU E 1 133 ? 30.884 -23.025 31.681 1.00 45.84 121 LEU E N 1
ATOM 4204 C CA . LEU E 1 133 ? 31.195 -21.684 31.176 1.00 48.58 121 LEU E CA 1
ATOM 4205 C C . LEU E 1 133 ? 32.596 -21.212 31.584 1.00 50.06 121 LEU E C 1
ATOM 4206 O O . LEU E 1 133 ? 33.108 -21.580 32.643 1.00 52.83 121 LEU E O 1
ATOM 4211 N N . ARG F 1 32 ? -15.820 -1.709 23.147 1.00 29.78 20 ARG F N 1
ATOM 4212 C CA . ARG F 1 32 ? -14.355 -1.457 23.305 1.00 28.58 20 ARG F CA 1
ATOM 4213 C C . ARG F 1 32 ? -13.565 -2.648 22.754 1.00 27.92 20 ARG F C 1
ATOM 4214 O O . ARG F 1 32 ? -13.770 -3.789 23.175 1.00 31.93 20 ARG F O 1
ATOM 4222 N N . GLY F 1 33 ? -12.661 -2.398 21.823 1.00 25.69 21 GLY F N 1
ATOM 4223 C CA . GLY F 1 33 ? -11.833 -3.461 21.269 1.00 23.57 21 GLY F CA 1
ATOM 4224 C C . GLY F 1 33 ? -12.591 -4.444 20.393 1.00 21.50 21 GLY F C 1
ATOM 4225 O O . GLY F 1 33 ? -13.705 -4.177 19.928 1.00 22.24 21 GLY F O 1
ATOM 4226 N N . THR F 1 34 ? -11.965 -5.592 20.183 1.00 16.51 22 THR F N 1
ATOM 4227 C CA . THR F 1 34 ? -12.459 -6.637 19.315 1.00 16.88 22 THR F CA 1
ATOM 4228 C C . THR F 1 34 ? -12.380 -7.935 20.076 1.00 14.04 22 THR F C 1
ATOM 4229 O O . THR F 1 34 ? -11.854 -7.983 21.211 1.00 18.00 22 THR F O 1
ATOM 4233 N N . LEU F 1 35 ? -12.801 -9.020 19.423 1.00 16.89 23 LEU F N 1
ATOM 4234 C CA . LEU F 1 35 ? -12.630 -10.349 20.008 1.00 16.69 23 LEU F CA 1
ATOM 4235 C C . LEU F 1 35 ? -11.148 -10.674 20.218 1.00 17.72 23 LEU F C 1
ATOM 4236 O O . LEU F 1 35 ? -10.771 -11.399 21.154 1.00 20.01 23 LEU F O 1
ATOM 4238 N N . ASN F 1 36 ? -10.297 -10.157 19.337 1.00 15.51 24 ASN F N 1
ATOM 4239 C CA . ASN F 1 36 ? -8.856 -10.354 19.504 1.00 15.16 24 ASN F CA 1
ATOM 4240 C C . ASN F 1 36 ? -8.324 -9.702 20.785 1.00 15.45 24 ASN F C 1
ATOM 4241 O O . ASN F 1 36 ? -7.478 -10.268 21.495 1.00 15.59 24 ASN F O 1
ATOM 4246 N N . THR F 1 37 ? -8.832 -8.507 21.083 1.00 15.65 25 THR F N 1
ATOM 4247 C CA . THR F 1 37 ? -8.409 -7.805 22.296 1.00 14.93 25 THR F CA 1
ATOM 4248 C C . THR F 1 37 ? -8.752 -8.674 23.504 1.00 15.21 25 THR F C 1
ATOM 4249 O O . THR F 1 37 ? -7.952 -8.878 24.415 1.00 15.75 25 THR F O 1
ATOM 4253 N N . LYS F 1 38 ? -9.977 -9.193 23.513 1.00 16.05 26 LYS F N 1
ATOM 4254 C CA . LYS F 1 38 ? -10.440 -10.023 24.631 1.00 14.32 26 LYS F CA 1
ATOM 4255 C C . LYS F 1 38 ? -9.608 -11.263 24.801 1.00 12.90 26 LYS F C 1
ATOM 4256 O O . LYS F 1 38 ? -9.200 -11.624 25.935 1.00 15.70 26 LYS F O 1
ATOM 4259 N N . ARG F 1 39 ? -9.349 -11.931 23.690 1.00 14.08 27 ARG F N 1
ATOM 4260 C CA . ARG F 1 39 ? -8.512 -13.126 23.718 1.00 15.51 27 ARG F CA 1
ATOM 4261 C C . ARG F 1 39 ? -7.110 -12.824 24.259 1.00 16.64 27 ARG F C 1
ATOM 4262 O O . ARG F 1 39 ? -6.541 -13.611 25.024 1.00 18.48 27 ARG F O 1
ATOM 4270 N N . PHE F 1 40 ? -6.557 -11.674 23.899 1.00 14.34 28 PHE F N 1
ATOM 4271 C CA . PHE F 1 40 ? -5.225 -11.313 24.359 1.00 16.66 28 PHE F CA 1
ATOM 4272 C C . PHE F 1 40 ? -5.205 -11.071 25.869 1.00 17.49 28 PHE F C 1
ATOM 4273 O O . PHE F 1 40 ? -4.300 -11.528 26.568 1.00 16.27 28 PHE F O 1
ATOM 4281 N N . PHE F 1 41 ? -6.231 -10.379 26.370 1.00 16.95 29 PHE F N 1
ATOM 4282 C CA . PHE F 1 41 ? -6.341 -10.111 27.799 1.00 17.07 29 PHE F CA 1
ATOM 4283 C C . PHE F 1 41 ? -6.507 -11.430 28.526 1.00 19.27 29 PHE F C 1
ATOM 4284 O O . PHE F 1 41 ? -5.918 -11.635 29.590 1.00 20.34 29 PHE F O 1
ATOM 4292 N N . ASN F 1 42 ? -7.253 -12.355 27.938 1.00 17.79 30 ASN F N 1
ATOM 4293 C CA . ASN F 1 42 ? -7.438 -13.675 28.564 1.00 19.06 30 ASN F CA 1
ATOM 4294 C C . ASN F 1 42 ? -6.124 -14.456 28.666 1.00 19.57 30 ASN F C 1
ATOM 4295 O O . ASN F 1 42 ? -5.859 -15.140 29.677 1.00 18.81 30 ASN F O 1
ATOM 4300 N N . LEU F 1 43 ? -5.332 -14.379 27.603 1.00 18.16 31 LEU F N 1
ATOM 4301 C CA . LEU F 1 43 ? -4.005 -15.032 27.537 1.00 18.06 31 LEU F CA 1
ATOM 4302 C C . LEU F 1 43 ? -3.038 -14.450 28.571 1.00 18.93 31 LEU F C 1
ATOM 4303 O O . LEU F 1 43 ? -2.276 -15.183 29.214 1.00 20.00 31 LEU F O 1
ATOM 4308 N N . ASP F 1 44 ? -3.091 -13.133 28.753 1.00 18.58 32 ASP F N 1
ATOM 4309 C CA . ASP F 1 44 ? -2.288 -12.458 29.783 1.00 20.13 32 ASP F CA 1
ATOM 4310 C C . ASP F 1 44 ? -2.597 -12.979 31.189 1.00 21.34 32 ASP F C 1
ATOM 4311 O O . ASP F 1 44 ? -1.694 -13.141 32.006 1.00 24.03 32 ASP F O 1
ATOM 4316 N N . SER F 1 45 ? -3.863 -13.257 31.484 1.00 19.60 33 SER F N 1
ATOM 4317 C CA . SER F 1 45 ? -4.212 -13.856 32.775 1.00 18.95 33 SER F CA 1
ATOM 4318 C C . SER F 1 45 ? -3.744 -15.304 32.854 1.00 17.77 33 SER F C 1
ATOM 4319 O O . SER F 1 45 ? -3.216 -15.762 33.869 1.00 16.87 33 SER F O 1
ATOM 4324 N N . ALA F 1 46 ? -3.905 -16.023 31.755 1.00 17.23 34 ALA F N 1
ATOM 4325 C CA . ALA F 1 46 ? -3.673 -17.458 31.741 1.00 17.77 34 ALA F CA 1
ATOM 4326 C C . ALA F 1 46 ? -2.219 -17.795 32.000 1.00 18.31 34 ALA F C 1
ATOM 4327 O O . ALA F 1 46 ? -1.928 -18.805 32.630 1.00 18.66 34 ALA F O 1
ATOM 4329 N N . VAL F 1 47 ? -1.289 -16.965 31.525 1.00 18.62 35 VAL F N 1
ATOM 4330 C CA . VAL F 1 47 ? 0.125 -17.343 31.620 1.00 19.11 35 VAL F CA 1
ATOM 4331 C C . VAL F 1 47 ? 0.670 -17.285 33.026 1.00 19.86 35 VAL F C 1
ATOM 4332 O O . VAL F 1 47 ? 1.776 -17.768 33.249 1.00 19.62 35 VAL F O 1
ATOM 4336 N N . TYR F 1 48 ? -0.091 -16.696 33.952 1.00 17.62 36 TYR F N 1
ATOM 4337 C CA . TYR F 1 48 ? 0.295 -16.639 35.354 1.00 19.19 36 TYR F CA 1
ATOM 4338 C C . TYR F 1 48 ? -0.421 -17.675 36.218 1.00 19.47 36 TYR F C 1
ATOM 4339 O O . TYR F 1 48 ? -0.219 -17.706 37.447 1.00 17.54 36 TYR F O 1
ATOM 4348 N N . ARG F 1 49 ? -1.237 -18.541 35.605 1.00 20.13 37 ARG F N 1
ATOM 4349 C CA . ARG F 1 49 ? -1.844 -19.656 36.339 1.00 21.48 37 ARG F CA 1
ATOM 4350 C C . ARG F 1 49 ? -0.781 -20.714 36.627 1.00 21.62 37 ARG F C 1
ATOM 4351 O O . ARG F 1 49 ? 0.150 -20.888 35.843 1.00 22.68 37 ARG F O 1
ATOM 4359 N N . PRO F 1 50 ? -0.935 -21.445 37.727 1.00 22.25 38 PRO F N 1
ATOM 4360 C CA . PRO F 1 50 ? 0.119 -22.361 38.151 1.00 24.66 38 PRO F CA 1
ATOM 4361 C C . PRO F 1 50 ? 0.299 -23.532 37.195 1.00 22.85 38 PRO F C 1
ATOM 4362 O O . PRO F 1 50 ? -0.651 -23.978 36.544 1.00 20.82 38 PRO F O 1
ATOM 4366 N N . GLY F 1 51 ? 1.540 -23.987 37.098 1.00 21.06 39 GLY F N 1
ATOM 4367 C CA . GLY F 1 51 ? 1.882 -25.183 36.368 1.00 18.73 39 GLY F CA 1
ATOM 4368 C C . GLY F 1 51 ? 2.976 -25.864 37.156 1.00 15.81 39 GLY F C 1
ATOM 4369 O O . GLY F 1 51 ? 2.827 -26.093 38.390 1.00 17.45 39 GLY F O 1
ATOM 4370 N N . LYS F 1 52 ? 4.053 -26.221 36.454 1.00 14.94 40 LYS F N 1
ATOM 4371 C CA . LYS F 1 52 ? 5.264 -26.712 37.107 1.00 15.04 40 LYS F CA 1
ATOM 4372 C C . LYS F 1 52 ? 5.915 -25.596 37.928 1.00 14.99 40 LYS F C 1
ATOM 4373 O O . LYS F 1 52 ? 6.563 -25.878 38.934 1.00 14.85 40 LYS F O 1
ATOM 4379 N N . LEU F 1 53 ? 5.722 -24.345 37.520 1.00 13.39 41 LEU F N 1
ATOM 4380 C CA . LEU F 1 53 ? 6.074 -23.208 38.349 1.00 13.59 41 LEU F CA 1
ATOM 4381 C C . LEU F 1 53 ? 4.828 -22.806 39.118 1.00 13.98 41 LEU F C 1
ATOM 4382 O O . LEU F 1 53 ? 3.718 -22.761 38.553 1.00 14.27 41 LEU F O 1
ATOM 4387 N N . ASP F 1 54 ? 4.992 -22.492 40.400 1.00 15.24 42 ASP F N 1
ATOM 4388 C CA . ASP F 1 54 ? 3.836 -22.127 41.214 1.00 14.79 42 ASP F CA 1
ATOM 4389 C C . ASP F 1 54 ? 3.448 -20.673 40.965 1.00 14.74 42 ASP F C 1
ATOM 4390 O O . ASP F 1 54 ? 4.174 -19.897 40.337 1.00 15.95 42 ASP F O 1
ATOM 4395 N N . VAL F 1 55 ? 2.256 -20.321 41.427 1.00 14.32 43 VAL F N 1
ATOM 4396 C CA . VAL F 1 55 ? 1.769 -18.962 41.153 1.00 14.19 43 VAL F CA 1
ATOM 4397 C C . VAL F 1 55 ? 2.646 -17.867 41.791 1.00 13.43 43 VAL F C 1
ATOM 4398 O O . VAL F 1 55 ? 2.880 -16.827 41.169 1.00 13.39 43 VAL F O 1
ATOM 4405 N N . LYS F 1 56 ? 3.181 -18.084 42.992 1.00 14.65 44 LYS F N 1
ATOM 4406 C CA . LYS F 1 56 ? 4.084 -17.086 43.568 1.00 15.18 44 LYS F CA 1
ATOM 4407 C C . LYS F 1 56 ? 5.288 -16.814 42.683 1.00 14.75 44 LYS F C 1
ATOM 4408 O O . LYS F 1 56 ? 5.640 -15.643 42.410 1.00 13.55 44 LYS F O 1
ATOM 4414 N N . THR F 1 57 ? 5.903 -17.880 42.177 1.00 15.41 45 THR F N 1
ATOM 4415 C CA . THR F 1 57 ? 7.021 -17.739 41.271 1.00 14.56 45 THR F CA 1
ATOM 4416 C C . THR F 1 57 ? 6.679 -16.963 39.993 1.00 13.10 45 THR F C 1
ATOM 4417 O O . THR F 1 57 ? 7.435 -16.078 39.552 1.00 13.90 45 THR F O 1
ATOM 4421 N N . LYS F 1 58 ? 5.529 -17.308 39.424 1.00 13.51 46 LYS F N 1
ATOM 4422 C CA . LYS F 1 58 ? 5.106 -16.656 38.185 1.00 10.53 46 LYS F CA 1
ATOM 4423 C C . LYS F 1 58 ? 4.825 -15.198 38.415 1.00 12.35 46 LYS F C 1
ATOM 4424 O O . LYS F 1 58 ? 5.167 -14.358 37.606 1.00 13.60 46 LYS F O 1
ATOM 4430 N N . GLU F 1 59 ? 4.200 -14.866 39.542 1.00 11.77 47 GLU F N 1
ATOM 4431 C CA . GLU F 1 59 ? 3.901 -13.436 39.821 1.00 12.56 47 GLU F CA 1
ATOM 4432 C C . GLU F 1 59 ? 5.211 -12.641 40.064 1.00 14.39 47 GLU F C 1
ATOM 4433 O O . GLU F 1 59 ? 5.349 -11.466 39.666 1.00 13.43 47 GLU F O 1
ATOM 4439 N N . LEU F 1 60 ? 6.185 -13.274 40.718 1.00 13.32 48 LEU F N 1
ATOM 4440 C CA . LEU F 1 60 ? 7.498 -12.655 40.853 1.00 14.03 48 LEU F CA 1
ATOM 4441 C C . LEU F 1 60 ? 8.166 -12.437 39.524 1.00 11.43 48 LEU F C 1
ATOM 4442 O O . LEU F 1 60 ? 8.791 -11.399 39.343 1.00 13.85 48 LEU F O 1
ATOM 4447 N N . MET F 1 61 ? 8.003 -13.379 38.583 1.00 14.61 49 MET F N 1
ATOM 4448 C CA . MET F 1 61 ? 8.494 -13.149 37.227 1.00 15.08 49 MET F CA 1
ATOM 4449 C C . MET F 1 61 ? 7.802 -12.006 36.513 1.00 15.05 49 MET F C 1
ATOM 4450 O O . MET F 1 61 ? 8.426 -11.228 35.806 1.00 14.31 49 MET F O 1
ATOM 4455 N N . GLY F 1 62 ? 6.487 -11.899 36.684 1.00 15.30 50 GLY F N 1
ATOM 4456 C CA . GLY F 1 62 ? 5.771 -10.749 36.152 1.00 14.13 50 GLY F CA 1
ATOM 4457 C C . GLY F 1 62 ? 6.275 -9.449 36.756 1.00 15.07 50 GLY F C 1
ATOM 4458 O O . GLY F 1 62 ? 6.399 -8.431 36.059 1.00 15.10 50 GLY F O 1
ATOM 4459 N N . LEU F 1 63 ? 6.558 -9.463 38.060 1.00 14.58 51 LEU F N 1
ATOM 4460 C CA . LEU F 1 63 ? 7.164 -8.305 38.705 1.00 12.65 51 LEU F CA 1
ATOM 4461 C C . LEU F 1 63 ? 8.510 -7.909 38.075 1.00 12.51 51 LEU F C 1
ATOM 4462 O O . LEU F 1 63 ? 8.773 -6.724 37.745 1.00 12.47 51 LEU F O 1
ATOM 4467 N N . VAL F 1 64 ? 9.380 -8.881 37.917 1.00 11.38 52 VAL F N 1
ATOM 4468 C CA . VAL F 1 64 ? 10.672 -8.616 37.282 1.00 13.27 52 VAL F CA 1
ATOM 4469 C C . VAL F 1 64 ? 10.480 -8.022 35.870 1.00 13.24 52 VAL F C 1
ATOM 4470 O O . VAL F 1 64 ? 11.095 -7.041 35.516 1.00 12.91 52 VAL F O 1
ATOM 4474 N N . ALA F 1 65 ? 9.674 -8.665 35.027 1.00 13.39 53 ALA F N 1
ATOM 4475 C CA . ALA F 1 65 ? 9.423 -8.203 33.674 1.00 12.89 53 ALA F CA 1
ATOM 4476 C C . ALA F 1 65 ? 8.861 -6.792 33.637 1.00 11.68 53 ALA F C 1
ATOM 4477 O O . ALA F 1 65 ? 9.283 -5.922 32.859 1.00 13.71 53 ALA F O 1
ATOM 4479 N N . SER F 1 66 ? 7.873 -6.567 34.508 1.00 12.21 54 SER F N 1
ATOM 4480 C CA . SER F 1 66 ? 7.235 -5.251 34.574 1.00 13.35 54 SER F CA 1
ATOM 4481 C C . SER F 1 66 ? 8.209 -4.178 35.019 1.00 14.72 54 SER F C 1
ATOM 4482 O O . SER F 1 66 ? 8.099 -3.042 34.577 1.00 13.84 54 SER F O 1
ATOM 4485 N N . THR F 1 67 ? 9.127 -4.507 35.936 1.00 12.87 55 THR F N 1
ATOM 4486 C CA . THR F 1 67 ? 10.118 -3.543 36.395 1.00 12.41 55 THR F CA 1
ATOM 4487 C C . THR F 1 67 ? 11.192 -3.217 35.357 1.00 12.92 55 THR F C 1
ATOM 4488 O O . THR F 1 67 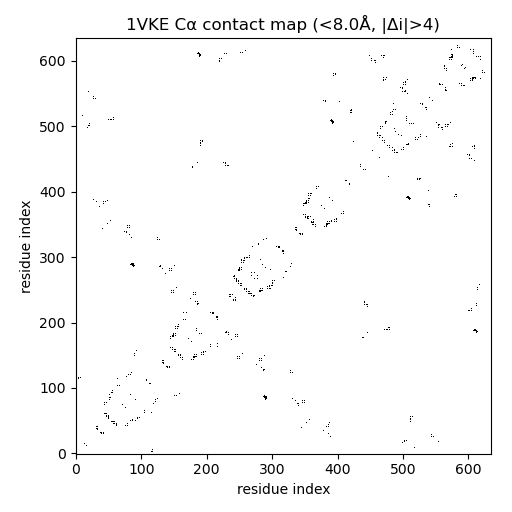? 11.518 -2.048 35.081 1.00 12.72 55 THR F O 1
ATOM 4492 N N . VAL F 1 68 ? 11.783 -4.234 34.740 1.00 11.47 56 VAL F N 1
ATOM 4493 C CA . VAL F 1 68 ? 12.757 -3.910 33.705 1.00 12.53 56 VAL F CA 1
ATOM 4494 C C . VAL F 1 68 ? 12.195 -3.112 32.514 1.00 12.46 56 VAL F C 1
ATOM 4495 O O . VAL F 1 68 ? 12.934 -2.360 31.804 1.00 12.65 56 VAL F O 1
ATOM 4499 N N . LEU F 1 69 ? 10.882 -3.325 32.262 1.00 11.45 57 LEU F N 1
ATOM 4500 C CA . LEU F 1 69 ? 10.175 -2.645 31.217 1.00 11.19 57 LEU F CA 1
ATOM 4501 C C . LEU F 1 69 ? 9.550 -1.336 31.669 1.00 11.38 57 LEU F C 1
ATOM 4502 O O . LEU F 1 69 ? 9.028 -0.581 30.842 1.00 12.04 57 LEU F O 1
ATOM 4507 N N . ARG F 1 70 ? 9.625 -1.039 32.944 1.00 12.15 58 ARG F N 1
ATOM 4508 C CA . ARG F 1 70 ? 9.296 0.272 33.475 1.00 13.03 58 ARG F CA 1
ATOM 4509 C C . ARG F 1 70 ? 7.831 0.634 33.264 1.00 13.30 58 ARG F C 1
ATOM 4510 O O . ARG F 1 70 ? 7.503 1.750 32.835 1.00 15.74 58 ARG F O 1
ATOM 4518 N N . CYS F 1 71 ? 6.962 -0.309 33.618 1.00 13.03 59 CYS F N 1
ATOM 4519 C CA . CYS F 1 71 ? 5.498 -0.079 33.595 1.00 12.07 59 CYS F CA 1
ATOM 4520 C C . CYS F 1 71 ? 4.955 -0.031 35.020 1.00 13.36 59 CYS F C 1
ATOM 4521 O O . CYS F 1 71 ? 4.843 -1.065 35.674 1.00 14.18 59 CYS F O 1
ATOM 4524 N N . ASP F 1 72 ? 4.644 1.171 35.499 1.00 14.76 60 ASP F N 1
ATOM 4525 C CA . ASP F 1 72 ? 4.181 1.316 36.890 1.00 14.66 60 ASP F CA 1
ATOM 4526 C C . ASP F 1 72 ? 2.895 0.589 37.229 1.00 14.73 60 ASP F C 1
ATOM 4527 O O . ASP F 1 72 ? 2.802 -0.001 38.307 1.00 15.16 60 ASP F O 1
ATOM 4532 N N . ASP F 1 73 ? 1.911 0.619 36.336 1.00 14.45 61 ASP F N 1
ATOM 4533 C CA . ASP F 1 73 ? 0.649 -0.048 36.618 1.00 12.95 61 ASP F CA 1
ATOM 4534 C C . ASP F 1 73 ? 0.868 -1.551 36.667 1.00 13.16 61 ASP F C 1
ATOM 4535 O O . ASP F 1 73 ? 0.254 -2.239 37.507 1.00 14.28 61 ASP F O 1
ATOM 4540 N N . CYS F 1 74 ? 1.769 -2.064 35.809 1.00 12.52 62 CYS F N 1
ATOM 4541 C CA . CYS F 1 74 ? 2.077 -3.491 35.792 1.00 14.17 62 CYS F CA 1
ATOM 4542 C C . CYS F 1 74 ? 2.807 -3.903 37.066 1.00 14.79 62 CYS F C 1
ATOM 4543 O O . CYS F 1 74 ? 2.500 -4.932 37.689 1.00 14.86 62 CYS F O 1
ATOM 4546 N N . ILE F 1 75 ? 3.759 -3.072 37.489 1.00 14.81 63 ILE F N 1
ATOM 4547 C CA . ILE F 1 75 ? 4.500 -3.331 38.723 1.00 14.98 63 ILE F CA 1
ATOM 4548 C C . ILE F 1 75 ? 3.518 -3.425 39.902 1.00 13.55 63 ILE F C 1
ATOM 4549 O O . ILE F 1 75 ? 3.566 -4.373 40.705 1.00 17.22 63 ILE F O 1
ATOM 4554 N N . ARG F 1 76 ? 2.626 -2.441 39.994 1.00 13.95 64 ARG F N 1
ATOM 4555 C CA . ARG F 1 76 ? 1.628 -2.395 41.076 1.00 15.15 64 ARG F CA 1
ATOM 4556 C C . ARG F 1 76 ? 0.761 -3.652 41.123 1.00 14.74 64 ARG F C 1
ATOM 4557 O O . ARG F 1 76 ? 0.523 -4.216 42.189 1.00 16.22 64 ARG F O 1
ATOM 4572 N N . TYR F 1 77 ? 0.272 -4.068 39.963 1.00 12.37 65 TYR F N 1
ATOM 4573 C CA . TYR F 1 77 ? -0.528 -5.274 39.835 1.00 13.01 65 TYR F CA 1
ATOM 4574 C C . TYR F 1 77 ? 0.209 -6.494 40.377 1.00 11.99 65 TYR F C 1
ATOM 4575 O O . TYR F 1 77 ? -0.313 -7.236 41.218 1.00 13.69 65 TYR F O 1
ATOM 4584 N N . HIS F 1 78 ? 1.426 -6.718 39.884 1.00 13.36 66 HIS F N 1
ATOM 4585 C CA . HIS F 1 78 ? 2.185 -7.914 40.282 1.00 14.90 66 HIS F CA 1
ATOM 4586 C C . HIS F 1 78 ? 2.670 -7.851 41.716 1.00 15.37 66 HIS F C 1
ATOM 4587 O O . HIS F 1 78 ? 2.726 -8.883 42.377 1.00 17.80 66 HIS F O 1
ATOM 4594 N N . LEU F 1 79 ? 2.938 -6.660 42.245 1.00 15.36 67 LEU F N 1
ATOM 4595 C CA . LEU F 1 79 ? 3.178 -6.549 43.692 1.00 17.40 67 LEU F CA 1
ATOM 4596 C C . LEU F 1 79 ? 1.991 -7.031 44.506 1.00 16.49 67 LEU F C 1
ATOM 4597 O O . LEU F 1 79 ? 2.148 -7.834 45.435 1.00 19.88 67 LEU F O 1
ATOM 4602 N N . VAL F 1 80 ? 0.793 -6.555 44.183 1.00 15.58 68 VAL F N 1
ATOM 4603 C CA . VAL F 1 80 ? -0.401 -7.011 44.889 1.00 15.28 68 VAL F CA 1
ATOM 4604 C C . VAL F 1 80 ? -0.515 -8.533 44.846 1.00 14.54 68 VAL F C 1
ATOM 4605 O O . VAL F 1 80 ? -0.722 -9.183 45.870 1.00 14.52 68 VAL F O 1
ATOM 4609 N N . ARG F 1 81 ? -0.315 -9.109 43.662 1.00 13.80 69 ARG F N 1
ATOM 4610 C CA . ARG F 1 81 ? -0.411 -10.547 43.508 1.00 15.92 69 ARG F CA 1
ATOM 4611 C C . ARG F 1 81 ? 0.672 -11.270 44.300 1.00 15.83 69 ARG F C 1
ATOM 4612 O O . ARG F 1 81 ? 0.408 -12.309 44.931 1.00 14.48 69 ARG F O 1
ATOM 4620 N N . CYS F 1 82 ? 1.904 -10.767 44.240 1.00 16.69 70 CYS F N 1
ATOM 4621 C CA . CYS F 1 82 ? 2.981 -11.355 45.060 1.00 16.64 70 CYS F CA 1
ATOM 4622 C C . CYS F 1 82 ? 2.628 -11.399 46.555 1.00 16.35 70 CYS F C 1
ATOM 4623 O O . CYS F 1 82 ? 2.826 -12.413 47.227 1.00 15.46 70 CYS F O 1
ATOM 4626 N N . VAL F 1 83 ? 2.078 -10.301 47.064 1.00 16.58 71 VAL F N 1
ATOM 4627 C CA . VAL F 1 83 ? 1.684 -10.203 48.460 1.00 16.39 71 VAL F CA 1
ATOM 4628 C C . VAL F 1 83 ? 0.546 -11.174 48.757 1.00 13.58 71 VAL F C 1
ATOM 4629 O O . VAL F 1 83 ? 0.564 -11.868 49.772 1.00 17.41 71 VAL F O 1
ATOM 4633 N N . GLN F 1 84 ? -0.457 -11.202 47.885 1.00 12.98 72 GLN F N 1
ATOM 4634 C CA . GLN F 1 84 ? -1.564 -12.157 48.029 1.00 14.74 72 GLN F CA 1
ATOM 4635 C C . GLN F 1 84 ? -1.086 -13.608 48.063 1.00 17.05 72 GLN F C 1
ATOM 4636 O O . GLN F 1 84 ? -1.663 -14.419 48.810 1.00 16.59 72 GLN F O 1
ATOM 4642 N N . GLU F 1 85 ? -0.059 -13.933 47.261 1.00 15.58 73 GLU F N 1
ATOM 4643 C CA . GLU F 1 85 ? 0.452 -15.307 47.170 1.00 16.28 73 GLU F CA 1
ATOM 4644 C C . GLU F 1 85 ? 1.514 -15.632 48.231 1.00 18.46 73 GLU F C 1
ATOM 4645 O O . GLU F 1 85 ? 2.169 -16.663 48.142 1.00 21.26 73 GLU F O 1
ATOM 4651 N N . GLY F 1 86 ? 1.676 -14.756 49.225 1.00 15.70 74 GLY F N 1
ATOM 4652 C CA . GLY F 1 86 ? 2.555 -14.990 50.358 1.00 16.67 74 GLY F CA 1
ATOM 4653 C C . GLY F 1 86 ? 4.031 -14.663 50.220 1.00 14.02 74 GLY F C 1
ATOM 4654 O O . GLY F 1 86 ? 4.841 -15.078 51.058 1.00 15.95 74 GLY F O 1
ATOM 4655 N N . ALA F 1 87 ? 4.409 -13.896 49.207 1.00 14.07 75 ALA F N 1
ATOM 4656 C CA . ALA F 1 87 ? 5.809 -13.508 49.067 1.00 15.21 75 ALA F CA 1
ATOM 4657 C C . ALA F 1 87 ? 6.213 -12.571 50.206 1.00 15.77 75 ALA F C 1
ATOM 4658 O O . ALA F 1 87 ? 5.434 -11.716 50.607 1.00 15.14 75 ALA F O 1
ATOM 4660 N N . SER F 1 88 ? 7.418 -12.750 50.730 1.00 14.11 76 SER F N 1
ATOM 4661 C CA . SER F 1 88 ? 7.964 -11.906 51.787 1.00 14.49 76 SER F CA 1
ATOM 4662 C C . SER F 1 88 ? 8.588 -10.662 51.152 1.00 14.55 76 SER F C 1
ATOM 4663 O O . SER F 1 88 ? 8.909 -10.641 49.949 1.00 13.99 76 SER F O 1
ATOM 4666 N N . ASP F 1 89 ? 8.812 -9.632 51.966 1.00 14.28 77 ASP F N 1
ATOM 4667 C CA . ASP F 1 89 ? 9.525 -8.454 51.456 1.00 10.75 77 ASP F CA 1
ATOM 4668 C C . ASP F 1 89 ? 10.894 -8.855 50.910 1.00 9.81 77 ASP F C 1
ATOM 4669 O O . ASP F 1 89 ? 11.281 -8.365 49.855 1.00 12.74 77 ASP F O 1
ATOM 4674 N N . GLU F 1 90 ? 11.598 -9.758 51.614 1.00 14.30 78 GLU F N 1
ATOM 4675 C CA . GLU F 1 90 ? 12.954 -10.164 51.199 1.00 15.75 78 GLU F CA 1
ATOM 4676 C C . GLU F 1 90 ? 12.949 -10.850 49.841 1.00 14.46 78 GLU F C 1
ATOM 4677 O O . GLU F 1 90 ? 13.800 -10.549 49.004 1.00 12.02 78 GLU F O 1
ATOM 4683 N N . GLU F 1 91 ? 11.983 -11.731 49.606 1.00 13.09 79 GLU F N 1
ATOM 4684 C CA . GLU F 1 91 ? 11.784 -12.338 48.283 1.00 13.74 79 GLU F CA 1
ATOM 4685 C C . GLU F 1 91 ? 11.547 -11.289 47.196 1.00 12.19 79 GLU F C 1
ATOM 4686 O O . GLU F 1 91 ? 12.178 -11.309 46.153 1.00 11.81 79 GLU F O 1
ATOM 4692 N N . ILE F 1 92 ? 10.678 -10.334 47.476 1.00 11.97 80 ILE F N 1
ATOM 4693 C CA . ILE F 1 92 ? 10.390 -9.273 46.519 1.00 11.27 80 ILE F CA 1
ATOM 4694 C C . ILE F 1 92 ? 11.631 -8.432 46.235 1.00 9.63 80 ILE F C 1
ATOM 4695 O O . ILE F 1 92 ? 11.908 -8.119 45.073 1.00 13.10 80 ILE F O 1
ATOM 4700 N N . PHE F 1 93 ? 12.364 -8.056 47.289 1.00 12.32 81 PHE F N 1
ATOM 4701 C CA . PHE F 1 93 ? 13.586 -7.286 47.130 1.00 11.20 81 PHE F CA 1
ATOM 4702 C C . PHE F 1 93 ? 14.626 -8.036 46.301 1.00 11.47 81 PHE F C 1
ATOM 4703 O O . PHE F 1 93 ? 15.325 -7.452 45.474 1.00 11.80 81 PHE F O 1
ATOM 4711 N N . GLU F 1 94 ? 14.771 -9.322 46.542 1.00 10.32 82 GLU F N 1
ATOM 4712 C CA . GLU F 1 94 ? 15.767 -10.059 45.745 1.00 10.99 82 GLU F CA 1
ATOM 4713 C C . GLU F 1 94 ? 15.382 -10.099 44.280 1.00 11.95 82 GLU F C 1
ATOM 4714 O O . GLU F 1 94 ? 16.256 -10.041 43.405 1.00 12.63 82 GLU F O 1
ATOM 4720 N N . ALA F 1 95 ? 14.081 -10.189 43.973 1.00 12.07 83 ALA F N 1
ATOM 4721 C CA . ALA F 1 95 ? 13.593 -10.110 42.581 1.00 11.62 83 ALA F CA 1
ATOM 4722 C C . ALA F 1 95 ? 13.842 -8.720 41.992 1.00 12.96 83 ALA F C 1
ATOM 4723 O O . ALA F 1 95 ? 14.304 -8.595 40.853 1.00 13.85 83 ALA F O 1
ATOM 4725 N N . LEU F 1 96 ? 13.514 -7.684 42.751 1.00 13.91 84 LEU F N 1
ATOM 4726 C CA . LEU F 1 96 ? 13.702 -6.311 42.265 1.00 11.87 84 LEU F CA 1
ATOM 4727 C C . LEU F 1 96 ? 15.170 -6.009 42.021 1.00 12.54 84 LEU F C 1
ATOM 4728 O O . LEU F 1 96 ? 15.485 -5.247 41.092 1.00 13.88 84 LEU F O 1
ATOM 4733 N N . ASP F 1 97 ? 16.070 -6.609 42.800 1.00 12.66 85 ASP F N 1
ATOM 4734 C CA . ASP F 1 97 ? 17.509 -6.422 42.545 1.00 11.32 85 ASP F CA 1
ATOM 4735 C C . ASP F 1 97 ? 17.945 -6.969 41.203 1.00 13.93 85 ASP F C 1
ATOM 4736 O O . ASP F 1 97 ? 18.820 -6.383 40.542 1.00 12.24 85 ASP F O 1
ATOM 4741 N N . ILE F 1 98 ? 17.369 -8.107 40.824 1.00 10.53 86 ILE F N 1
ATOM 4742 C CA . ILE F 1 98 ? 17.634 -8.627 39.468 1.00 11.56 86 ILE F CA 1
ATOM 4743 C C . ILE F 1 98 ? 17.167 -7.632 38.401 1.00 12.75 86 ILE F C 1
ATOM 4744 O O . ILE F 1 98 ? 17.908 -7.357 37.442 1.00 12.10 86 ILE F O 1
ATOM 4749 N N . ALA F 1 99 ? 15.962 -7.097 38.546 1.00 12.21 87 ALA F N 1
ATOM 4750 C CA . ALA F 1 99 ? 15.433 -6.134 37.560 1.00 12.16 87 ALA F CA 1
ATOM 4751 C C . ALA F 1 99 ? 16.337 -4.872 37.518 1.00 13.15 87 ALA F C 1
ATOM 4752 O O . ALA F 1 99 ? 16.595 -4.323 36.454 1.00 12.87 87 ALA F O 1
ATOM 4754 N N . LEU F 1 100 ? 16.821 -4.438 38.680 1.00 11.82 88 LEU F N 1
ATOM 4755 C CA . LEU F 1 100 ? 17.705 -3.275 38.751 1.00 12.43 88 LEU F CA 1
ATOM 4756 C C . LEU F 1 100 ? 19.001 -3.444 37.928 1.00 12.96 88 LEU F C 1
ATOM 4757 O O . LEU F 1 100 ? 19.415 -2.562 37.183 1.00 12.34 88 LEU F O 1
ATOM 4762 N N . VAL F 1 101 ? 19.700 -4.535 38.180 1.00 13.86 89 VAL F N 1
ATOM 4763 C CA . VAL F 1 101 ? 20.956 -4.827 37.479 1.00 14.90 89 VAL F CA 1
ATOM 4764 C C . VAL F 1 101 ? 20.777 -5.084 35.984 1.00 15.36 89 VAL F C 1
ATOM 4765 O O . VAL F 1 101 ? 21.539 -4.585 35.131 1.00 15.32 89 VAL F O 1
ATOM 4769 N N . VAL F 1 102 ? 19.757 -5.836 35.629 1.00 13.51 90 VAL F N 1
ATOM 4770 C CA . VAL F 1 102 ? 19.471 -6.120 34.265 1.00 12.89 90 VAL F CA 1
ATOM 4771 C C . VAL F 1 102 ? 19.046 -4.875 33.471 1.00 13.37 90 VAL F C 1
ATOM 4772 O O . VAL F 1 102 ? 19.491 -4.656 32.313 1.00 13.04 90 VAL F O 1
ATOM 4776 N N . GLY F 1 103 ? 18.132 -4.116 34.066 1.00 14.03 91 GLY F N 1
ATOM 4777 C CA . GLY F 1 103 ? 17.479 -2.989 33.423 1.00 13.05 91 GLY F CA 1
ATOM 4778 C C . GLY F 1 103 ? 18.158 -1.650 33.573 1.00 12.96 91 GLY F C 1
ATOM 4779 O O . GLY F 1 103 ? 17.829 -0.711 32.828 1.00 15.03 91 GLY F O 1
ATOM 4780 N N . GLY F 1 104 ? 19.107 -1.566 34.500 1.00 12.88 92 GLY F N 1
ATOM 4781 C CA . GLY F 1 104 ? 19.926 -0.389 34.657 1.00 13.47 92 GLY F CA 1
ATOM 4782 C C . GLY F 1 104 ? 19.377 0.581 35.659 1.00 11.39 92 GLY F C 1
ATOM 4783 O O . GLY F 1 104 ? 18.232 0.499 36.135 1.00 13.34 92 GLY F O 1
ATOM 4784 N N . SER F 1 105 ? 20.211 1.557 35.964 1.00 13.96 93 SER F N 1
ATOM 4785 C CA . SER F 1 105 ? 19.852 2.594 36.907 1.00 14.22 93 SER F CA 1
ATOM 4786 C C . SER F 1 105 ? 18.673 3.431 36.452 1.00 12.60 93 SER F C 1
ATOM 4787 O O . SER F 1 105 ? 18.009 4.112 37.214 1.00 12.63 93 SER F O 1
ATOM 4790 N N . ILE F 1 106 ? 18.369 3.371 35.163 1.00 14.80 94 ILE F N 1
ATOM 4791 C CA . ILE F 1 106 ? 17.168 3.967 34.649 1.00 14.09 94 ILE F CA 1
ATOM 4792 C C . ILE F 1 106 ? 15.871 3.444 35.324 1.00 16.28 94 ILE F C 1
ATOM 4793 O O . ILE F 1 106 ? 14.873 4.125 35.348 1.00 14.53 94 ILE F O 1
ATOM 4798 N N . VAL F 1 107 ? 15.907 2.233 35.898 1.00 13.10 95 VAL F N 1
ATOM 4799 C CA . VAL F 1 107 ? 14.743 1.668 36.616 1.00 13.44 95 VAL F CA 1
ATOM 4800 C C . VAL F 1 107 ? 14.552 2.226 38.034 1.00 13.06 95 VAL F C 1
ATOM 4801 O O . VAL F 1 107 ? 13.526 2.033 38.633 1.00 15.60 95 VAL F O 1
ATOM 4805 N N . ILE F 1 108 ? 15.521 2.983 38.540 1.00 13.08 96 ILE F N 1
ATOM 4806 C CA . ILE F 1 108 ? 15.473 3.440 39.935 1.00 11.96 96 ILE F CA 1
ATOM 4807 C C . ILE F 1 108 ? 14.186 4.187 40.350 1.00 13.41 96 ILE F C 1
ATOM 4808 O O . ILE F 1 108 ? 13.634 3.866 41.385 1.00 13.74 96 ILE F O 1
ATOM 4813 N N . PRO F 1 109 ? 13.696 5.150 39.575 1.00 13.06 97 PRO F N 1
ATOM 4814 C CA . PRO F 1 109 ? 12.426 5.810 39.945 1.00 14.41 97 PRO F CA 1
ATOM 4815 C C . PRO F 1 109 ? 11.265 4.798 40.145 1.00 17.97 97 PRO F C 1
ATOM 4816 O O . PRO F 1 109 ? 10.430 4.962 41.045 1.00 17.27 97 PRO F O 1
ATOM 4820 N N . HIS F 1 110 ? 11.239 3.758 39.323 1.00 15.40 98 HIS F N 1
ATOM 4821 C CA . HIS F 1 110 ? 10.222 2.735 39.403 1.00 15.83 98 HIS F CA 1
ATOM 4822 C C . HIS F 1 110 ? 10.388 1.854 40.605 1.00 19.91 98 HIS F C 1
ATOM 4823 O O . HIS F 1 110 ? 9.400 1.458 41.214 1.00 18.88 98 HIS F O 1
ATOM 4830 N N . LEU F 1 111 ? 11.633 1.548 40.945 1.00 19.44 99 LEU F N 1
ATOM 4831 C CA . LEU F 1 111 ? 11.918 0.730 42.110 1.00 21.67 99 LEU F CA 1
ATOM 4832 C C . LEU F 1 111 ? 11.510 1.495 43.355 1.00 20.53 99 LEU F C 1
ATOM 4833 O O . LEU F 1 111 ? 10.897 0.945 44.278 1.00 23.79 99 LEU F O 1
ATOM 4838 N N . ARG F 1 112 ? 11.825 2.783 43.398 1.00 22.42 100 ARG F N 1
ATOM 4839 C CA . ARG F 1 112 ? 11.386 3.622 44.509 1.00 22.97 100 ARG F CA 1
ATOM 4840 C C . ARG F 1 112 ? 9.855 3.615 44.734 1.00 23.77 100 ARG F C 1
ATOM 4841 O O . ARG F 1 112 ? 9.359 3.482 45.886 1.00 18.94 100 ARG F O 1
ATOM 4844 N N . ARG F 1 113 ? 9.108 3.752 43.652 1.00 22.72 101 ARG F N 1
ATOM 4845 C CA . ARG F 1 113 ? 7.654 3.687 43.712 1.00 21.13 101 ARG F CA 1
ATOM 4846 C C . ARG F 1 113 ? 7.129 2.293 44.120 1.00 19.77 101 ARG F C 1
ATOM 4847 O O . ARG F 1 113 ? 6.161 2.202 44.864 1.00 20.51 101 ARG F O 1
ATOM 4855 N N . ALA F 1 114 ? 7.767 1.234 43.642 1.00 20.76 102 ALA F N 1
ATOM 4856 C CA . ALA F 1 114 ? 7.374 -0.145 43.978 1.00 20.90 102 ALA F CA 1
ATOM 4857 C C . ALA F 1 114 ? 7.451 -0.352 45.497 1.00 19.74 102 ALA F C 1
ATOM 4858 O O . ALA F 1 114 ? 6.525 -0.885 46.156 1.00 22.31 102 ALA F O 1
ATOM 4860 N N . VAL F 1 115 ? 8.578 0.066 46.051 1.00 19.33 103 VAL F N 1
ATOM 4861 C CA . VAL F 1 115 ? 8.805 -0.104 47.486 1.00 19.18 103 VAL F CA 1
ATOM 4862 C C . VAL F 1 115 ? 7.802 0.715 48.285 1.00 18.71 103 VAL F C 1
ATOM 4863 O O . VAL F 1 115 ? 7.258 0.242 49.285 1.00 17.77 103 VAL F O 1
ATOM 4867 N N . GLY F 1 116 ? 7.545 1.946 47.859 1.00 18.46 104 GLY F N 1
ATOM 4868 C CA . GLY F 1 116 ? 6.535 2.769 48.517 1.00 18.79 104 GLY F CA 1
ATOM 4869 C C . GLY F 1 116 ? 5.185 2.089 48.551 1.00 19.78 104 GLY F C 1
ATOM 4870 O O . GLY F 1 116 ? 4.494 2.110 49.563 1.00 20.02 104 GLY F O 1
ATOM 4871 N N . PHE F 1 117 ? 4.835 1.432 47.450 1.00 20.50 105 PHE F N 1
ATOM 4872 C CA . PHE F 1 117 ? 3.530 0.795 47.298 1.00 20.26 105 PHE F CA 1
ATOM 4873 C C . PHE F 1 117 ? 3.479 -0.487 48.110 1.00 19.34 105 PHE F C 1
ATOM 4874 O O . PHE F 1 117 ? 2.478 -0.756 48.770 1.00 17.83 105 PHE F O 1
ATOM 4882 N N . LEU F 1 118 ? 4.574 -1.240 48.114 1.00 15.13 106 LEU F N 1
ATOM 4883 C CA . LEU F 1 118 ? 4.684 -2.420 48.998 1.00 17.22 106 LEU F CA 1
ATOM 4884 C C . LEU F 1 118 ? 4.445 -2.058 50.472 1.00 18.42 106 LEU F C 1
ATOM 4885 O O . LEU F 1 118 ? 3.710 -2.756 51.193 1.00 17.71 106 LEU F O 1
ATOM 4890 N N . GLU F 1 119 ? 5.039 -0.953 50.915 1.00 16.99 107 GLU F N 1
ATOM 4891 C CA . GLU F 1 119 ? 4.821 -0.492 52.291 1.00 17.30 107 GLU F CA 1
ATOM 4892 C C . GLU F 1 119 ? 3.365 -0.172 52.546 1.00 18.56 107 GLU F C 1
ATOM 4893 O O . GLU F 1 119 ? 2.844 -0.462 53.621 1.00 18.47 107 GLU F O 1
ATOM 4899 N N . GLU F 1 120 ? 2.694 0.392 51.553 1.00 20.99 108 GLU F N 1
ATOM 4900 C CA . GLU F 1 120 ? 1.253 0.645 51.641 1.00 22.46 108 GLU F CA 1
ATOM 4901 C C . GLU F 1 120 ? 0.465 -0.660 51.858 1.00 20.08 108 GLU F C 1
ATOM 4902 O O . GLU F 1 120 ? -0.417 -0.726 52.714 1.00 19.09 108 GLU F O 1
ATOM 4908 N N . LEU F 1 121 ? 0.790 -1.693 51.079 1.00 18.93 109 LEU F N 1
ATOM 4909 C CA . LEU F 1 121 ? 0.092 -2.978 51.163 1.00 17.68 109 LEU F CA 1
ATOM 4910 C C . LEU F 1 121 ? 0.315 -3.661 52.510 1.00 19.08 109 LEU F C 1
ATOM 4911 O O . LEU F 1 121 ? -0.609 -4.252 53.090 1.00 19.30 109 LEU F O 1
ATOM 4916 N N . ARG F 1 122 ? 1.536 -3.558 53.023 1.00 18.65 110 ARG F N 1
ATOM 4917 C CA . ARG F 1 122 ? 1.873 -4.118 54.330 1.00 17.18 110 ARG F CA 1
ATOM 4918 C C . ARG F 1 122 ? 1.141 -3.394 55.457 1.00 14.76 110 ARG F C 1
ATOM 4919 O O . ARG F 1 122 ? 0.800 -3.999 56.476 1.00 15.78 110 ARG F O 1
ATOM 4927 N N . GLU F 1 123 ? 0.932 -2.094 55.296 1.00 13.33 111 GLU F N 1
ATOM 4928 C CA . GLU F 1 123 ? 0.166 -1.354 56.307 1.00 15.42 111 GLU F CA 1
ATOM 4929 C C . GLU F 1 123 ? -1.304 -1.805 56.305 1.00 18.74 111 GLU F C 1
ATOM 4930 O O . GLU F 1 123 ? -1.913 -1.994 57.371 1.00 19.00 111 GLU F O 1
ATOM 4936 N N . MET F 1 124 ? -1.855 -1.985 55.105 1.00 22.31 112 MET F N 1
ATOM 4937 C CA . MET F 1 124 ? -3.197 -2.546 54.924 1.00 27.24 112 MET F CA 1
ATOM 4938 C C . MET F 1 124 ? -3.330 -3.924 55.552 1.00 28.00 112 MET F C 1
ATOM 4939 O O . MET F 1 124 ? -4.339 -4.240 56.171 1.00 29.37 112 MET F O 1
ATOM 4944 N N . GLU F 1 125 ? -2.309 -4.747 55.345 1.00 29.54 113 GLU F N 1
ATOM 4945 C CA . GLU F 1 125 ? -2.249 -6.087 55.918 1.00 32.02 113 GLU F CA 1
ATOM 4946 C C . GLU F 1 125 ? -2.291 -6.033 57.447 1.00 32.24 113 GLU F C 1
ATOM 4947 O O . GLU F 1 125 ? -3.048 -6.776 58.085 1.00 30.79 113 GLU F O 1
ATOM 4953 N N . LYS F 1 126 ? -1.472 -5.146 58.016 1.00 32.50 114 LYS F N 1
ATOM 4954 C CA . LYS F 1 126 ? -1.421 -4.916 59.462 1.00 33.15 114 LYS F CA 1
ATOM 4955 C C . LYS F 1 126 ? -2.785 -4.488 60.007 1.00 34.29 114 LYS F C 1
ATOM 4956 O O . LYS F 1 126 ? -3.208 -4.930 61.085 1.00 35.04 114 LYS F O 1
ATOM 4959 N N . ASN F 1 127 ? -3.468 -3.629 59.261 1.00 35.63 115 ASN F N 1
ATOM 4960 C CA . ASN F 1 127 ? -4.751 -3.070 59.695 1.00 37.26 115 ASN F CA 1
ATOM 4961 C C . ASN F 1 127 ? -5.983 -3.907 59.309 1.00 37.70 115 ASN F C 1
ATOM 4962 O O . ASN F 1 127 ? -7.092 -3.559 59.697 1.00 37.49 115 ASN F O 1
ATOM 4967 N N . GLY F 1 128 ? -5.797 -4.983 58.539 1.00 38.67 116 GLY F N 1
ATOM 4968 C CA . GLY F 1 128 ? -6.922 -5.742 57.965 1.00 38.44 116 GLY F CA 1
ATOM 4969 C C . GLY F 1 128 ? -7.095 -5.519 56.464 1.00 38.56 116 GLY F C 1
ATOM 4970 O O . GLY F 1 128 ? -7.247 -4.386 55.983 1.00 37.43 116 GLY F O 1
#

Secondary structure (DSSP, 8-state):
-HHHHHHHHHHHH---S-HHHHHHHHHHHHTTS-SSS-HHHHHHHHHHHHHHTT-HHHHHHHHHHHHHTT--HHHHHHHHHHHHHHH-GGGHHHHHHHHHHHHHHHHHHHTT-----/--HHHHHHHHHHHHTTS-SSS-HHHHHHHHHHHHHHTT-HHHHHHHHHHHHHTT--HHHHHHHHHHHHHHH-GGGHHHHHHHHHHHHHHHHHHHTT-----/--HHHHHHHHHHHHTTS-SSS-HHHHHHHHHHHHHHTT-HHHHHHHHHHHHHTT--HHHHHHHHHHHHHHH-GGGHHHHHHHHHHHHHHHHHHHTT----/--S-HHHHHHHHHHHHTTS-SSS-HHHHHHHHHHHHHHTT-HHHHHHHHHHHHHTT--HHHHHHHHHHHHHHH-GGGHHHHHHHHHHHHHHHHHHHTT---/-HHHHHHHHHHHHHH-----HHHHHHHHHHHHTTS-SSS-HHHHHHHHHHHHHHTT-HHHHHHHHHHHHHTT--HHHHHHHHHHHHHHH-GGGHHHHHHHHHHHHHHHHHHHHT-----/---HHHHHHHHHHHHTTS-SSS-HHHHHHHHHHHHHHTT-HHHHHHHHHHHHHTT--HHHHHHHHHHHHHHH-GGGHHHHHHHHHHHHHHHHHHHH-

Solvent-accessible surface area: 25189 Å² total; per-residue (Å²): 120,81,45,38,66,44,77,65,71,28,68,52,32,19,105,34,30,34,136,36,9,88,76,0,31,96,11,33,65,14,3,15,132,104,44,157,9,79,32,54,19,10,2,1,0,0,0,0,0,1,0,7,24,56,5,33,38,17,3,67,54,12,0,6,43,0,6,68,60,57,2,47,52,75,21,0,40,14,0,3,6,0,0,0,1,7,5,0,11,10,0,27,16,20,15,78,98,2,46,40,30,3,115,98,6,61,96,48,85,120,107,66,102,109,22,76,72,83,32,138,34,18,127,72,0,85,98,12,35,65,12,3,13,138,99,44,157,9,79,24,57,19,11,0,1,0,0,0,0,0,1,0,6,22,54,6,39,81,15,0,67,91,11,0,10,41,0,13,78,67,56,2,48,52,78,21,0,33,13,0,3,7,0,0,0,1,5,4,0,11,10,0,29,16,20,15,54,87,0,18,38,43,2,78,102,6,52,81,53,96,151,76,69,91,118,30,87,132,68,31,105,29,18,131,122,0,78,104,11,32,70,34,2,14,170,83,49,131,8,81,34,56,18,8,4,1,0,0,0,0,0,2,0,8,26,55,7,36,68,18,3,93,123,12,0,31,46,0,8,79,63,56,3,48,50,65,20,0,15,12,0,3,6,0,0,1,2,1,6,0,10,9,0,15,16,20,9,155,99,2,17,31,43,2,69,96,7,53,108,61,71,182,93,71,91,108,33,127,137,173,20,31,104,33,17,88,120,0,54,90,6,32,61,23,1,15,141,89,49,129,9,76,32,56,18,9,4,1,0,0,0,0,0,4,0,8,27,52,7,46,74,18,3,109,123,12,0,35,49,0,8,88,62,57,2,48,52,65,20,0,23,10,0,3,6,0,0,1,2,2,7,0,10,8,0,23,14,20,8,93,110,2,12,26,22,2,72,96,7,48,112,58,81,176,98,66,87,134,58,90,16,80,67,24,37,64,59,82,60,66,20,68,51,68,24,91,40,22,33,143,39,10,85,69,0,37,98,8,34,71,6,2,12,134,91,48,138,8,76,29,55,21,11,0,2,0,0,0,0,0,2,0,8,22,55,6,34,43,18,3,63,55,10,0,0,53,0,8,81,61,58,2,48,52,81,21,0,30,15,0,3,8,0,0,1,1,6,6,0,12,7,0,19,12,21,12,65,78,2,26,38,11,2,104,58,0,60,82,29,85,146,77,69,91,115,26,58,57,204,22,29,66,33,17,75,151,0,69,96,6,34,74,10,2,16,151,93,46,132,11,80,32,54,19,10,3,1,0,0,0,0,0,3,0,7,26,55,8,33,64,18,3,94,121,13,0,47,47,0,18,121,61,57,2,49,53,83,22,0,38,13,0,3,6,0,0,1,1,4,6,0,9,8,0,26,17,21,12,75,97,2,40,40,42,3,115,104,21,64,93,113,96,102,111,93

Sequence (635 aa):
KKFVEARRELNEKVSRGTLNTKRFFNLDSAVYRPGKLDVKTKELMGLVASTVLRCDDCIRYHLVRCVQEGASDEEIFEALDIALVVGGSIVIPHLRRAVGFLEELREMEKNGETISLGTLNTKRFFNLDSAVYRPGKLDVKTKELMGLVASTVLRCDDCIRYHLVRCVQEGASDEEIFEALDIALVVGGSIVIPHLRRAVGFLEELREMEKNGETISLGTLNTKRFFNLDSAVYRPGKLDVKTKELMGLVASTVLRCDDCIRYHLVRCVQEGASDEEIFEALDIALVVGGSIVIPHLRRAVGFLEELREMEKNGETISSRGTLNTKRFFNLDSAVYRPGKLDVKTKELMGLVASTVLRCDDCIRYHLVRCVQEGASDEEIFEALDIALVVGGSIVIPHLRRAVGFLEELREMEKNGETIEYKKFVEARRELNEKVSRGTLNTKRFFNLDSAVYRPGKLDVKTKELMGLVASTVLRCDDCIRYHLVRCVQEGASDEEIFEALDIALVVGGSIVIPHLRRAVGFLEELREMEKNGETISLRGTLNTKRFFNLDSAVYRPGKLDVKTKELMGLVASTVLRCDDCIRYHLVRCVQEGASDEEIFEALDIALVVGGSIVIPHLRRAVGFLEELREMEKNG

Radius of gyration: 24.18 Å; Cα contacts (8 Å, |Δi|>4): 918; chains: 6; bounding box: 72×72×72 Å

CATH classification: 1.20.1290.10

B-factor: mean 19.33, std 11.0, range [3.38, 65.79]

Foldseek 3Di:
DVLVVVVVVVVVCCCDDDPVSVVVVVVVVVVQPQDVHGNLRSLLVQLLVCLLVVPLSSNLVSLLSNVVVPHDPVNSVVSVVVSDVVNHPVSVVSVVSSVVSNVVVVVCVVVVNDSDD/DDPVVVVVVVVVVVQQPQDVHGNLRSLLVQLLVCLLVVPQVSNLVSLLSNVVVPHDPVNSVVSVVVSPVVNHPVSVVSVVSSVVSNVVVVVCVVVVHDRDD/DDPVVVVVVVVVVVVLPDDVHHNLRSLLVQLLVCQLVVPQVSNLVSLLVNVVVPHDPVNSVVSVVVSPVVNHPVSVVSVVVSVVSNVVVVVCVVVVHDSD/DPDDPVVVVVVVVVVVVLDDDVHHNLRSLLVQLLVCLLVVPQVSNLVSLVSNVVVPHDPVNSVVSVVVSCVVNHPVSVVSSVVSVVSNVVVVVCVVVVHDD/DQVVLVVVVVVVVVVVVVPDPVSVVVVVVVVVQQPDDVHHNLRSLLVQLLVCLLVVPQSSNLVSLLSNVVVPHDPVNSVVSVVVSDVVNHPVSVVSVVSSVVSNVVVVVCVVVVHDRDD/DDDVVVVVVVVVVVVVLPDDVHHNLRSLLVQLLVCLLVVPQVSNLVSLVSNVVVPHDPVNSVVSVVVSDVVNHPVSVVSVVVSVVSNVVVVVVVVVD

Organism: Thermotoga maritima (strain ATCC 43589 / DSM 3109 / JCM 10099 / NBRC 100826 / MSB8) (NCBI:txid243274)

Nearest PDB structures (foldseek):
  1vke-assembly1_A  TM=1.008E+00  e=2.890E-13  Thermotoga maritima MSB8
  1p8c-assembly1_A  TM=9.983E-01  e=7.380E-13  Thermotoga maritima
  1vke-assembly1_F  TM=1.008E+00  e=2.105E-12  Thermotoga maritima MSB8
  1p8c-assembly1_B  TM=1.004E+00  e=4.555E-12  Thermotoga maritima
  5dik-assembly1_A  TM=9.210E-01  e=7.388E-05  Legionella pneumophila